Protein AF-A0A2J6WU89-F1 (afdb_monomer_lite)

pLDDT: mean 91.9, std 7.63, range [41.75, 98.44]

Secondary structure (DSSP, 8-state):
-EEEHHHHHHHS-HHHHHHHHHHH-STT-SSSB-SSSEEE--EEEETTEEEEPPPPSS-TT-HHHHHH-TT----HHHHHHHHIIIIIS--S-EEEESS--SGGGSSS-SSS--TTSHHHHHHTTS-EEEEEETT-HHHHHHHHHHS-PEEEEEPPPPEEE----THHHHHHHHHHHHHTS-TTS---TTSHHHHHHHHHHHHTT-TTTSPPPTT--HHHHHHHHHHHHHHHHH-EEE-S---TTPPP-HHHHHHHHHHHHHS-BTTBPPHHHHHHHHTT-SS-HHHHHHHHHTT-HHHHHHHHHHHHHHHHHHIIIIIS---HHHHHHHHTPPSSHHHHHHHHHHHHHHHHHH--THHHHHHHHHHTTPPPPEEE---HHHHTTTT-SSSSEEE---GGG-S-HHHHHHHHHHHHHHHHHHHHHHSS--SEEEEEE-HHHHHHHTSHHHHHHHHHHTEEEEE-TTS-EEEEEEPPHHHH-SPPPEEEEEE-HHHHHHHHHHHHHHHHHHH-

Radius of gyration: 27.74 Å; chains: 1; bounding box: 72×53×81 Å

Structure (mmCIF, N/CA/C/O backbone):
data_AF-A0A2J6WU89-F1
#
_entry.id   AF-A0A2J6WU89-F1
#
loop_
_atom_site.group_PDB
_atom_site.id
_atom_site.type_symbol
_atom_site.label_atom_id
_atom_site.label_alt_id
_atom_site.label_comp_id
_atom_site.label_asym_id
_atom_site.label_entity_id
_atom_site.label_seq_id
_atom_site.pdbx_PDB_ins_code
_atom_site.Cartn_x
_atom_site.Cartn_y
_atom_site.Cartn_z
_atom_site.occupancy
_atom_site.B_iso_or_equiv
_atom_site.auth_seq_id
_atom_site.auth_comp_id
_atom_site.auth_asym_id
_atom_site.auth_atom_id
_atom_site.pdbx_PDB_model_num
ATOM 1 N N . VAL A 1 1 ? 29.320 6.866 -18.876 1.00 92.38 1 VAL A N 1
ATOM 2 C CA . VAL A 1 1 ? 29.492 6.272 -20.227 1.00 92.38 1 VAL A CA 1
ATOM 3 C C . VAL A 1 1 ? 28.826 7.192 -21.257 1.00 92.38 1 VAL A C 1
ATOM 5 O O . VAL A 1 1 ? 28.187 8.159 -20.848 1.00 92.38 1 VAL A O 1
ATOM 8 N N . SER A 1 2 ? 28.994 6.982 -22.561 1.00 93.88 2 SER A N 1
ATOM 9 C CA . SER A 1 2 ? 28.273 7.718 -23.612 1.00 93.88 2 SER A CA 1
ATOM 10 C C . SER A 1 2 ? 27.826 6.767 -24.713 1.00 93.88 2 SER A C 1
ATOM 12 O O . SER A 1 2 ? 28.525 5.788 -24.952 1.00 93.88 2 SER A O 1
ATOM 14 N N . ALA A 1 3 ? 26.732 7.101 -25.389 1.00 96.62 3 ALA A N 1
ATOM 15 C CA . ALA A 1 3 ? 26.303 6.453 -26.626 1.00 96.62 3 ALA A CA 1
ATOM 16 C C . ALA A 1 3 ? 26.302 7.481 -27.759 1.00 96.62 3 ALA A C 1
ATOM 18 O O . ALA A 1 3 ? 26.026 8.663 -27.516 1.00 96.62 3 ALA A O 1
ATOM 19 N N . ASP A 1 4 ? 26.646 7.048 -28.964 1.00 97.38 4 ASP A N 1
ATOM 20 C CA . ASP A 1 4 ? 26.739 7.915 -30.136 1.00 97.38 4 ASP A CA 1
ATOM 21 C C . ASP A 1 4 ? 25.590 7.710 -31.138 1.00 97.38 4 ASP A C 1
ATOM 23 O O . ASP A 1 4 ? 24.649 6.944 -30.921 1.00 97.38 4 ASP A O 1
ATOM 27 N N . LEU A 1 5 ? 25.631 8.461 -32.238 1.00 96.56 5 LEU A N 1
ATOM 28 C CA . LEU A 1 5 ? 24.622 8.366 -33.290 1.00 96.56 5 LEU A CA 1
ATOM 29 C C . LEU A 1 5 ? 24.582 6.975 -33.954 1.00 96.56 5 LEU A C 1
ATOM 31 O O . LEU A 1 5 ? 23.515 6.530 -34.375 1.00 96.56 5 LEU A O 1
ATOM 35 N N . GLN A 1 6 ? 25.717 6.277 -34.059 1.00 97.00 6 GLN A N 1
ATOM 36 C CA . GLN A 1 6 ? 25.750 4.929 -34.631 1.00 97.00 6 GLN A CA 1
ATOM 37 C C . GLN A 1 6 ? 25.091 3.926 -33.687 1.00 97.00 6 GLN A C 1
ATOM 39 O O . GLN A 1 6 ? 24.342 3.068 -34.151 1.00 97.00 6 GLN A O 1
ATOM 44 N N . ASP A 1 7 ? 25.296 4.073 -32.377 1.00 97.56 7 ASP A N 1
ATOM 45 C CA . ASP A 1 7 ? 24.588 3.294 -31.360 1.00 97.56 7 ASP A CA 1
ATOM 46 C C . ASP A 1 7 ? 23.069 3.470 -31.469 1.00 97.56 7 ASP A C 1
ATOM 48 O O . ASP A 1 7 ? 22.331 2.486 -31.458 1.00 97.56 7 ASP A O 1
ATOM 52 N N . PHE A 1 8 ? 22.591 4.706 -31.659 1.00 97.44 8 PHE A N 1
ATOM 53 C CA . PHE A 1 8 ? 21.166 4.994 -31.863 1.00 97.44 8 PHE A CA 1
ATOM 54 C C . PHE A 1 8 ? 20.588 4.267 -33.080 1.00 97.44 8 PHE A C 1
ATOM 56 O O . PHE A 1 8 ? 19.519 3.662 -32.985 1.00 97.44 8 PHE A O 1
ATOM 63 N N . TYR A 1 9 ? 21.311 4.267 -34.201 1.00 96.94 9 TYR A N 1
ATOM 64 C CA . TYR A 1 9 ? 20.874 3.566 -35.407 1.00 96.94 9 TYR A CA 1
ATOM 65 C C . TYR A 1 9 ? 20.958 2.045 -35.298 1.00 96.94 9 TYR A C 1
ATOM 67 O O . TYR A 1 9 ? 20.135 1.342 -35.882 1.00 96.94 9 TYR A O 1
ATOM 75 N N . ARG A 1 10 ? 21.955 1.533 -34.573 1.00 97.06 10 ARG A N 1
ATOM 76 C CA . ARG A 1 10 ? 22.205 0.097 -34.434 1.00 97.06 10 ARG A CA 1
ATOM 77 C C . ARG A 1 10 ? 21.273 -0.560 -33.424 1.00 97.06 10 ARG A C 1
ATOM 79 O O . ARG A 1 10 ? 20.810 -1.669 -33.667 1.00 97.06 10 ARG A O 1
ATOM 86 N N . TRP A 1 11 ? 21.039 0.080 -32.281 1.00 96.69 11 TRP A N 1
ATOM 87 C CA . TRP A 1 11 ? 20.355 -0.553 -31.153 1.00 96.69 11 TRP A CA 1
ATOM 88 C C . TRP A 1 11 ? 18.843 -0.354 -31.141 1.00 96.69 11 TRP A C 1
ATOM 90 O O . TRP A 1 11 ? 18.154 -1.081 -30.425 1.00 96.69 11 TRP A O 1
ATOM 100 N N . LEU A 1 12 ? 18.322 0.618 -31.889 1.00 97.06 12 LEU A N 1
ATOM 101 C CA . LEU A 1 12 ? 16.888 0.882 -32.012 1.00 97.06 12 LEU A CA 1
ATOM 102 C C . LEU A 1 12 ? 16.438 0.626 -33.444 1.00 97.06 12 LEU A C 1
ATOM 104 O O . LEU A 1 12 ? 17.202 0.813 -34.385 1.00 97.06 12 LEU A O 1
ATOM 108 N N . ARG A 1 13 ? 15.181 0.226 -33.631 1.00 96.56 13 ARG A N 1
ATOM 109 C CA . ARG A 1 13 ? 14.627 -0.011 -34.971 1.00 96.56 13 ARG A CA 1
ATOM 110 C C . ARG A 1 13 ? 14.300 1.319 -35.653 1.00 96.56 13 ARG A C 1
ATOM 112 O O . ARG A 1 13 ? 13.924 2.258 -34.950 1.00 96.56 13 ARG A O 1
ATOM 119 N N . PRO A 1 14 ? 14.319 1.395 -36.997 1.00 97.25 14 PRO A N 1
ATOM 120 C CA . PRO A 1 14 ? 14.001 2.628 -37.723 1.00 97.25 14 PRO A CA 1
ATOM 121 C C . PRO A 1 14 ? 12.686 3.287 -37.284 1.00 97.25 14 PRO A C 1
ATOM 123 O O . PRO A 1 14 ? 12.653 4.483 -37.021 1.00 97.25 14 PRO A O 1
ATOM 126 N N . ALA A 1 15 ? 11.628 2.497 -37.076 1.00 96.19 15 ALA A N 1
ATOM 127 C CA . ALA A 1 15 ? 10.342 3.015 -36.608 1.00 96.19 15 ALA A CA 1
ATOM 128 C C . ALA A 1 15 ? 10.418 3.660 -35.208 1.00 96.19 15 ALA A C 1
ATOM 130 O O . ALA A 1 15 ? 9.767 4.670 -34.955 1.00 96.19 15 ALA A O 1
ATOM 131 N N . ASP A 1 16 ? 11.213 3.106 -34.288 1.00 96.44 16 ASP A N 1
ATOM 132 C CA . ASP A 1 16 ? 11.376 3.677 -32.946 1.00 96.44 16 ASP A CA 1
ATOM 133 C C . ASP A 1 16 ? 12.255 4.928 -32.981 1.00 96.44 16 ASP A C 1
ATOM 135 O O . ASP A 1 16 ? 11.959 5.905 -32.296 1.00 96.44 16 ASP A O 1
ATOM 139 N N . GLN A 1 17 ? 13.285 4.934 -33.831 1.00 96.88 17 GLN A N 1
ATOM 140 C CA . GLN A 1 17 ? 14.117 6.112 -34.071 1.00 96.88 17 GLN A CA 1
ATOM 141 C C . GLN A 1 17 ? 13.281 7.283 -34.600 1.00 96.88 17 GLN A C 1
ATOM 143 O O . GLN A 1 17 ? 13.395 8.399 -34.095 1.00 96.88 17 GLN A O 1
ATOM 148 N N . GLU A 1 18 ? 12.414 7.029 -35.585 1.00 96.44 18 GLU A N 1
ATOM 149 C CA . GLU A 1 18 ? 11.494 8.022 -36.146 1.00 96.44 18 GLU A CA 1
ATOM 150 C C . GLU A 1 18 ? 10.537 8.564 -35.084 1.00 96.44 18 GLU A C 1
ATOM 152 O O . GLU A 1 18 ? 10.401 9.778 -34.954 1.00 96.44 18 GLU A O 1
ATOM 157 N N . ARG A 1 19 ? 9.931 7.687 -34.270 1.00 94.88 19 ARG A N 1
ATOM 158 C CA . ARG A 1 19 ? 9.033 8.084 -33.169 1.00 94.88 19 ARG A CA 1
ATOM 159 C C . ARG A 1 19 ? 9.736 8.980 -32.149 1.00 94.88 19 ARG A C 1
ATOM 161 O O . ARG A 1 19 ? 9.174 9.993 -31.741 1.00 94.88 19 ARG A O 1
ATOM 168 N N . ILE A 1 20 ? 10.961 8.627 -31.755 1.00 94.75 20 ILE A N 1
ATOM 169 C CA . ILE A 1 20 ? 11.763 9.425 -30.818 1.00 94.75 20 ILE A CA 1
ATOM 170 C C . ILE A 1 20 ? 12.113 10.777 -31.448 1.00 94.75 20 ILE A C 1
ATOM 172 O O . ILE A 1 20 ? 11.880 11.813 -30.828 1.00 94.75 20 ILE A O 1
ATOM 176 N N . ASN A 1 21 ? 12.618 10.786 -32.685 1.00 95.31 21 ASN A N 1
ATOM 177 C CA . ASN A 1 21 ? 13.034 12.012 -33.365 1.00 95.31 21 ASN A CA 1
ATOM 178 C C . ASN A 1 21 ? 11.862 12.960 -33.651 1.00 95.31 21 ASN A C 1
ATOM 180 O O . ASN A 1 21 ? 12.013 14.177 -33.553 1.00 95.31 21 ASN A O 1
ATOM 184 N N . ALA A 1 22 ? 10.685 12.418 -33.972 1.00 93.50 22 ALA A N 1
ATOM 185 C CA . ALA A 1 22 ? 9.476 13.203 -34.199 1.00 93.50 22 ALA A CA 1
ATOM 186 C C . ALA A 1 22 ? 9.073 14.013 -32.958 1.00 93.50 22 ALA A C 1
ATOM 188 O O . ALA A 1 22 ? 8.530 15.109 -33.087 1.00 93.50 22 ALA A O 1
ATOM 189 N N . ARG A 1 23 ? 9.354 13.490 -31.757 1.00 88.75 23 ARG A N 1
ATOM 190 C CA . ARG A 1 23 ? 9.025 14.155 -30.494 1.00 88.75 23 ARG A CA 1
ATOM 191 C C . ARG A 1 23 ? 10.158 15.019 -29.948 1.00 88.75 23 ARG A C 1
ATOM 193 O O . ARG A 1 23 ? 9.896 16.116 -29.462 1.00 88.75 23 ARG A O 1
ATOM 200 N N . TRP A 1 24 ? 11.386 14.517 -29.993 1.00 90.06 24 TRP A N 1
ATOM 201 C CA . TRP A 1 24 ? 12.535 15.092 -29.284 1.00 90.06 24 TRP A CA 1
ATOM 202 C C . TRP A 1 24 ? 13.547 15.777 -30.208 1.00 90.06 24 TRP A C 1
ATOM 204 O O . TRP A 1 24 ? 14.617 16.178 -29.757 1.00 90.06 24 TRP A O 1
ATOM 214 N N . GLY A 1 25 ? 13.213 15.919 -31.493 1.00 93.19 25 GLY A N 1
ATOM 215 C CA . GLY A 1 25 ? 14.115 16.448 -32.509 1.00 93.19 25 GLY A CA 1
ATOM 216 C C . GLY A 1 25 ? 15.168 15.429 -32.941 1.00 93.19 25 GLY A C 1
ATOM 217 O O . GLY A 1 25 ? 15.193 14.286 -32.489 1.00 93.19 25 GLY A O 1
ATOM 218 N N . ALA A 1 26 ? 16.051 15.837 -33.849 1.00 95.00 26 ALA A N 1
ATOM 219 C CA . ALA A 1 26 ? 17.145 14.977 -34.279 1.00 95.00 26 ALA A CA 1
ATOM 220 C C . ALA A 1 26 ? 18.097 14.673 -33.110 1.00 95.00 26 ALA A C 1
ATOM 222 O O . ALA A 1 26 ? 18.362 15.527 -32.262 1.00 95.00 26 ALA A O 1
ATOM 223 N N . PHE A 1 27 ? 18.647 13.461 -33.098 1.00 95.88 27 PHE A N 1
ATOM 224 C CA . PHE A 1 27 ? 19.714 13.078 -32.177 1.00 95.88 27 PHE A CA 1
ATOM 225 C C . PHE A 1 27 ? 20.865 14.115 -32.190 1.00 95.88 27 PHE A C 1
ATOM 227 O O . PHE A 1 27 ? 21.218 14.595 -33.272 1.00 95.88 27 PHE A O 1
ATOM 234 N N . PRO A 1 28 ? 21.491 14.447 -31.039 1.00 94.69 28 PRO A N 1
ATOM 235 C CA . PRO A 1 28 ? 21.328 13.859 -29.700 1.00 94.69 28 PRO A CA 1
ATOM 236 C C . PRO A 1 28 ? 20.153 14.414 -28.877 1.00 94.69 28 PRO A C 1
ATOM 238 O O . PRO A 1 28 ? 20.012 14.048 -27.709 1.0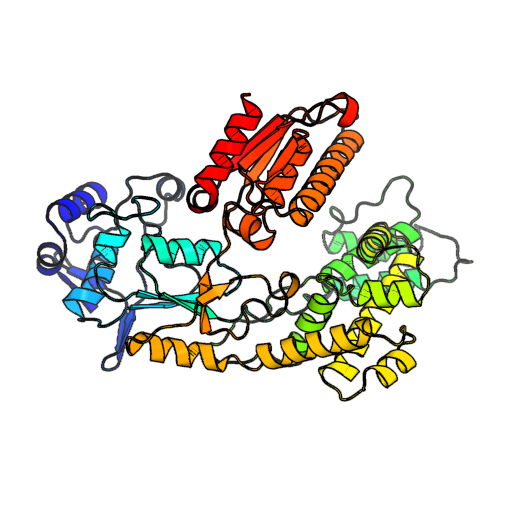0 94.69 28 PRO A O 1
ATOM 241 N N . GLY A 1 29 ? 19.326 15.281 -29.468 1.00 91.00 29 GLY A N 1
ATOM 242 C CA . GLY A 1 29 ? 18.327 16.059 -28.744 1.00 91.00 29 GLY A CA 1
ATOM 243 C C . GLY A 1 29 ? 18.961 17.037 -27.747 1.00 91.00 29 GLY A C 1
ATOM 244 O O . GLY A 1 29 ? 20.176 17.246 -27.725 1.00 91.00 29 GLY A O 1
ATOM 245 N N . ASP A 1 30 ? 18.127 17.621 -26.888 1.00 90.44 30 ASP A N 1
ATOM 246 C CA . ASP A 1 30 ? 18.554 18.639 -25.915 1.00 90.44 30 ASP A CA 1
ATOM 247 C C . ASP A 1 30 ? 18.862 18.067 -24.518 1.00 90.44 30 ASP A C 1
ATOM 249 O O . ASP A 1 30 ? 19.338 18.777 -23.629 1.00 90.44 30 ASP A O 1
ATOM 253 N N . ILE A 1 31 ? 18.616 16.769 -24.298 1.00 90.06 31 ILE A N 1
ATOM 254 C CA . ILE A 1 31 ? 18.747 16.131 -22.982 1.00 90.06 31 ILE A CA 1
ATOM 255 C C . ILE A 1 31 ? 20.081 15.392 -22.873 1.00 90.06 31 ILE A C 1
ATOM 257 O O . ILE A 1 31 ? 20.307 14.359 -23.502 1.00 90.06 31 ILE A O 1
ATOM 261 N N . ALA A 1 32 ? 20.951 15.926 -22.012 1.00 92.19 32 ALA A N 1
ATOM 262 C CA . ALA A 1 32 ? 22.301 15.429 -21.750 1.00 92.19 32 ALA A CA 1
ATOM 263 C C . ALA A 1 32 ? 23.180 15.196 -23.007 1.00 92.19 32 ALA A C 1
ATOM 265 O O . ALA A 1 32 ? 23.903 14.187 -23.054 1.00 92.19 32 ALA A O 1
ATOM 266 N N . PRO A 1 33 ? 23.175 16.105 -24.006 1.00 94.75 33 PRO A N 1
ATOM 267 C CA . PRO A 1 33 ? 24.060 15.981 -25.153 1.00 94.75 33 PRO A CA 1
ATOM 268 C C . PRO A 1 33 ? 25.522 16.113 -24.714 1.00 94.75 33 PRO A C 1
ATOM 270 O O . PRO A 1 33 ? 25.872 16.860 -23.794 1.00 94.75 33 PRO A O 1
ATOM 273 N N . LEU A 1 34 ? 26.397 15.384 -25.394 1.00 94.00 34 LEU A N 1
ATOM 274 C CA . LEU A 1 34 ? 27.843 15.465 -25.244 1.00 94.00 34 LEU A CA 1
ATOM 275 C C . LEU A 1 34 ? 28.449 15.803 -26.608 1.00 94.00 34 LEU A C 1
ATOM 277 O O . LEU A 1 34 ? 28.913 14.930 -27.332 1.00 94.00 34 LEU A O 1
ATOM 281 N N . GLY A 1 35 ? 28.423 17.086 -26.963 1.00 91.06 35 GLY A N 1
ATOM 282 C CA . GLY A 1 35 ? 28.777 17.530 -28.311 1.00 91.06 35 GLY A CA 1
ATOM 283 C C . GLY A 1 35 ? 27.603 17.384 -29.279 1.00 91.06 35 GLY A C 1
ATOM 284 O O . GLY A 1 35 ? 26.452 17.549 -28.883 1.00 91.06 35 GLY A O 1
ATOM 285 N N . ARG A 1 36 ? 27.897 17.128 -30.559 1.00 90.25 36 ARG A N 1
ATOM 286 C CA . ARG A 1 36 ? 26.887 17.079 -31.636 1.00 90.25 36 ARG A CA 1
ATOM 287 C C . ARG A 1 36 ? 26.438 15.666 -32.003 1.00 90.25 36 ARG A C 1
ATOM 289 O O . ARG A 1 36 ? 25.512 15.519 -32.786 1.00 90.25 36 ARG A O 1
ATOM 296 N N . ASP A 1 37 ? 27.112 14.648 -31.485 1.00 93.62 37 ASP A N 1
ATOM 297 C CA . ASP A 1 37 ? 27.026 13.270 -31.969 1.00 93.62 37 ASP A CA 1
ATOM 298 C C . ASP A 1 37 ? 26.943 12.235 -30.840 1.00 93.62 37 ASP A C 1
ATOM 300 O O . ASP A 1 37 ? 27.000 11.038 -31.121 1.00 93.62 37 ASP A O 1
ATOM 304 N N . LYS A 1 38 ? 26.783 12.660 -29.577 1.00 97.06 38 LYS A N 1
ATOM 305 C CA . LYS A 1 38 ? 26.708 11.756 -28.418 1.00 97.06 38 LYS A CA 1
ATOM 306 C C . LYS A 1 38 ? 25.724 12.224 -27.357 1.00 97.06 38 LYS A C 1
ATOM 308 O O . LYS A 1 38 ? 25.488 13.419 -27.192 1.00 97.06 38 LYS A O 1
ATOM 313 N N . VAL A 1 39 ? 25.242 11.270 -26.565 1.00 96.56 39 VAL A N 1
ATOM 314 C CA . VAL A 1 39 ? 24.507 11.495 -25.313 1.00 96.56 39 VAL A CA 1
ATOM 315 C C . VAL A 1 39 ? 25.277 10.914 -24.130 1.00 96.56 39 VAL A C 1
ATOM 317 O O . VAL A 1 39 ? 25.939 9.876 -24.233 1.00 96.56 39 VAL A O 1
ATOM 320 N N . ARG A 1 40 ? 25.203 11.577 -22.974 1.00 96.25 40 ARG A N 1
ATOM 321 C CA . ARG A 1 40 ? 25.822 11.091 -21.734 1.00 96.25 40 ARG A CA 1
ATOM 322 C C . ARG A 1 40 ? 24.911 10.083 -21.038 1.00 96.25 40 ARG A C 1
ATOM 324 O O . ARG A 1 40 ? 23.773 10.402 -20.721 1.00 96.25 40 ARG A O 1
ATOM 331 N N . LEU A 1 41 ? 25.445 8.915 -20.691 1.00 96.31 41 LEU A N 1
ATOM 332 C CA . LEU A 1 41 ? 24.767 7.900 -19.880 1.00 96.31 41 LEU A CA 1
ATOM 333 C C . LEU A 1 41 ? 25.367 7.880 -18.468 1.00 96.31 41 LEU A C 1
ATOM 335 O O . LEU A 1 41 ? 26.572 7.643 -18.295 1.00 96.31 41 LEU A O 1
ATOM 339 N N . ALA A 1 42 ? 24.536 8.171 -17.467 1.00 94.38 42 ALA A N 1
ATOM 340 C CA . ALA A 1 42 ? 24.950 8.267 -16.072 1.00 94.38 42 ALA A CA 1
ATOM 341 C C . ALA A 1 42 ? 25.113 6.875 -15.447 1.00 94.38 42 ALA A C 1
ATOM 343 O O . ALA A 1 42 ? 24.169 6.089 -15.383 1.00 94.38 42 ALA A O 1
ATOM 344 N N . GLY A 1 43 ? 26.318 6.581 -14.968 1.00 95.00 43 GLY A N 1
ATOM 345 C CA . GLY A 1 43 ? 26.613 5.347 -14.255 1.00 95.00 43 GLY A CA 1
ATOM 346 C C . GLY A 1 43 ? 28.107 5.105 -14.097 1.00 95.00 43 GLY A C 1
ATOM 347 O O . GLY A 1 43 ? 28.928 5.781 -14.727 1.00 95.00 43 GLY A O 1
ATOM 348 N N . THR A 1 44 ? 28.440 4.135 -13.255 1.00 96.06 44 THR A N 1
ATOM 349 C CA . THR A 1 44 ? 29.807 3.684 -12.987 1.00 96.06 44 THR A CA 1
ATOM 350 C C . THR A 1 44 ? 29.901 2.172 -13.146 1.00 96.06 44 THR A C 1
ATOM 352 O O . THR A 1 44 ? 28.940 1.458 -12.868 1.00 96.06 44 THR A O 1
ATOM 355 N N . GLN A 1 45 ? 31.049 1.684 -13.603 1.00 95.81 45 GLN A N 1
ATOM 356 C CA . GLN A 1 45 ? 31.309 0.258 -13.762 1.00 95.81 45 GLN A CA 1
ATOM 357 C C . GLN A 1 45 ? 32.363 -0.189 -12.753 1.00 95.81 45 GLN A C 1
ATOM 359 O O . GLN A 1 45 ? 33.419 0.429 -12.629 1.00 95.81 45 GLN A O 1
ATOM 364 N N . ILE A 1 46 ? 32.077 -1.286 -12.058 1.00 97.00 46 ILE A N 1
ATOM 365 C CA . ILE A 1 46 ? 32.968 -1.936 -11.102 1.00 97.00 46 ILE A CA 1
ATOM 366 C C . ILE A 1 46 ? 33.083 -3.403 -11.526 1.00 97.00 46 ILE A C 1
ATOM 368 O O . ILE A 1 46 ? 32.212 -4.221 -11.231 1.00 97.00 46 ILE A O 1
ATOM 372 N N . GLY A 1 47 ? 34.140 -3.734 -12.272 1.00 96.19 47 GLY A N 1
ATOM 373 C CA . GLY A 1 47 ? 34.297 -5.063 -12.871 1.00 96.19 47 GLY A CA 1
ATOM 374 C C . GLY A 1 47 ? 33.131 -5.397 -13.807 1.00 96.19 47 GLY A C 1
ATOM 375 O O . GLY A 1 47 ? 32.881 -4.664 -14.764 1.00 96.19 47 GLY A O 1
ATOM 376 N N . ASN A 1 48 ? 32.401 -6.470 -13.493 1.00 97.06 48 ASN A N 1
ATOM 377 C CA . ASN A 1 48 ? 31.238 -6.942 -14.257 1.00 97.06 48 ASN A CA 1
ATOM 378 C C . ASN A 1 48 ? 29.902 -6.380 -13.739 1.00 97.06 48 ASN A C 1
ATOM 380 O O . ASN A 1 48 ? 28.844 -6.893 -14.084 1.00 97.06 48 ASN A O 1
ATOM 384 N N . VAL A 1 49 ? 29.929 -5.345 -12.894 1.00 97.81 49 VAL A N 1
ATOM 385 C CA . VAL A 1 49 ? 28.722 -4.691 -12.376 1.00 97.81 49 VAL A CA 1
ATOM 386 C C . VAL A 1 49 ? 28.673 -3.255 -12.874 1.00 97.81 49 VAL A C 1
ATOM 388 O O . VAL A 1 49 ? 29.577 -2.464 -12.602 1.00 97.81 49 VAL A O 1
ATOM 391 N N . PHE A 1 50 ? 27.599 -2.901 -13.576 1.00 97.94 50 PHE A N 1
ATOM 392 C CA . PHE A 1 50 ? 27.291 -1.522 -13.935 1.00 97.94 50 PHE A CA 1
ATOM 393 C C . PHE A 1 50 ? 26.202 -0.971 -13.013 1.00 97.94 50 PHE A C 1
ATOM 395 O O . PHE A 1 50 ? 25.111 -1.527 -12.918 1.00 97.94 50 PHE A O 1
ATOM 402 N N . ILE A 1 51 ? 26.496 0.142 -12.346 1.00 97.56 51 ILE A N 1
ATOM 403 C CA . ILE A 1 51 ? 25.548 0.879 -11.512 1.00 97.56 51 ILE A CA 1
ATOM 404 C C . ILE A 1 51 ? 25.120 2.112 -12.303 1.00 97.56 51 ILE A C 1
ATOM 406 O O . ILE A 1 51 ? 25.859 3.097 -12.389 1.00 97.56 51 ILE A O 1
ATOM 410 N N . GLY A 1 52 ? 23.941 2.029 -12.915 1.00 95.38 52 GLY A N 1
ATOM 411 C CA . GLY A 1 52 ? 23.341 3.099 -13.705 1.00 95.38 52 GLY A CA 1
ATOM 412 C C . GLY A 1 52 ? 22.313 3.903 -12.918 1.00 95.38 52 GLY A C 1
ATOM 413 O O . GLY A 1 52 ? 21.592 3.356 -12.088 1.00 95.38 52 GLY A O 1
ATOM 414 N N . VAL A 1 53 ? 22.210 5.198 -13.217 1.00 94.00 53 VAL A N 1
ATOM 415 C CA . VAL A 1 53 ? 21.096 6.036 -12.753 1.00 94.00 53 VAL A CA 1
ATOM 416 C C . VAL A 1 53 ? 20.119 6.174 -13.910 1.00 94.00 53 VAL A C 1
ATOM 418 O O . VAL A 1 53 ? 20.487 6.709 -14.958 1.00 94.00 53 VAL A O 1
ATOM 421 N N . GLN A 1 54 ? 18.893 5.680 -13.726 1.00 92.56 54 GLN A N 1
ATOM 422 C CA . GLN A 1 54 ? 17.846 5.768 -14.741 1.00 92.56 54 GLN A CA 1
ATOM 423 C C . GLN A 1 54 ? 17.619 7.243 -15.129 1.00 92.56 54 GLN A C 1
ATOM 425 O O . GLN A 1 54 ? 17.411 8.076 -14.240 1.00 92.56 54 GLN A O 1
ATOM 430 N N . PRO A 1 55 ? 17.665 7.592 -16.428 1.00 91.81 55 PRO A N 1
ATOM 431 C CA . PRO A 1 55 ? 17.327 8.935 -16.881 1.00 91.81 55 PRO A CA 1
ATOM 432 C C . PRO A 1 55 ? 15.880 9.300 -16.528 1.00 91.81 55 PRO A C 1
ATOM 434 O O . PRO A 1 55 ? 15.014 8.435 -16.423 1.00 91.81 55 PRO A O 1
ATOM 437 N N . VAL A 1 56 ? 15.597 10.590 -16.365 1.00 85.75 56 VAL A N 1
ATOM 438 C CA . VAL A 1 56 ? 14.221 11.078 -16.167 1.00 85.75 56 VAL A CA 1
ATOM 439 C C . VAL A 1 56 ? 13.387 10.842 -17.430 1.00 85.75 56 VAL A C 1
ATOM 441 O O . VAL A 1 56 ? 13.925 10.912 -18.519 1.00 85.75 56 VAL A O 1
ATOM 444 N N . ILE A 1 57 ? 12.077 10.589 -17.334 1.00 78.06 57 ILE A N 1
ATOM 445 C CA . ILE A 1 57 ? 11.234 10.370 -18.534 1.00 78.06 57 ILE A CA 1
ATOM 446 C C . ILE A 1 57 ? 11.006 11.653 -19.357 1.00 78.06 57 ILE A C 1
ATOM 448 O O . ILE A 1 57 ? 10.692 11.573 -20.546 1.00 78.06 57 ILE A O 1
ATOM 452 N N . GLY A 1 58 ? 11.136 12.843 -18.763 1.00 68.06 58 GLY A N 1
ATOM 453 C CA . GLY A 1 58 ? 10.832 14.095 -19.456 1.00 68.06 58 GLY A CA 1
ATOM 454 C C . GLY A 1 58 ? 11.495 15.330 -18.857 1.00 68.06 58 GLY A C 1
ATOM 455 O O . GLY A 1 58 ? 12.186 15.259 -17.841 1.00 68.06 58 GLY A O 1
ATOM 456 N N . MET A 1 59 ? 11.287 16.473 -19.517 1.00 60.84 59 MET A N 1
ATOM 457 C CA . MET A 1 59 ? 11.869 17.750 -19.106 1.00 60.84 59 MET A CA 1
ATOM 458 C C . MET A 1 59 ? 11.094 18.400 -17.947 1.00 60.84 59 MET A C 1
ATOM 460 O O . MET A 1 59 ? 9.860 18.405 -17.964 1.00 60.84 59 MET A O 1
ATOM 464 N N . PRO A 1 60 ? 11.788 19.023 -16.977 1.00 51.38 60 PRO A N 1
ATOM 465 C CA . PRO A 1 60 ? 11.158 19.918 -16.012 1.00 51.38 60 PRO A CA 1
ATOM 466 C C . PRO A 1 60 ? 10.497 21.100 -16.740 1.00 51.38 60 PRO A C 1
ATOM 468 O O . PRO A 1 60 ? 11.163 21.785 -17.513 1.00 51.38 60 PRO A O 1
ATOM 471 N N . GLY A 1 61 ? 9.208 21.356 -16.494 1.00 53.62 61 GLY A N 1
ATOM 472 C CA . GLY A 1 61 ? 8.535 22.579 -16.965 1.00 53.62 61 GLY A CA 1
ATOM 473 C C . GLY A 1 61 ? 7.093 22.420 -17.451 1.00 53.62 61 GLY A C 1
ATOM 474 O O . GLY A 1 61 ? 6.347 23.390 -17.385 1.00 53.62 61 GLY A O 1
ATOM 475 N N . ASP A 1 62 ? 6.667 21.223 -17.871 1.00 49.72 62 ASP A N 1
ATOM 476 C CA . ASP A 1 62 ? 5.268 20.967 -18.264 1.00 49.72 62 ASP A CA 1
ATOM 477 C C . ASP A 1 62 ? 4.747 19.632 -17.689 1.00 49.72 62 ASP A C 1
ATOM 479 O O . ASP A 1 62 ? 4.644 18.621 -18.395 1.00 49.72 62 ASP A O 1
ATOM 483 N N . PRO A 1 63 ? 4.456 19.593 -16.373 1.00 52.06 63 PRO A N 1
ATOM 484 C CA . PRO A 1 63 ? 3.990 18.385 -15.696 1.00 52.06 63 PRO A CA 1
ATOM 485 C C . PRO A 1 63 ? 2.633 17.896 -16.222 1.00 52.06 63 PRO A C 1
ATOM 487 O O . PRO A 1 63 ? 2.376 16.696 -16.205 1.00 52.06 63 PRO A O 1
ATOM 490 N N . MET A 1 64 ? 1.785 18.787 -16.750 1.00 41.75 64 MET A N 1
ATOM 491 C CA . MET A 1 64 ? 0.475 18.412 -17.291 1.00 41.75 64 MET A CA 1
ATOM 492 C C . MET A 1 64 ? 0.612 17.562 -18.556 1.00 41.75 64 MET A C 1
ATOM 494 O O . MET A 1 64 ? -0.109 16.581 -18.725 1.00 41.75 64 MET A O 1
ATOM 498 N N . ARG A 1 65 ? 1.574 17.874 -19.427 1.00 52.44 65 ARG A N 1
ATOM 499 C CA . ARG A 1 65 ? 1.788 17.124 -20.671 1.00 52.44 65 ARG A CA 1
ATOM 500 C C . ARG A 1 65 ? 2.323 15.710 -20.423 1.00 52.44 65 ARG A C 1
ATOM 502 O O . ARG A 1 65 ? 1.886 14.778 -21.085 1.00 52.44 65 ARG A O 1
ATOM 509 N N . LEU A 1 66 ? 3.187 15.521 -19.426 1.00 53.00 66 LEU A N 1
ATOM 510 C CA . LEU A 1 66 ? 3.664 14.195 -18.994 1.00 53.00 66 LEU A CA 1
ATOM 511 C C . LEU A 1 66 ? 2.550 13.305 -18.415 1.00 53.00 66 LEU A C 1
ATOM 513 O O . LEU A 1 66 ? 2.596 12.090 -18.586 1.00 53.00 66 LEU A O 1
ATOM 517 N N . LEU A 1 67 ? 1.553 13.897 -17.748 1.00 47.00 67 LEU A N 1
ATOM 518 C CA . LEU A 1 67 ? 0.482 13.162 -17.061 1.00 47.00 67 LEU A CA 1
ATOM 519 C C . LEU A 1 67 ? -0.607 12.616 -18.003 1.00 47.00 67 LEU A C 1
ATOM 521 O O . LEU A 1 67 ? -1.296 11.663 -17.638 1.00 47.00 67 LEU A O 1
ATOM 525 N N . PHE A 1 68 ? -0.764 13.183 -19.206 1.00 53.81 68 PHE A N 1
ATOM 526 C CA . PHE A 1 68 ? -1.866 12.840 -20.122 1.00 53.81 68 PHE A CA 1
ATOM 527 C C . PHE A 1 68 ? -1.434 12.402 -21.531 1.00 53.81 68 PHE A C 1
ATOM 529 O O . PHE A 1 68 ? -2.276 11.927 -22.299 1.00 53.81 68 PHE A O 1
ATOM 536 N N . ASP A 1 69 ? -0.152 12.519 -21.886 1.00 68.19 69 ASP A N 1
ATOM 537 C CA . ASP A 1 69 ? 0.346 12.159 -23.218 1.00 68.19 69 ASP A CA 1
ATOM 538 C C . ASP A 1 69 ? 0.532 10.637 -23.353 1.00 68.19 69 ASP A C 1
ATOM 540 O O . ASP A 1 69 ? 1.594 10.068 -23.092 1.00 68.19 69 ASP A O 1
ATOM 544 N N . LYS A 1 70 ? -0.542 9.958 -23.774 1.00 67.69 70 LYS A N 1
ATOM 545 C CA . LYS A 1 70 ? -0.541 8.517 -24.085 1.00 67.69 70 LYS A CA 1
ATOM 546 C C . LYS A 1 70 ? 0.345 8.158 -25.283 1.00 67.69 70 LYS A C 1
ATOM 548 O O . LYS A 1 70 ? 0.587 6.974 -25.501 1.00 67.69 70 LYS A O 1
ATOM 553 N N . GLU A 1 71 ? 0.815 9.145 -26.042 1.00 75.06 71 GLU A N 1
ATOM 554 C CA . GLU A 1 71 ? 1.723 8.965 -27.176 1.00 75.06 71 GLU A CA 1
ATOM 555 C C . GLU A 1 71 ? 3.169 9.334 -26.826 1.00 75.06 71 GLU A C 1
ATOM 557 O O . GLU A 1 71 ? 4.035 9.322 -27.703 1.00 75.06 71 GLU A O 1
ATOM 562 N N . ASN A 1 72 ? 3.457 9.625 -25.550 1.00 83.81 72 ASN A N 1
ATOM 563 C CA . ASN A 1 72 ? 4.797 9.995 -25.128 1.00 83.81 72 ASN A CA 1
ATOM 564 C C . ASN A 1 72 ? 5.831 8.925 -25.526 1.00 83.81 72 ASN A C 1
ATOM 566 O O . ASN A 1 72 ? 5.572 7.716 -25.541 1.00 83.81 72 ASN A O 1
ATOM 570 N N . THR A 1 73 ? 7.035 9.380 -25.847 1.00 90.44 73 THR A N 1
ATOM 571 C CA . THR A 1 73 ? 8.153 8.527 -26.257 1.00 90.44 73 THR A CA 1
ATOM 572 C C . THR A 1 73 ? 9.327 8.767 -25.319 1.00 90.44 73 THR A C 1
ATOM 574 O O . THR A 1 73 ? 9.459 9.875 -24.791 1.00 90.44 73 THR A O 1
ATOM 577 N N . PRO A 1 74 ? 10.219 7.784 -25.113 1.00 92.75 74 PRO A N 1
ATOM 578 C CA . PRO A 1 74 ? 11.478 8.067 -24.444 1.00 92.75 74 PRO A CA 1
ATOM 579 C C . PRO A 1 74 ? 12.259 9.083 -25.285 1.00 92.75 74 PRO A C 1
ATOM 581 O O . PRO A 1 74 ? 12.161 9.088 -26.514 1.00 92.75 74 PRO A O 1
ATOM 584 N N . HIS A 1 75 ? 13.033 9.945 -24.634 1.00 93.62 75 HIS A N 1
ATOM 585 C CA . HIS A 1 75 ? 14.036 10.751 -25.328 1.00 93.62 75 HIS A CA 1
ATOM 586 C C . HIS A 1 75 ? 15.289 9.912 -25.618 1.00 93.62 75 HIS A C 1
ATOM 588 O O . HIS A 1 75 ? 15.454 8.816 -25.071 1.00 93.62 75 HIS A O 1
ATOM 594 N N . HIS A 1 76 ? 16.203 10.426 -26.452 1.00 95.88 76 HIS A N 1
ATOM 595 C CA . HIS A 1 76 ? 17.380 9.679 -26.919 1.00 95.88 76 HIS A CA 1
ATOM 596 C C . HIS A 1 76 ? 18.202 9.085 -25.776 1.00 95.88 76 HIS A C 1
ATOM 598 O O . HIS A 1 76 ? 18.471 7.888 -25.787 1.00 95.88 76 HIS A O 1
ATOM 604 N N . GLN A 1 77 ? 18.551 9.887 -24.762 1.00 95.81 77 GLN A N 1
ATOM 605 C CA . GLN A 1 77 ? 19.304 9.403 -23.598 1.00 95.81 77 GLN A CA 1
ATOM 606 C C . GLN A 1 77 ? 18.572 8.276 -22.843 1.00 95.81 77 GLN A C 1
ATOM 608 O O . GLN A 1 77 ? 19.226 7.317 -22.448 1.00 95.81 77 GLN A O 1
ATOM 613 N N . TYR A 1 78 ? 17.250 8.353 -22.652 1.00 95.69 78 TYR A N 1
ATOM 614 C CA . TYR A 1 78 ? 16.492 7.317 -21.941 1.00 95.69 78 TYR A CA 1
ATOM 615 C C . TYR A 1 78 ? 16.493 5.995 -22.715 1.00 95.69 78 TYR A C 1
ATOM 617 O O . TYR A 1 78 ? 16.805 4.943 -22.157 1.00 95.69 78 TYR A O 1
ATOM 625 N N . ALA A 1 79 ? 16.199 6.053 -24.018 1.00 96.31 79 ALA A N 1
ATOM 626 C CA . ALA A 1 79 ? 16.206 4.871 -24.872 1.00 96.31 79 ALA A CA 1
ATOM 627 C C . ALA A 1 79 ? 17.606 4.244 -24.948 1.00 96.31 79 ALA A C 1
ATOM 629 O O . ALA A 1 79 ? 17.769 3.044 -24.741 1.00 96.31 79 ALA A O 1
ATOM 630 N N . LEU A 1 80 ? 18.632 5.069 -25.164 1.00 97.38 80 LEU A N 1
ATOM 631 C CA . LEU A 1 80 ? 20.016 4.613 -25.239 1.00 97.38 80 LEU A CA 1
ATOM 632 C C . LEU A 1 80 ? 20.567 4.130 -23.904 1.00 97.38 80 LEU A C 1
ATOM 634 O O . LEU A 1 80 ? 21.433 3.270 -23.918 1.00 97.38 80 LEU A O 1
ATOM 638 N N . PHE A 1 81 ? 20.082 4.625 -22.764 1.00 97.12 81 PHE A N 1
ATOM 639 C CA . PHE A 1 81 ? 20.466 4.087 -21.461 1.00 97.12 81 PHE A CA 1
ATOM 640 C C . PHE A 1 81 ? 20.084 2.613 -21.353 1.00 97.12 81 PHE A C 1
ATOM 642 O O . PHE A 1 81 ? 20.942 1.784 -21.071 1.00 97.12 81 PHE A O 1
ATOM 649 N N . TYR A 1 82 ? 18.826 2.282 -21.642 1.00 96.94 82 TYR A N 1
ATOM 650 C CA . TYR A 1 82 ? 18.344 0.905 -21.578 1.00 96.94 82 TYR A CA 1
ATOM 651 C C . TYR A 1 82 ? 18.992 0.005 -22.626 1.00 96.94 82 TYR A C 1
ATOM 653 O O . TYR A 1 82 ? 19.462 -1.081 -22.296 1.00 96.94 82 TYR A O 1
ATOM 661 N N . ARG A 1 83 ? 19.108 0.485 -23.868 1.00 96.94 83 ARG A N 1
ATOM 662 C CA . ARG A 1 83 ? 19.780 -0.275 -24.927 1.00 96.94 83 ARG A CA 1
ATOM 663 C C . ARG A 1 83 ? 21.281 -0.418 -24.692 1.00 96.94 83 ARG A C 1
ATOM 665 O O . ARG A 1 83 ? 21.851 -1.429 -25.072 1.00 96.94 83 ARG A O 1
ATOM 672 N N . TYR A 1 84 ? 21.920 0.532 -24.013 1.00 97.38 84 TYR A N 1
ATOM 673 C CA . TYR A 1 84 ? 23.298 0.373 -23.565 1.00 97.38 84 TYR A CA 1
ATOM 674 C C . TYR A 1 84 ? 23.423 -0.759 -22.545 1.00 97.38 84 TYR A C 1
ATOM 676 O O . TYR A 1 84 ? 24.395 -1.498 -22.626 1.00 97.38 84 TYR A O 1
ATOM 684 N N . LEU A 1 85 ? 22.472 -0.944 -21.618 1.00 97.19 85 LEU A N 1
ATOM 685 C CA . LEU A 1 85 ? 22.539 -2.062 -20.664 1.00 97.19 85 LEU A CA 1
ATOM 686 C C . LEU A 1 85 ? 22.602 -3.411 -21.392 1.00 97.19 85 LEU A C 1
ATOM 688 O O . LEU A 1 85 ? 23.448 -4.234 -21.051 1.00 97.19 85 LEU A O 1
ATOM 692 N N . SER A 1 86 ? 21.759 -3.616 -22.407 1.00 95.94 86 SER A N 1
ATOM 693 C CA . SER A 1 86 ? 21.710 -4.871 -23.164 1.00 95.94 86 SER A CA 1
ATOM 694 C C . SER A 1 86 ? 22.810 -4.985 -24.225 1.00 95.94 86 SER A C 1
ATOM 696 O O . SER A 1 86 ? 23.546 -5.961 -24.239 1.00 95.94 86 SER A O 1
ATOM 698 N N . GLU A 1 87 ? 22.955 -3.993 -25.101 1.00 95.81 87 GLU A N 1
ATOM 699 C CA . GLU A 1 87 ? 23.797 -4.083 -26.304 1.00 95.81 87 GLU A CA 1
ATOM 700 C C . GLU A 1 87 ? 25.210 -3.512 -26.115 1.00 95.81 87 GLU A C 1
ATOM 702 O O . GLU A 1 87 ? 26.140 -3.895 -26.822 1.00 95.81 87 GLU A O 1
ATOM 707 N N . GLY A 1 88 ? 25.371 -2.543 -25.210 1.00 95.12 88 GLY A N 1
ATOM 708 C CA . GLY A 1 88 ? 26.641 -1.847 -24.985 1.00 95.12 88 GLY A CA 1
ATOM 709 C C . GLY A 1 88 ? 27.478 -2.490 -23.883 1.00 95.12 88 GLY A C 1
ATOM 710 O O . GLY A 1 88 ? 28.636 -2.840 -24.093 1.00 95.12 88 GLY A O 1
ATOM 711 N N . PHE A 1 89 ? 26.886 -2.639 -22.700 1.00 97.25 89 PHE A N 1
ATOM 712 C CA . PHE A 1 89 ? 27.484 -3.300 -21.547 1.00 97.25 89 PHE A CA 1
ATOM 713 C C . PHE A 1 89 ? 27.405 -4.827 -21.655 1.00 97.25 89 PHE A C 1
ATOM 715 O O . PHE A 1 89 ? 28.293 -5.503 -21.144 1.00 97.25 89 PHE A O 1
ATOM 722 N N . GLY A 1 90 ? 26.382 -5.362 -22.332 1.00 96.69 90 GLY A N 1
ATOM 723 C CA . GLY A 1 90 ? 26.180 -6.807 -22.441 1.00 96.69 90 GLY A CA 1
ATOM 724 C C . GLY A 1 90 ? 25.667 -7.423 -21.141 1.00 96.69 90 GLY A C 1
ATOM 725 O O . GLY A 1 90 ? 26.185 -8.450 -20.715 1.00 96.69 90 GLY A O 1
ATOM 726 N N . ALA A 1 91 ? 24.713 -6.772 -20.463 1.00 97.75 91 ALA A N 1
ATOM 727 C CA . ALA A 1 91 ? 24.170 -7.270 -19.202 1.00 97.75 91 ALA A CA 1
ATOM 728 C C . ALA A 1 91 ? 23.493 -8.639 -19.374 1.00 97.75 91 ALA A C 1
ATOM 730 O O . ALA A 1 91 ? 22.540 -8.767 -20.141 1.00 97.75 91 ALA A O 1
ATOM 731 N N . ASP A 1 92 ? 23.899 -9.619 -18.563 1.00 98.00 92 ASP A N 1
ATOM 732 C CA . ASP A 1 92 ? 23.195 -10.905 -18.446 1.00 98.00 92 ASP A CA 1
ATOM 733 C C . ASP A 1 92 ? 21.864 -10.779 -17.681 1.00 98.00 92 ASP A C 1
ATOM 735 O O . ASP A 1 92 ? 20.966 -11.608 -17.821 1.00 98.00 92 ASP A O 1
ATOM 739 N N . ALA A 1 93 ? 21.740 -9.750 -16.840 1.00 97.75 93 ALA A N 1
ATOM 740 C CA . ALA A 1 93 ? 20.537 -9.430 -16.086 1.00 97.75 93 ALA A CA 1
ATOM 741 C C . ALA A 1 93 ? 20.525 -7.952 -15.681 1.00 97.75 93 ALA A C 1
ATOM 743 O O . ALA A 1 93 ? 21.571 -7.343 -15.445 1.00 97.75 93 ALA A O 1
ATOM 744 N N . ILE A 1 94 ? 19.327 -7.389 -15.535 1.00 97.12 94 ILE A N 1
ATOM 745 C CA . ILE A 1 94 ? 19.105 -6.039 -15.009 1.00 97.12 94 ILE A CA 1
ATOM 746 C C . ILE A 1 94 ? 18.445 -6.164 -13.639 1.00 97.12 94 ILE A C 1
ATOM 748 O O . ILE A 1 94 ? 17.501 -6.930 -13.482 1.00 97.12 94 ILE A O 1
ATOM 752 N N . ILE A 1 95 ? 18.919 -5.404 -12.650 1.00 96.88 95 ILE A N 1
ATOM 753 C CA . ILE A 1 95 ? 18.293 -5.320 -11.325 1.00 96.88 95 ILE A CA 1
ATOM 754 C C . ILE A 1 95 ? 17.804 -3.890 -11.122 1.00 96.88 95 ILE A C 1
ATOM 756 O O . ILE A 1 95 ? 18.607 -2.966 -10.987 1.00 96.88 95 ILE A O 1
ATOM 760 N N . HIS A 1 96 ? 16.489 -3.711 -11.072 1.00 95.69 96 HIS A N 1
ATOM 761 C CA . HIS A 1 96 ? 15.884 -2.458 -10.644 1.00 95.69 96 HIS A CA 1
ATOM 762 C C . HIS A 1 96 ? 15.754 -2.440 -9.114 1.00 95.69 96 HIS A C 1
ATOM 764 O O . HIS A 1 96 ? 15.254 -3.388 -8.498 1.00 95.69 96 HIS A O 1
ATOM 770 N N . LEU A 1 97 ? 16.217 -1.345 -8.504 1.00 91.81 97 LEU A N 1
ATOM 771 C CA . LEU A 1 97 ? 16.142 -1.091 -7.066 1.00 91.81 97 LEU A CA 1
ATOM 772 C C . LEU A 1 97 ? 15.233 0.113 -6.802 1.00 91.81 97 LEU A C 1
ATOM 774 O O . LEU A 1 97 ? 15.463 1.190 -7.347 1.00 91.81 97 LEU A O 1
ATOM 778 N N . GLY A 1 98 ? 14.255 -0.055 -5.912 1.00 72.50 98 GLY A N 1
ATOM 779 C CA . GLY A 1 98 ? 13.343 1.014 -5.500 1.00 72.50 98 GLY A CA 1
ATOM 780 C C . GLY A 1 98 ? 11.959 0.896 -6.129 1.00 72.50 98 GLY A C 1
ATOM 781 O O . GLY A 1 98 ? 11.786 0.271 -7.165 1.00 72.50 98 GLY A O 1
ATOM 782 N N . MET A 1 99 ? 10.960 1.489 -5.477 1.00 70.56 99 MET A N 1
ATOM 783 C CA . MET A 1 99 ? 9.540 1.171 -5.664 1.00 70.56 99 MET A CA 1
ATOM 784 C C . MET A 1 99 ? 8.992 1.401 -7.077 1.00 70.56 99 MET A C 1
ATOM 786 O O . MET A 1 99 ? 7.971 0.802 -7.361 1.00 70.56 99 MET A O 1
ATOM 790 N N . HIS A 1 100 ? 9.645 2.175 -7.958 1.00 70.75 100 HIS A N 1
ATOM 791 C CA . HIS A 1 100 ? 9.243 2.308 -9.366 1.00 70.75 100 HIS A CA 1
ATOM 792 C C . HIS A 1 100 ? 10.451 2.477 -10.279 1.00 70.75 100 HIS A C 1
ATOM 794 O O . HIS A 1 100 ? 11.251 3.402 -10.114 1.00 70.75 100 HIS A O 1
ATOM 800 N N . GLY A 1 101 ? 10.521 1.623 -11.292 1.00 78.00 101 GLY A N 1
ATOM 801 C CA . GLY A 1 101 ? 11.188 1.933 -12.524 1.00 78.00 101 GLY A CA 1
ATOM 802 C C . GLY A 1 101 ? 10.200 2.781 -13.292 1.00 78.00 101 GLY A C 1
ATOM 803 O O . GLY A 1 101 ? 9.046 2.958 -12.902 1.00 78.00 101 GLY A O 1
ATOM 804 N N . THR A 1 102 ? 10.648 3.373 -14.378 1.00 88.12 102 THR A N 1
ATOM 805 C CA . THR A 1 102 ? 9.758 4.175 -15.197 1.00 88.12 102 THR A CA 1
ATOM 806 C C . THR A 1 102 ? 9.558 3.536 -16.574 1.00 88.12 102 THR A C 1
ATOM 808 O O . THR A 1 102 ? 8.602 3.864 -17.270 1.00 88.12 102 THR A O 1
ATOM 811 N N . ALA A 1 103 ? 10.359 2.520 -16.920 1.00 90.88 103 ALA A N 1
ATOM 812 C CA . ALA A 1 103 ? 10.296 1.820 -18.198 1.00 90.88 103 ALA A CA 1
ATOM 813 C C . ALA A 1 103 ? 9.004 1.015 -18.360 1.00 90.88 103 ALA A C 1
ATOM 815 O O . ALA A 1 103 ? 8.384 1.067 -19.417 1.00 90.88 103 ALA A O 1
ATOM 816 N N . GLU A 1 104 ? 8.552 0.328 -17.312 1.00 90.62 104 GLU A N 1
ATOM 817 C CA . GLU A 1 104 ? 7.308 -0.443 -17.299 1.00 90.62 104 GLU A CA 1
ATOM 818 C C . GLU A 1 104 ? 6.055 0.442 -17.421 1.00 90.62 104 GLU A C 1
ATOM 820 O O . GLU A 1 104 ? 5.012 -0.025 -17.885 1.00 90.62 104 GLU A O 1
ATOM 825 N N . TRP A 1 105 ? 6.170 1.730 -17.082 1.00 88.25 105 TRP A N 1
ATOM 826 C CA . TRP A 1 105 ? 5.098 2.728 -17.162 1.00 88.25 105 TRP A CA 1
ATOM 827 C C . TRP A 1 105 ? 5.055 3.476 -18.494 1.00 88.25 105 TRP A C 1
ATOM 829 O O . TRP A 1 105 ? 4.072 4.162 -18.777 1.00 88.25 105 TRP A O 1
ATOM 839 N N . MET A 1 106 ? 6.090 3.338 -19.328 1.00 89.00 106 MET A N 1
ATOM 840 C CA . MET A 1 106 ? 6.124 3.976 -20.642 1.00 89.00 106 MET A CA 1
ATOM 841 C C . MET A 1 106 ? 4.968 3.485 -21.527 1.00 89.00 106 MET A C 1
ATOM 843 O O . MET A 1 106 ? 4.553 2.331 -21.390 1.00 89.00 106 MET A O 1
ATOM 847 N N . PRO A 1 107 ? 4.446 4.308 -22.459 1.00 89.44 107 PRO A N 1
ATOM 848 C CA . PRO A 1 107 ? 3.253 3.961 -23.231 1.00 89.44 107 PRO A CA 1
ATOM 849 C C . PRO A 1 107 ? 3.297 2.609 -23.966 1.00 89.44 107 PRO A C 1
ATOM 851 O O . PRO A 1 107 ? 4.320 2.187 -24.508 1.00 89.44 107 PRO A O 1
ATOM 854 N N . GLY A 1 108 ? 2.153 1.916 -23.978 1.00 89.81 108 GLY A N 1
ATOM 855 C CA . GLY A 1 108 ? 1.981 0.573 -24.546 1.00 89.81 108 GLY A CA 1
ATOM 856 C C . GLY A 1 108 ? 0.758 -0.154 -23.972 1.00 89.81 108 GLY A C 1
ATOM 857 O O . GLY A 1 108 ? 0.071 0.386 -23.101 1.00 89.81 108 GLY A O 1
ATOM 858 N N . LEU A 1 109 ? 0.508 -1.386 -24.418 1.00 90.88 109 LEU A N 1
ATOM 859 C CA . LEU A 1 109 ? -0.630 -2.219 -23.994 1.00 90.88 109 LEU A CA 1
ATOM 860 C C . LEU A 1 109 ? -0.581 -2.592 -22.507 1.00 90.88 109 LEU A C 1
ATOM 862 O O . LEU A 1 109 ? 0.482 -2.879 -21.976 1.00 90.88 109 LEU A O 1
ATOM 866 N N . GLN A 1 110 ? -1.732 -2.635 -21.834 1.00 86.19 110 GLN A N 1
ATOM 867 C CA . GLN A 1 110 ? -1.857 -2.943 -20.398 1.00 86.19 110 GLN A CA 1
ATOM 868 C C . GLN A 1 110 ? -1.237 -4.300 -20.009 1.00 86.19 110 GLN A C 1
ATOM 870 O O . GLN A 1 110 ? -0.669 -4.447 -18.928 1.00 86.19 110 GLN A O 1
ATOM 875 N N . LEU A 1 111 ? -1.367 -5.291 -20.893 1.00 88.62 111 LEU A N 1
ATOM 876 C CA . LEU A 1 111 ? -0.866 -6.658 -20.762 1.00 88.62 111 LEU A CA 1
ATOM 877 C C . LEU A 1 111 ? -0.651 -7.234 -22.167 1.00 88.62 111 LEU A C 1
ATOM 879 O O . LEU A 1 111 ? -1.337 -6.820 -23.099 1.00 88.62 111 LEU A O 1
ATOM 883 N N . GLY A 1 112 ? 0.258 -8.205 -22.304 1.00 91.50 112 GLY A N 1
ATOM 884 C CA . GLY A 1 112 ? 0.543 -8.834 -23.596 1.00 91.50 112 GLY A CA 1
ATOM 885 C C . GLY A 1 112 ? 1.214 -7.836 -24.529 1.00 91.50 112 GLY A C 1
ATOM 886 O O . GLY A 1 112 ? 0.654 -7.468 -25.559 1.00 91.50 112 GLY A O 1
ATOM 887 N N . LEU A 1 113 ? 2.372 -7.329 -24.097 1.00 94.00 113 LEU A N 1
ATOM 888 C CA . LEU A 1 113 ? 3.106 -6.317 -24.839 1.00 94.00 113 LEU A CA 1
ATOM 889 C C . LEU A 1 113 ? 3.457 -6.802 -26.245 1.00 94.00 113 LEU A C 1
ATOM 891 O O . LEU A 1 113 ? 3.620 -7.991 -26.509 1.00 94.00 113 LEU A O 1
ATOM 895 N N . THR A 1 114 ? 3.559 -5.833 -27.141 1.00 94.62 114 THR A N 1
ATOM 896 C CA . THR A 1 114 ? 4.038 -6.025 -28.506 1.00 94.62 114 THR A CA 1
ATOM 897 C C . THR A 1 114 ? 5.330 -5.258 -28.681 1.00 94.62 114 THR A C 1
ATOM 899 O O . THR A 1 114 ? 5.627 -4.344 -27.911 1.00 94.62 114 THR A O 1
ATOM 902 N N . ASP A 1 115 ? 6.008 -5.542 -29.780 1.00 93.06 115 ASP A N 1
ATOM 903 C CA . ASP A 1 115 ? 7.197 -4.834 -30.227 1.00 93.06 115 ASP A CA 1
ATOM 904 C C . ASP A 1 115 ? 6.992 -3.311 -30.371 1.00 93.06 115 ASP A C 1
ATOM 906 O O . ASP A 1 115 ? 7.952 -2.559 -30.425 1.00 93.06 115 ASP A O 1
ATOM 910 N N . ARG A 1 116 ? 5.756 -2.801 -30.416 1.00 92.81 116 ARG A N 1
ATOM 911 C CA . ARG A 1 116 ? 5.457 -1.354 -30.451 1.00 92.81 116 ARG A CA 1
ATOM 912 C C . ARG A 1 116 ? 5.406 -0.693 -29.072 1.00 92.81 116 ARG A C 1
ATOM 914 O O . ARG A 1 116 ? 5.399 0.542 -28.987 1.00 92.81 116 ARG A O 1
ATOM 921 N N . CYS A 1 117 ? 5.323 -1.490 -28.010 1.00 94.56 117 CYS A N 1
ATOM 922 C CA . CYS A 1 117 ? 5.216 -1.019 -26.637 1.00 94.56 117 CYS A CA 1
ATOM 923 C C . CYS A 1 117 ? 6.592 -0.594 -26.130 1.00 94.56 117 CYS A C 1
ATOM 925 O O . CYS A 1 117 ? 7.542 -1.365 -26.191 1.00 94.56 117 CYS A O 1
ATOM 927 N N . TRP A 1 118 ? 6.703 0.610 -25.572 1.00 94.81 118 TRP A N 1
ATOM 928 C CA . TRP A 1 118 ? 7.990 1.102 -25.085 1.00 94.81 118 TRP A CA 1
ATOM 929 C C . TRP A 1 118 ? 8.650 0.226 -24.018 1.00 94.81 118 TRP A C 1
ATOM 931 O O . TRP A 1 118 ? 9.862 0.059 -24.116 1.00 94.81 118 TRP A O 1
ATOM 941 N N . PRO A 1 119 ? 7.927 -0.370 -23.047 1.00 94.56 119 PRO A N 1
ATOM 942 C CA . PRO A 1 119 ? 8.574 -1.273 -22.102 1.00 94.56 119 PRO A CA 1
ATOM 943 C C . PRO A 1 119 ? 9.283 -2.450 -22.793 1.00 94.56 119 PRO A C 1
ATOM 945 O O . PRO A 1 119 ? 10.383 -2.808 -22.388 1.00 94.56 119 PRO A O 1
ATOM 948 N N . ASP A 1 120 ? 8.701 -2.986 -23.873 1.00 96.06 120 ASP A N 1
ATOM 949 C CA . ASP A 1 120 ? 9.291 -4.065 -24.674 1.00 96.06 120 ASP A CA 1
ATOM 950 C C . ASP A 1 120 ? 10.524 -3.580 -25.451 1.00 96.06 120 ASP A C 1
ATOM 952 O O . ASP A 1 120 ? 11.597 -4.164 -25.342 1.00 96.06 120 ASP A O 1
ATOM 956 N N . VAL A 1 121 ? 10.413 -2.433 -26.135 1.00 96.12 121 VAL A N 1
ATOM 957 C CA . VAL A 1 121 ? 11.530 -1.808 -26.873 1.00 96.12 121 VAL A CA 1
ATOM 958 C C . VAL A 1 121 ? 12.727 -1.509 -25.961 1.00 96.12 121 VAL A C 1
ATOM 960 O O . VAL A 1 121 ? 13.878 -1.625 -26.381 1.00 96.12 121 VAL A O 1
ATOM 963 N N . LEU A 1 122 ? 12.465 -1.083 -24.723 1.00 95.75 122 LEU A N 1
ATOM 964 C CA . LEU A 1 122 ? 13.491 -0.671 -23.770 1.00 95.75 122 LEU A CA 1
ATOM 965 C C . LEU A 1 122 ? 14.135 -1.866 -23.061 1.00 95.75 122 LEU A C 1
ATOM 967 O O . LEU A 1 122 ? 15.359 -1.963 -23.033 1.00 95.75 122 LEU A O 1
ATOM 971 N N . LEU A 1 123 ? 13.330 -2.755 -22.475 1.00 94.56 123 LEU A N 1
ATOM 972 C CA . LEU A 1 123 ? 13.822 -3.843 -21.623 1.00 94.56 123 LEU A CA 1
ATOM 973 C C . LEU A 1 123 ? 14.217 -5.084 -22.432 1.00 94.56 123 LEU A C 1
ATOM 975 O O . LEU A 1 123 ? 15.148 -5.789 -22.044 1.00 94.56 123 LEU A O 1
ATOM 979 N N . GLY A 1 124 ? 13.561 -5.314 -23.573 1.00 91.25 124 GLY A N 1
ATOM 980 C CA . GLY A 1 124 ? 13.855 -6.413 -24.485 1.00 91.25 124 GLY A CA 1
ATOM 981 C C . GLY A 1 124 ? 13.872 -7.778 -23.795 1.00 91.25 124 GLY A C 1
ATOM 982 O O . GLY A 1 124 ? 13.010 -8.097 -22.978 1.00 91.25 124 GLY A O 1
ATOM 983 N N . GLU A 1 125 ? 14.873 -8.584 -24.144 1.00 93.56 125 GLU A N 1
ATOM 984 C CA . GLU A 1 125 ? 14.988 -9.986 -23.725 1.00 93.56 125 GLU A CA 1
ATOM 985 C C . GLU A 1 125 ? 15.848 -10.188 -22.467 1.00 93.56 125 GLU A C 1
ATOM 987 O O . GLU A 1 125 ? 15.922 -11.303 -21.947 1.00 93.56 125 GLU A O 1
ATOM 992 N N . VAL A 1 126 ? 16.509 -9.136 -21.964 1.00 95.94 126 VAL A N 1
ATOM 993 C CA . VAL A 1 126 ? 17.406 -9.266 -20.809 1.00 95.94 126 VAL A CA 1
ATOM 994 C C . VAL A 1 126 ? 16.577 -9.550 -19.552 1.00 95.94 126 VAL A C 1
ATOM 996 O O . VAL A 1 126 ? 15.676 -8.767 -19.235 1.00 95.94 126 VAL A O 1
ATOM 999 N N . PRO A 1 127 ? 16.877 -10.625 -18.794 1.00 97.06 127 PRO A N 1
ATOM 1000 C CA . PRO A 1 127 ? 16.190 -10.928 -17.547 1.00 97.06 127 PRO A CA 1
ATOM 1001 C C . PRO A 1 127 ? 16.140 -9.721 -16.607 1.00 97.06 127 PRO A C 1
ATOM 1003 O O . PRO A 1 127 ? 17.167 -9.216 -16.147 1.00 97.06 127 PRO A O 1
ATOM 1006 N N . ASN A 1 128 ? 14.924 -9.269 -16.311 1.00 96.19 128 ASN A N 1
ATOM 1007 C CA . ASN A 1 128 ? 14.683 -8.120 -15.455 1.00 96.19 128 ASN A CA 1
ATOM 1008 C C . ASN A 1 128 ? 14.301 -8.588 -14.044 1.00 96.19 128 ASN A C 1
ATOM 1010 O O . ASN A 1 128 ? 13.249 -9.193 -13.834 1.00 96.19 128 ASN A O 1
ATOM 1014 N N . PHE A 1 129 ? 15.147 -8.302 -13.064 1.00 96.94 129 PHE A N 1
ATOM 1015 C CA . PHE A 1 129 ? 14.876 -8.500 -11.648 1.00 96.94 129 PHE A CA 1
ATOM 1016 C C . PHE A 1 129 ? 14.473 -7.187 -11.007 1.00 96.94 129 PHE A C 1
ATOM 1018 O O . PHE A 1 129 ? 14.979 -6.117 -11.345 1.00 96.94 129 PHE A O 1
ATOM 1025 N N . TYR A 1 130 ? 13.572 -7.284 -10.041 1.00 95.75 130 TYR A N 1
ATOM 1026 C CA . TYR A 1 130 ? 13.028 -6.112 -9.389 1.00 95.75 130 TYR A CA 1
ATOM 1027 C C . TYR A 1 130 ? 12.943 -6.335 -7.885 1.00 95.75 130 TYR A C 1
ATOM 1029 O O . TYR A 1 130 ? 12.277 -7.265 -7.435 1.00 95.75 130 TYR A O 1
ATOM 1037 N N . VAL A 1 131 ? 13.582 -5.472 -7.100 1.00 94.81 131 VAL A N 1
ATOM 1038 C CA . VAL A 1 131 ? 13.477 -5.501 -5.638 1.00 94.81 131 VAL A CA 1
ATOM 1039 C C . VAL A 1 131 ? 12.331 -4.591 -5.197 1.00 94.81 131 VAL A C 1
ATOM 1041 O O . VAL A 1 131 ? 12.402 -3.376 -5.372 1.00 94.81 131 VAL A O 1
ATOM 1044 N N . TYR A 1 132 ? 11.262 -5.186 -4.660 1.00 93.38 132 TYR A N 1
ATOM 1045 C CA . TYR A 1 132 ? 9.974 -4.514 -4.429 1.00 93.38 132 TYR A CA 1
ATOM 1046 C C . TYR A 1 132 ? 9.476 -4.719 -2.994 1.00 93.38 132 TYR A C 1
ATOM 1048 O O . TYR A 1 132 ? 9.578 -5.838 -2.495 1.00 93.38 132 TYR A O 1
ATOM 1056 N N . PRO A 1 133 ? 8.884 -3.722 -2.315 1.00 92.38 133 PRO A N 1
ATOM 1057 C CA . PRO A 1 133 ? 8.315 -3.950 -0.990 1.00 92.38 133 PRO A CA 1
ATOM 1058 C C . PRO A 1 133 ? 7.100 -4.884 -1.057 1.00 92.38 133 PRO A C 1
ATOM 1060 O O . PRO A 1 133 ? 6.218 -4.717 -1.906 1.00 92.38 133 PRO A O 1
ATOM 1063 N N . ILE A 1 134 ? 7.007 -5.840 -0.124 1.00 91.12 134 ILE A N 1
ATOM 1064 C CA . ILE A 1 134 ? 5.909 -6.826 -0.093 1.00 91.12 134 ILE A CA 1
ATOM 1065 C C . ILE A 1 134 ? 4.518 -6.189 0.027 1.00 91.12 134 ILE A C 1
ATOM 1067 O O . ILE A 1 134 ? 3.534 -6.786 -0.404 1.00 91.12 134 ILE A O 1
ATOM 1071 N N . ASN A 1 135 ? 4.424 -4.969 0.564 1.00 89.75 135 ASN A N 1
ATOM 1072 C CA . ASN A 1 135 ? 3.165 -4.246 0.718 1.00 89.75 135 ASN A CA 1
ATOM 1073 C C . ASN A 1 135 ? 2.729 -3.483 -0.542 1.00 89.75 135 ASN A C 1
ATOM 1075 O O . ASN A 1 135 ? 1.733 -2.764 -0.475 1.00 89.75 135 ASN A O 1
ATOM 1079 N N . ASN A 1 136 ? 3.424 -3.611 -1.676 1.00 90.62 136 ASN A N 1
ATOM 1080 C CA . ASN A 1 136 ? 2.984 -3.026 -2.944 1.00 90.62 136 ASN A CA 1
ATOM 1081 C C . ASN A 1 136 ? 2.827 -4.068 -4.067 1.00 90.62 136 ASN A C 1
ATOM 1083 O O . ASN A 1 136 ? 3.460 -3.974 -5.121 1.00 90.62 136 ASN A O 1
ATOM 1087 N N . PRO A 1 137 ? 1.942 -5.065 -3.878 1.00 89.88 137 PRO A N 1
ATOM 1088 C CA . PRO A 1 137 ? 1.678 -6.075 -4.902 1.00 89.88 137 PRO A CA 1
ATOM 1089 C C . PRO A 1 137 ? 1.024 -5.502 -6.169 1.00 89.88 137 PRO A C 1
ATOM 1091 O O . PRO A 1 137 ? 1.091 -6.121 -7.230 1.00 89.88 137 PRO A O 1
ATOM 1094 N N . ALA A 1 138 ? 0.355 -4.348 -6.071 1.00 88.94 138 ALA A N 1
ATOM 1095 C CA . ALA A 1 138 ? -0.365 -3.748 -7.189 1.00 88.94 138 ALA A CA 1
ATOM 1096 C C . ALA A 1 138 ? 0.587 -3.299 -8.293 1.00 88.94 138 ALA A C 1
ATOM 1098 O O . ALA A 1 138 ? 0.372 -3.596 -9.464 1.00 88.94 138 ALA A O 1
ATOM 1099 N N . GLU A 1 139 ? 1.660 -2.624 -7.909 1.00 90.12 139 GLU A N 1
ATOM 1100 C CA . GLU A 1 139 ? 2.617 -2.087 -8.862 1.00 90.12 139 GLU A CA 1
ATOM 1101 C C . GLU A 1 139 ? 3.704 -3.100 -9.219 1.00 90.12 139 GLU A C 1
ATOM 1103 O O . GLU A 1 139 ? 4.107 -3.176 -10.379 1.00 90.12 139 GLU A O 1
ATOM 1108 N N . ALA A 1 140 ? 4.044 -4.010 -8.298 1.00 92.12 140 ALA A N 1
ATOM 1109 C CA . ALA A 1 140 ? 4.831 -5.197 -8.627 1.00 92.12 140 ALA A CA 1
ATOM 1110 C C . ALA A 1 140 ? 4.196 -5.995 -9.783 1.00 92.12 140 ALA A C 1
ATOM 1112 O O . ALA A 1 140 ? 4.897 -6.485 -10.665 1.00 92.12 140 ALA A O 1
ATOM 1113 N N . ASN A 1 141 ? 2.861 -6.081 -9.847 1.00 91.00 141 ASN A N 1
ATOM 1114 C CA . ASN A 1 141 ? 2.174 -6.691 -10.987 1.00 91.00 141 ASN A CA 1
ATOM 1115 C C . ASN A 1 141 ? 2.355 -5.923 -12.301 1.00 91.00 141 ASN A C 1
ATOM 1117 O O . ASN A 1 141 ? 2.365 -6.554 -13.357 1.00 91.00 141 ASN A O 1
ATOM 1121 N N . ILE A 1 142 ? 2.477 -4.596 -12.269 1.00 91.19 142 ILE A N 1
ATOM 1122 C CA . ILE A 1 142 ? 2.740 -3.794 -13.470 1.00 91.19 142 ILE A CA 1
ATOM 1123 C C . ILE A 1 142 ? 4.150 -4.103 -13.976 1.00 91.19 142 ILE A C 1
ATOM 1125 O O . ILE A 1 142 ? 4.299 -4.477 -15.138 1.00 91.19 142 ILE A O 1
ATOM 1129 N N . ALA A 1 143 ? 5.151 -4.100 -13.090 1.00 92.94 143 ALA A N 1
ATOM 1130 C CA . ALA A 1 143 ? 6.516 -4.519 -13.418 1.00 92.94 143 ALA A CA 1
ATOM 1131 C C . ALA A 1 143 ? 6.563 -5.960 -13.965 1.00 92.94 143 ALA A C 1
ATOM 1133 O O . ALA A 1 143 ? 7.214 -6.236 -14.968 1.00 92.94 143 ALA A O 1
ATOM 1134 N N . LYS A 1 144 ? 5.780 -6.885 -13.402 1.00 93.88 144 LYS A N 1
ATOM 1135 C CA . LYS A 1 144 ? 5.653 -8.255 -13.931 1.00 93.88 144 LYS A CA 1
ATOM 1136 C C . LYS A 1 144 ? 5.081 -8.313 -15.343 1.00 93.88 144 LYS A C 1
ATOM 1138 O O . LYS A 1 144 ? 5.602 -9.026 -16.193 1.00 93.88 144 LYS A O 1
ATOM 1143 N N . ARG A 1 145 ? 3.966 -7.618 -15.571 1.00 93.38 145 ARG A N 1
ATOM 1144 C CA . ARG A 1 145 ? 3.173 -7.716 -16.806 1.00 93.38 145 ARG A CA 1
ATOM 1145 C C . ARG A 1 145 ? 3.762 -6.908 -17.956 1.00 93.38 145 ARG A C 1
ATOM 1147 O O . ARG A 1 145 ? 3.582 -7.299 -19.105 1.00 93.38 145 ARG A O 1
ATOM 1154 N N . ARG A 1 146 ? 4.417 -5.787 -17.643 1.00 93.62 146 ARG A N 1
ATOM 1155 C CA . ARG A 1 146 ? 4.955 -4.834 -18.621 1.00 93.62 146 ARG A CA 1
ATOM 1156 C C . ARG A 1 146 ? 6.477 -4.736 -18.613 1.00 93.62 146 ARG A C 1
ATOM 1158 O O . ARG A 1 146 ? 7.051 -4.323 -19.604 1.00 93.62 146 ARG A O 1
ATOM 1165 N N . GLY A 1 147 ? 7.137 -5.095 -17.519 1.00 92.81 147 GLY A N 1
ATOM 1166 C CA . GLY A 1 147 ? 8.598 -5.097 -17.421 1.00 92.81 147 GLY A CA 1
ATOM 1167 C C . GLY A 1 147 ? 9.229 -6.487 -17.473 1.00 92.81 147 GLY A C 1
ATOM 1168 O O . GLY A 1 147 ? 10.434 -6.599 -17.264 1.00 92.81 147 GLY A O 1
ATOM 1169 N N . TYR A 1 148 ? 8.426 -7.539 -17.674 1.00 94.19 148 TYR A N 1
ATOM 1170 C CA . TYR A 1 148 ? 8.844 -8.946 -17.603 1.00 94.19 148 TYR A CA 1
ATOM 1171 C C . TYR A 1 148 ? 9.563 -9.307 -16.296 1.00 94.19 148 TYR A C 1
ATOM 1173 O O . TYR A 1 148 ? 10.397 -10.211 -16.247 1.00 94.19 148 TYR A O 1
ATOM 1181 N N . SER A 1 149 ? 9.255 -8.582 -15.217 1.00 94.62 149 SER A N 1
ATOM 1182 C CA . SER A 1 149 ? 10.082 -8.625 -14.023 1.00 94.62 149 SER A CA 1
ATOM 1183 C C . SER A 1 149 ? 9.868 -9.882 -13.177 1.00 94.62 149 SER A C 1
ATOM 1185 O O . SER A 1 149 ? 8.741 -10.247 -12.814 1.00 94.62 149 SER A O 1
ATOM 1187 N N . THR A 1 150 ? 10.972 -10.492 -12.748 1.00 96.00 150 THR A N 1
ATOM 1188 C CA . THR A 1 150 ? 10.986 -11.389 -11.590 1.00 96.00 150 THR A CA 1
ATOM 1189 C C . THR A 1 150 ? 11.148 -10.550 -10.334 1.00 96.00 150 THR A C 1
ATOM 1191 O O . THR A 1 150 ? 12.155 -9.868 -10.152 1.00 96.00 150 THR A O 1
ATOM 1194 N N . ILE A 1 151 ? 10.137 -10.580 -9.470 1.00 95.69 151 ILE A N 1
ATOM 1195 C CA . ILE A 1 151 ? 10.128 -9.756 -8.269 1.00 95.69 151 ILE A CA 1
ATOM 1196 C C . ILE A 1 151 ? 10.868 -10.491 -7.152 1.00 95.69 151 ILE A C 1
ATOM 1198 O O . ILE A 1 151 ? 10.676 -11.688 -6.960 1.00 95.69 151 ILE A O 1
ATOM 1202 N N . ILE A 1 152 ? 11.680 -9.762 -6.400 1.00 95.31 152 ILE A N 1
ATOM 1203 C CA . ILE A 1 152 ? 12.238 -10.164 -5.115 1.00 95.31 152 ILE A CA 1
ATOM 1204 C C . ILE A 1 152 ? 11.593 -9.249 -4.075 1.00 95.31 152 ILE A C 1
ATOM 1206 O O . ILE A 1 152 ? 11.946 -8.077 -3.942 1.00 95.31 152 ILE A O 1
ATOM 1210 N N . GLY A 1 153 ? 10.570 -9.767 -3.397 1.00 94.06 153 GLY A N 1
ATOM 1211 C CA . GLY A 1 153 ? 9.836 -9.034 -2.375 1.00 94.06 153 GLY A CA 1
ATOM 1212 C C . GLY A 1 153 ? 10.719 -8.780 -1.161 1.00 94.06 153 GLY A C 1
ATOM 1213 O O . GLY A 1 153 ? 11.291 -9.731 -0.652 1.00 94.06 153 GLY A O 1
ATOM 1214 N N . HIS A 1 154 ? 10.817 -7.554 -0.665 1.00 93.06 154 HIS A N 1
ATOM 1215 C CA . HIS A 1 154 ? 11.549 -7.240 0.563 1.00 93.06 154 HIS A CA 1
ATOM 1216 C C . HIS A 1 154 ? 10.621 -6.714 1.657 1.00 93.06 154 HIS A C 1
ATOM 1218 O O . HIS A 1 154 ? 9.513 -6.235 1.382 1.00 93.06 154 HIS A O 1
ATOM 1224 N N . ALA A 1 155 ? 11.074 -6.801 2.905 1.00 89.25 155 ALA A N 1
ATOM 1225 C CA . ALA A 1 155 ? 10.322 -6.323 4.051 1.00 89.25 155 ALA A CA 1
ATOM 1226 C C . ALA A 1 155 ? 10.062 -4.821 3.928 1.00 89.25 155 ALA A C 1
ATOM 1228 O O . ALA A 1 155 ? 10.881 -4.055 3.414 1.00 89.25 155 ALA A O 1
ATOM 1229 N N . ILE A 1 156 ? 8.890 -4.392 4.384 1.00 87.19 156 ILE A N 1
ATOM 1230 C CA . ILE A 1 156 ? 8.622 -2.964 4.513 1.00 87.19 156 ILE A CA 1
ATOM 1231 C C . ILE A 1 156 ? 9.604 -2.354 5.512 1.00 87.19 156 ILE A C 1
ATOM 1233 O O . ILE A 1 156 ? 10.030 -3.055 6.437 1.00 87.19 156 ILE A O 1
ATOM 1237 N N . PRO A 1 157 ? 9.946 -1.062 5.368 1.00 85.12 157 PRO A N 1
ATOM 1238 C CA . PRO A 1 157 ? 10.628 -0.379 6.443 1.00 85.12 157 PRO A CA 1
ATOM 1239 C C . PRO A 1 157 ? 9.825 -0.562 7.732 1.00 85.12 157 PRO A C 1
ATOM 1241 O O . PRO A 1 157 ? 8.587 -0.546 7.693 1.00 85.12 157 PRO A O 1
ATOM 1244 N N . PRO A 1 158 ? 10.511 -0.805 8.847 1.00 78.50 158 PRO A N 1
ATOM 1245 C CA . PRO A 1 158 ? 9.839 -1.086 10.095 1.00 78.50 158 PRO A CA 1
ATOM 1246 C C . PRO A 1 158 ? 8.931 0.071 10.501 1.00 78.50 158 PRO A C 1
ATOM 1248 O O . PRO A 1 158 ? 9.254 1.241 10.287 1.00 78.50 158 PRO A O 1
ATOM 1251 N N . TYR A 1 159 ? 7.784 -0.271 11.085 1.00 85.94 159 TYR A N 1
ATOM 1252 C CA . TYR A 1 159 ? 6.911 0.737 11.659 1.00 85.94 159 TYR A CA 1
ATOM 1253 C C . TYR A 1 159 ? 7.363 1.083 13.076 1.00 85.94 159 TYR A C 1
ATOM 1255 O O . TYR A 1 159 ? 7.489 0.204 13.931 1.00 85.94 159 TYR A O 1
ATOM 1263 N N . GLY A 1 160 ? 7.518 2.379 13.315 1.00 85.06 160 GLY A N 1
ATOM 1264 C CA . GLY A 1 160 ? 7.597 2.984 14.633 1.00 85.06 160 GLY A CA 1
ATOM 1265 C C . GLY A 1 160 ? 6.321 3.761 14.953 1.00 85.06 160 GLY A C 1
ATOM 1266 O O . GLY A 1 160 ? 5.475 4.010 14.088 1.00 85.06 160 GLY A O 1
ATOM 1267 N N . ARG A 1 161 ? 6.188 4.170 16.214 1.00 89.31 161 ARG A N 1
ATOM 1268 C CA . ARG A 1 161 ? 5.163 5.134 16.632 1.00 89.31 161 ARG A CA 1
ATOM 1269 C C . ARG A 1 161 ? 5.676 6.547 16.375 1.00 89.31 161 ARG A C 1
ATOM 1271 O O . ARG A 1 161 ? 6.818 6.842 16.717 1.00 89.31 161 ARG A O 1
ATOM 1278 N N . ALA A 1 162 ? 4.833 7.412 15.814 1.00 92.50 162 ALA A N 1
ATOM 1279 C CA . ALA A 1 162 ? 5.193 8.802 15.530 1.00 92.50 162 ALA A CA 1
ATOM 1280 C C . ALA A 1 162 ? 5.649 9.561 16.789 1.00 92.50 162 ALA A C 1
ATOM 1282 O O . ALA A 1 162 ? 6.538 10.410 16.717 1.00 92.50 162 ALA A O 1
ATOM 1283 N N . GLY A 1 163 ? 5.065 9.225 17.946 1.00 91.75 163 GLY A N 1
ATOM 1284 C CA . GLY A 1 163 ? 5.327 9.908 19.207 1.00 91.75 163 GLY A CA 1
ATOM 1285 C C . GLY A 1 163 ? 4.857 11.364 19.186 1.00 91.75 163 GLY A C 1
ATOM 1286 O O . GLY A 1 163 ? 4.204 11.820 18.249 1.00 91.75 163 GLY A O 1
ATOM 1287 N N . LEU A 1 164 ? 5.186 12.102 20.244 1.00 93.81 164 LEU A N 1
ATOM 1288 C CA . LEU A 1 164 ? 5.021 13.554 20.295 1.00 93.81 164 LEU A CA 1
ATOM 1289 C C . LEU A 1 164 ? 6.389 14.209 20.448 1.00 93.81 164 LEU A C 1
ATOM 1291 O O . LEU A 1 164 ? 7.317 13.627 21.008 1.00 93.81 164 LEU A O 1
ATOM 1295 N N . TYR A 1 165 ? 6.513 15.441 19.965 1.00 90.56 165 TYR A N 1
ATOM 1296 C CA . TYR A 1 165 ? 7.748 16.208 20.056 1.00 90.56 165 TYR A CA 1
ATOM 1297 C C . TYR A 1 165 ? 7.484 17.632 20.540 1.00 90.56 165 TYR A C 1
ATOM 1299 O O . TYR A 1 165 ? 6.466 18.246 20.212 1.00 90.56 165 TYR A O 1
ATOM 1307 N N . ARG A 1 166 ? 8.452 18.184 21.282 1.00 93.00 166 ARG A N 1
ATOM 1308 C CA . ARG A 1 166 ? 8.474 19.587 21.729 1.00 93.00 166 ARG A CA 1
ATOM 1309 C C . ARG A 1 166 ? 7.149 19.993 22.397 1.00 93.00 166 ARG A C 1
ATOM 1311 O O . ARG A 1 166 ? 6.700 19.358 23.346 1.00 93.00 166 ARG A O 1
ATOM 1318 N N . GLU A 1 167 ? 6.512 21.033 21.868 1.00 95.12 167 GLU A N 1
ATOM 1319 C CA . GLU A 1 167 ? 5.305 21.642 22.406 1.00 95.12 167 GLU A CA 1
ATOM 1320 C C . GLU A 1 167 ? 4.076 20.725 22.382 1.00 95.12 167 GLU A C 1
ATOM 1322 O O . GLU A 1 167 ? 3.172 20.945 23.187 1.00 95.12 167 GLU A O 1
ATOM 1327 N N . LEU A 1 168 ? 4.048 19.694 21.526 1.00 95.38 168 LEU A N 1
ATOM 1328 C CA . LEU A 1 168 ? 2.970 18.699 21.517 1.00 95.38 168 LEU A CA 1
ATOM 1329 C C . LEU A 1 168 ? 3.011 17.819 22.770 1.00 95.38 168 LEU A C 1
ATOM 1331 O O . LEU A 1 168 ? 1.960 17.533 23.338 1.00 95.38 168 LEU A O 1
ATOM 1335 N N . GLN A 1 169 ? 4.210 17.441 23.235 1.00 96.00 169 GLN A N 1
ATOM 1336 C CA . GLN A 1 169 ? 4.353 16.692 24.487 1.00 96.00 169 GLN A CA 1
ATOM 1337 C C . GLN A 1 169 ? 3.900 17.551 25.668 1.00 96.00 169 GLN A C 1
ATOM 1339 O O . GLN A 1 169 ? 3.048 17.135 26.440 1.00 96.00 169 GLN A O 1
ATOM 1344 N N . ALA A 1 170 ? 4.364 18.800 25.734 1.00 95.25 170 ALA A N 1
ATOM 1345 C CA . ALA A 1 170 ? 3.949 19.712 26.795 1.00 95.25 170 ALA A CA 1
ATOM 1346 C C . ALA A 1 170 ? 2.438 20.036 26.762 1.00 95.25 170 ALA A C 1
ATOM 1348 O O . ALA A 1 170 ? 1.856 20.316 27.803 1.00 95.25 170 ALA A O 1
ATOM 1349 N N . LEU A 1 171 ? 1.775 20.001 25.595 1.00 96.81 171 LEU A N 1
ATOM 1350 C CA . LEU A 1 171 ? 0.308 20.079 25.536 1.00 96.81 171 LEU A CA 1
ATOM 1351 C C . LEU A 1 171 ? -0.343 18.813 26.105 1.00 96.81 171 LEU A C 1
ATOM 1353 O O . LEU A 1 171 ? -1.304 18.918 26.861 1.00 96.81 171 LEU A O 1
ATOM 1357 N N . GLN A 1 172 ? 0.173 17.627 25.772 1.00 95.50 172 GLN A N 1
ATOM 1358 C CA . GLN A 1 172 ? -0.327 16.373 26.336 1.00 95.50 172 GLN A CA 1
ATOM 1359 C C . GLN A 1 172 ? -0.200 16.340 27.863 1.00 95.50 172 GLN A C 1
ATOM 1361 O O . GLN A 1 172 ? -1.133 15.879 28.519 1.00 95.50 172 GLN A O 1
ATOM 1366 N N . ASP A 1 173 ? 0.892 16.868 28.414 1.00 95.12 173 ASP A N 1
ATOM 1367 C CA . ASP A 1 173 ? 1.119 16.931 29.859 1.00 95.12 173 ASP A CA 1
ATOM 1368 C C . ASP A 1 173 ? 0.099 17.861 30.546 1.00 95.12 173 ASP A C 1
ATOM 1370 O O . ASP A 1 173 ? -0.534 17.456 31.518 1.00 95.12 173 ASP A O 1
ATOM 1374 N N . LEU A 1 174 ? -0.166 19.052 29.985 1.00 95.25 174 LEU A N 1
ATOM 1375 C CA . LEU A 1 174 ? -1.209 19.965 30.490 1.00 95.25 174 LEU A CA 1
ATOM 1376 C C . LEU A 1 174 ? -2.610 19.339 30.446 1.00 95.25 174 LEU A C 1
ATOM 1378 O O . LEU A 1 174 ? -3.408 19.494 31.370 1.00 95.25 174 LEU A O 1
ATOM 1382 N N . LEU A 1 175 ? -2.924 18.626 29.361 1.00 94.88 175 LEU A N 1
ATOM 1383 C CA . LEU A 1 175 ? -4.198 17.923 29.225 1.00 94.88 175 LEU A CA 1
ATOM 1384 C C . LEU A 1 175 ? -4.307 16.769 30.234 1.00 94.88 175 LEU A C 1
ATOM 1386 O O . LEU A 1 175 ? -5.394 16.527 30.754 1.00 94.88 175 LEU A O 1
ATOM 1390 N N . ALA A 1 176 ? -3.212 16.054 30.510 1.00 93.06 176 ALA A N 1
ATOM 1391 C CA . ALA A 1 176 ? -3.174 15.003 31.525 1.00 93.06 176 ALA A CA 1
ATOM 1392 C C . ALA A 1 176 ? -3.419 15.579 32.926 1.00 93.06 176 ALA A C 1
ATOM 1394 O O . ALA A 1 176 ? -4.317 15.111 33.621 1.00 93.06 176 ALA A O 1
ATOM 1395 N N . GLU A 1 177 ? -2.710 16.649 33.286 1.00 91.75 177 GLU A N 1
ATOM 1396 C CA . GLU A 1 177 ? -2.861 17.341 34.570 1.00 91.75 177 GLU A CA 1
ATOM 1397 C C . GLU A 1 177 ? -4.300 17.830 34.788 1.00 91.75 177 GLU A C 1
ATOM 1399 O O . GLU A 1 177 ? -4.880 17.645 35.859 1.00 91.75 177 GLU A O 1
ATOM 1404 N N . TYR A 1 178 ? -4.927 18.400 33.753 1.00 91.19 178 TYR A N 1
ATOM 1405 C CA . TYR A 1 178 ? -6.326 18.820 33.838 1.00 91.19 178 TYR A CA 1
ATOM 1406 C C . TYR A 1 178 ? -7.272 17.634 34.091 1.00 91.19 178 TYR A C 1
ATOM 1408 O O . TYR A 1 178 ? -8.228 17.755 34.858 1.00 91.19 178 TYR A O 1
ATOM 1416 N N . ARG A 1 179 ? -7.011 16.476 33.471 1.00 89.38 179 ARG A N 1
ATOM 1417 C CA . ARG A 1 179 ? -7.841 15.265 33.606 1.00 89.38 179 ARG A CA 1
ATOM 1418 C C . ARG A 1 179 ? -7.719 14.583 34.963 1.00 89.38 179 ARG A C 1
ATOM 1420 O O . ARG A 1 179 ? -8.665 13.924 35.378 1.00 89.38 179 ARG A O 1
ATOM 1427 N N . GLU A 1 180 ? -6.582 14.712 35.636 1.00 87.12 180 GLU A N 1
ATOM 1428 C CA . GLU A 1 180 ? -6.341 14.098 36.948 1.00 87.12 180 GLU A CA 1
ATOM 1429 C C . GLU A 1 180 ? -7.048 14.832 38.099 1.00 87.12 180 GLU A C 1
ATOM 1431 O O . GLU A 1 180 ? -7.041 14.366 39.243 1.00 87.12 180 GLU A O 1
ATOM 1436 N N . ARG A 1 181 ? -7.705 15.965 37.817 1.00 83.94 181 ARG A N 1
ATOM 1437 C CA . ARG A 1 181 ? -8.460 16.715 38.821 1.00 83.94 181 ARG A CA 1
ATOM 1438 C C . ARG A 1 181 ? -9.611 15.885 39.398 1.00 83.94 181 ARG A C 1
ATOM 1440 O O . ARG A 1 181 ? -10.326 15.208 38.657 1.00 83.94 181 ARG A O 1
ATOM 1447 N N . PRO A 1 182 ? -9.871 15.990 40.714 1.00 78.12 182 PRO A N 1
ATOM 1448 C CA . PRO A 1 182 ? -11.042 15.372 41.316 1.00 78.12 182 PRO A CA 1
ATOM 1449 C C . PRO A 1 182 ? -12.330 15.871 40.655 1.00 78.12 182 PRO A C 1
ATOM 1451 O O . PRO A 1 182 ? -12.502 17.074 40.473 1.00 78.12 182 PRO A O 1
ATOM 1454 N N . ALA A 1 183 ? -13.284 14.969 40.411 1.00 70.31 183 ALA A N 1
ATOM 1455 C CA . ALA A 1 183 ? -14.600 15.312 39.855 1.00 70.31 183 ALA A CA 1
ATOM 1456 C C . ALA A 1 183 ? -15.412 16.304 40.721 1.00 70.31 183 ALA A C 1
ATOM 1458 O O . ALA A 1 183 ? -16.432 16.822 40.281 1.00 70.31 183 ALA A O 1
ATOM 1459 N N . SER A 1 184 ? -14.977 16.560 41.961 1.00 71.69 184 SER A N 1
ATOM 1460 C CA . SER A 1 184 ? -15.543 17.581 42.848 1.00 71.69 184 SER A CA 1
ATOM 1461 C C . SER A 1 184 ? -15.127 19.013 42.493 1.00 71.69 184 SER A C 1
ATOM 1463 O O . SER A 1 184 ? -15.710 19.956 43.024 1.00 71.69 184 SER A O 1
ATOM 1465 N N . VAL A 1 185 ? -14.097 19.195 41.661 1.00 77.44 185 VAL A N 1
ATOM 1466 C CA . VAL A 1 185 ? -13.677 20.508 41.158 1.00 77.44 185 VAL A CA 1
ATOM 1467 C C . VAL A 1 185 ? -14.603 20.896 40.007 1.00 77.44 185 VAL A C 1
ATOM 1469 O O . VAL A 1 185 ? -14.838 20.095 39.106 1.00 77.44 185 VAL A O 1
ATOM 1472 N N . ALA A 1 186 ? -15.145 22.115 40.045 1.00 76.94 186 ALA A N 1
ATOM 1473 C CA . ALA A 1 186 ? -16.016 22.608 38.984 1.00 76.94 186 ALA A CA 1
ATOM 1474 C C . ALA A 1 186 ? -15.265 22.684 37.644 1.00 76.94 186 ALA A C 1
ATOM 1476 O O . ALA A 1 186 ? -14.093 23.064 37.605 1.00 76.94 186 ALA A O 1
ATOM 1477 N N . ASP A 1 187 ? -15.963 22.345 36.559 1.00 82.50 187 ASP A N 1
ATOM 1478 C CA . ASP A 1 187 ? -15.474 22.495 35.186 1.00 82.50 187 ASP A CA 1
ATOM 1479 C C . ASP A 1 187 ? -15.477 23.989 34.820 1.00 82.50 187 ASP A C 1
ATOM 1481 O O . ASP A 1 187 ? -16.437 24.508 34.250 1.00 82.50 187 ASP A O 1
ATOM 1485 N N . ASP A 1 188 ? -14.444 24.701 35.273 1.00 82.81 188 ASP A N 1
ATOM 1486 C CA . ASP A 1 188 ? -14.243 26.129 35.030 1.00 82.81 188 ASP A CA 1
ATOM 1487 C C . ASP A 1 188 ? -13.378 26.328 33.782 1.00 82.81 188 ASP A C 1
ATOM 1489 O O . ASP A 1 188 ? -12.177 26.035 33.777 1.00 82.81 188 ASP A O 1
ATOM 1493 N N . ASP A 1 189 ? -13.995 26.833 32.715 1.00 83.12 189 ASP A N 1
ATOM 1494 C CA . ASP A 1 189 ? -13.317 27.105 31.449 1.00 83.12 189 ASP A CA 1
ATOM 1495 C C . ASP A 1 189 ? -12.532 28.426 31.435 1.00 83.12 189 ASP A C 1
ATOM 1497 O O . ASP A 1 189 ? -11.832 28.713 30.462 1.00 83.12 189 ASP A O 1
ATOM 1501 N N . GLN A 1 190 ? -12.590 29.190 32.530 1.00 85.56 190 GLN A N 1
ATOM 1502 C CA . GLN A 1 190 ? -11.779 30.385 32.771 1.00 85.56 190 GLN A CA 1
ATOM 1503 C C . GLN A 1 190 ? -10.612 30.124 33.730 1.00 85.56 190 GLN A C 1
ATOM 1505 O O . GLN A 1 190 ? -9.881 31.057 34.078 1.00 85.56 190 GLN A O 1
ATOM 1510 N N . SER A 1 191 ? -10.399 28.870 34.150 1.00 89.25 191 SER A N 1
ATOM 1511 C CA . SER A 1 191 ? -9.254 28.531 34.992 1.00 89.25 191 SER A CA 1
ATOM 1512 C C . SER A 1 191 ? -7.933 28.837 34.259 1.00 89.25 191 SER A C 1
ATOM 1514 O O . SER A 1 191 ? -7.867 28.727 33.027 1.00 89.25 191 SER A O 1
ATOM 1516 N N . PRO A 1 192 ? -6.849 29.198 34.975 1.00 89.94 192 PRO A N 1
ATOM 1517 C CA . PRO A 1 192 ? -5.559 29.496 34.347 1.00 89.94 192 PRO A CA 1
ATOM 1518 C C . PRO A 1 192 ? -5.056 28.378 33.423 1.00 89.94 192 PRO A C 1
ATOM 1520 O O . PRO A 1 192 ? -4.479 28.646 32.372 1.00 89.94 192 PRO A O 1
ATOM 1523 N N . GLU A 1 193 ? -5.314 27.122 33.781 1.00 90.06 193 GLU A N 1
ATOM 1524 C CA . GLU A 1 193 ? -4.918 25.956 32.995 1.00 90.06 193 GLU A CA 1
ATOM 1525 C C . GLU A 1 193 ? -5.811 25.760 31.768 1.00 90.06 193 GLU A C 1
ATOM 1527 O O . GLU A 1 193 ? -5.299 25.410 30.707 1.00 90.06 193 GLU A O 1
ATOM 1532 N N . ALA A 1 194 ? -7.119 26.029 31.870 1.00 92.12 194 ALA A N 1
ATOM 1533 C CA . ALA A 1 194 ? -8.019 26.002 30.718 1.00 92.12 194 ALA A CA 1
ATOM 1534 C C . ALA A 1 194 ? -7.587 27.032 29.660 1.00 92.12 194 ALA A C 1
ATOM 1536 O O . ALA A 1 194 ? -7.462 26.707 28.476 1.00 92.12 194 ALA A O 1
ATOM 1537 N N . ILE A 1 195 ? -7.249 28.249 30.103 1.00 93.44 195 ILE A N 1
ATOM 1538 C CA . ILE A 1 195 ? -6.700 29.308 29.248 1.00 93.44 195 ILE A CA 1
ATOM 1539 C C . ILE A 1 195 ? -5.364 28.870 28.632 1.00 93.44 195 ILE A C 1
ATOM 1541 O O . ILE A 1 195 ? -5.175 29.019 27.423 1.00 93.44 195 ILE A O 1
ATOM 1545 N N . ALA A 1 196 ? -4.455 28.291 29.424 1.00 94.75 196 ALA A N 1
ATOM 1546 C CA . ALA A 1 196 ? -3.161 27.815 28.935 1.00 94.75 196 ALA A CA 1
ATOM 1547 C C . ALA A 1 196 ? -3.303 26.701 27.882 1.00 94.75 196 ALA A C 1
ATOM 1549 O O . ALA A 1 196 ? -2.619 26.735 26.857 1.00 94.75 196 ALA A O 1
ATOM 1550 N N . ILE A 1 197 ? -4.221 25.747 28.088 1.00 95.94 197 ILE A N 1
ATOM 1551 C CA . ILE A 1 197 ? -4.540 24.687 27.121 1.00 95.94 197 ILE A CA 1
ATOM 1552 C C . ILE A 1 197 ? -5.012 25.305 25.802 1.00 95.94 197 ILE A C 1
ATOM 1554 O O . ILE A 1 197 ? -4.466 24.981 24.748 1.00 95.94 197 ILE A O 1
ATOM 1558 N N . MET A 1 198 ? -5.974 26.231 25.846 1.00 95.62 198 MET A N 1
ATOM 1559 C CA . MET A 1 198 ? -6.510 26.868 24.637 1.00 95.62 198 MET A CA 1
ATOM 1560 C C . MET A 1 198 ? -5.459 27.703 23.898 1.00 95.62 198 MET A C 1
ATOM 1562 O O . MET A 1 198 ? -5.348 27.614 22.676 1.00 95.62 198 MET A O 1
ATOM 1566 N N . GLN A 1 199 ? -4.639 28.466 24.625 1.00 94.94 199 GLN A N 1
ATOM 1567 C CA . GLN A 1 199 ? -3.527 29.222 24.041 1.00 94.94 199 GLN A CA 1
ATOM 1568 C C . GLN A 1 199 ? -2.514 28.303 23.358 1.00 94.94 199 GLN A C 1
ATOM 1570 O O . GLN A 1 199 ? -2.016 28.617 22.278 1.00 94.94 199 GLN A O 1
ATOM 1575 N N . LYS A 1 200 ? -2.223 27.151 23.965 1.00 96.06 200 LYS A N 1
ATOM 1576 C CA . LYS A 1 200 ? -1.263 26.190 23.428 1.00 96.06 200 LYS A CA 1
ATOM 1577 C C . LYS A 1 200 ? -1.804 25.439 22.214 1.00 96.06 200 LYS A C 1
ATOM 1579 O O . LYS A 1 200 ? -1.049 25.221 21.272 1.00 96.06 200 LYS A O 1
ATOM 1584 N N . ILE A 1 201 ? -3.098 25.117 22.192 1.00 96.44 201 ILE A N 1
ATOM 1585 C CA . ILE A 1 201 ? -3.787 24.589 21.003 1.00 96.44 201 ILE A CA 1
ATOM 1586 C C . ILE A 1 201 ? -3.673 25.580 19.837 1.00 96.44 201 ILE A C 1
ATOM 1588 O O . ILE A 1 201 ? -3.261 25.180 18.749 1.00 96.44 201 ILE A O 1
ATOM 1592 N N . ALA A 1 202 ? -3.950 26.866 20.073 1.00 95.19 202 ALA A N 1
ATOM 1593 C CA . ALA A 1 202 ? -3.826 27.905 19.049 1.00 95.19 202 ALA A CA 1
ATOM 1594 C C . ALA A 1 202 ? -2.372 28.087 18.574 1.00 95.19 202 ALA A C 1
ATOM 1596 O O . ALA A 1 202 ? -2.114 28.158 17.377 1.00 95.19 202 ALA A O 1
ATOM 1597 N N . LEU A 1 203 ? -1.398 28.090 19.492 1.00 95.62 203 LEU A N 1
ATOM 1598 C CA . LEU A 1 203 ? 0.028 28.183 19.149 1.00 95.62 203 LEU A CA 1
ATOM 1599 C C . LEU A 1 203 ? 0.492 27.020 18.256 1.00 95.62 203 LEU A C 1
ATOM 1601 O O . LEU A 1 203 ? 1.370 27.193 17.410 1.00 95.62 203 LEU A O 1
ATOM 1605 N N . LEU A 1 204 ? -0.085 25.834 18.456 1.00 95.56 204 LEU A N 1
ATOM 1606 C CA . LEU A 1 204 ? 0.220 24.627 17.692 1.00 95.56 204 LEU A CA 1
ATOM 1607 C C . LEU A 1 204 ? -0.590 24.511 16.392 1.00 95.56 204 LEU A C 1
ATOM 1609 O O . LEU A 1 204 ? -0.385 23.545 15.660 1.00 95.56 204 LEU A O 1
ATOM 1613 N N . ASN A 1 205 ? -1.452 25.489 16.083 1.00 95.25 205 ASN A N 1
ATOM 1614 C CA . ASN A 1 205 ? -2.394 25.480 14.955 1.00 95.25 205 ASN A CA 1
ATOM 1615 C C . ASN A 1 205 ? -3.318 24.250 14.957 1.00 95.25 205 ASN A C 1
ATOM 1617 O O . ASN A 1 205 ? -3.638 23.696 13.907 1.00 95.25 205 ASN A O 1
ATOM 1621 N N . LEU A 1 206 ? -3.706 23.789 16.148 1.00 95.69 206 LEU A N 1
ATOM 1622 C CA . LEU A 1 206 ? -4.638 22.673 16.328 1.00 95.69 206 LEU A CA 1
ATOM 1623 C C . LEU A 1 206 ? -6.085 23.150 16.503 1.00 95.69 206 LEU A C 1
ATOM 1625 O O . LEU A 1 206 ? -6.964 22.344 16.779 1.00 95.69 206 LEU A O 1
ATOM 1629 N N . ASP A 1 207 ? -6.355 24.445 16.365 1.00 91.00 207 ASP A N 1
ATOM 1630 C CA . ASP A 1 207 ? -7.677 25.055 16.523 1.00 91.00 207 ASP A CA 1
ATOM 1631 C C . ASP A 1 207 ? -8.681 24.603 15.451 1.00 91.00 207 ASP A C 1
ATOM 1633 O O . ASP A 1 207 ? -9.876 24.525 15.732 1.00 91.00 207 ASP A O 1
ATOM 1637 N N . HIS A 1 208 ? -8.200 24.214 14.267 1.00 89.31 208 HIS A N 1
ATOM 1638 C CA . HIS A 1 208 ? -9.026 23.610 13.219 1.00 89.31 208 HIS A CA 1
ATOM 1639 C C . HIS A 1 208 ? -9.355 22.131 13.476 1.00 89.31 208 HIS A C 1
ATOM 1641 O O . HIS A 1 208 ? -10.467 21.695 13.177 1.00 89.31 208 HIS A O 1
ATOM 1647 N N . ASP A 1 209 ? -8.427 21.365 14.055 1.00 90.38 209 ASP A N 1
ATOM 1648 C CA . ASP A 1 209 ? -8.632 19.941 14.363 1.00 90.38 209 ASP A CA 1
ATOM 1649 C C . ASP A 1 209 ? -9.400 19.749 15.685 1.00 90.38 209 ASP A C 1
ATOM 1651 O O . ASP A 1 209 ? -10.193 18.819 15.861 1.00 90.38 209 ASP A O 1
ATOM 1655 N N . LEU A 1 210 ? -9.179 20.656 16.640 1.00 92.69 210 LEU A N 1
ATOM 1656 C CA . LEU A 1 210 ? -9.728 20.641 17.992 1.00 92.69 210 LEU A CA 1
ATOM 1657 C C . LEU A 1 210 ? -10.698 21.806 18.206 1.00 92.69 210 LEU A C 1
ATOM 1659 O O . LEU A 1 210 ? -10.573 22.583 19.150 1.00 92.69 210 LEU A O 1
ATOM 1663 N N . VAL A 1 211 ? -11.730 21.884 17.368 1.00 90.62 211 VAL A N 1
ATOM 1664 C CA . VAL A 1 211 ? -12.825 22.849 17.555 1.00 90.62 211 VAL A CA 1
ATOM 1665 C C . VAL A 1 211 ? -13.698 22.419 18.732 1.00 90.62 211 VAL A C 1
ATOM 1667 O O . VAL A 1 211 ? -14.267 21.325 18.699 1.00 90.62 211 VAL A O 1
ATOM 1670 N N . ARG A 1 212 ? -13.834 23.253 19.771 1.00 89.31 212 ARG A N 1
ATOM 1671 C CA . ARG A 1 212 ? -14.771 23.013 20.886 1.00 89.31 212 ARG A CA 1
ATOM 1672 C C . ARG A 1 212 ? -16.214 23.114 20.386 1.00 89.31 212 ARG A C 1
ATOM 1674 O O . ARG A 1 212 ? -16.570 24.075 19.706 1.00 89.31 212 ARG A O 1
ATOM 1681 N N . ARG A 1 213 ? -17.051 22.127 20.716 1.00 89.56 213 ARG A N 1
ATOM 1682 C CA . ARG A 1 213 ? -18.472 22.147 20.321 1.00 89.56 213 ARG A CA 1
ATOM 1683 C C . ARG A 1 213 ? -19.263 23.087 21.248 1.00 89.56 213 ARG A C 1
ATOM 1685 O O . ARG A 1 213 ? -18.898 23.177 22.420 1.00 89.56 213 ARG A O 1
ATOM 1692 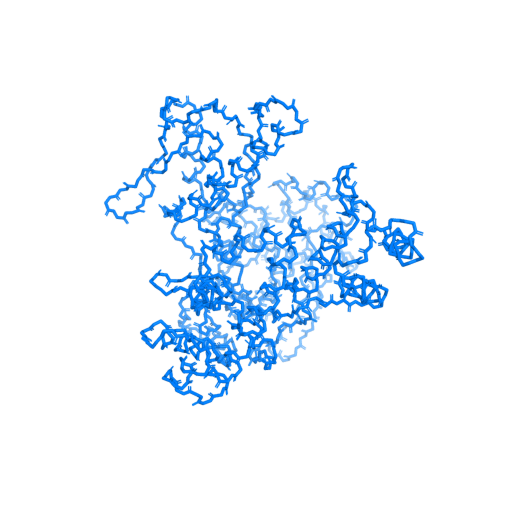N N . PRO A 1 214 ? -20.347 23.737 20.777 1.00 84.50 214 PRO A N 1
ATOM 1693 C CA . PRO A 1 214 ? -21.086 24.735 21.563 1.00 84.50 214 PRO A CA 1
ATOM 1694 C C . PRO A 1 214 ? -21.535 24.254 22.951 1.00 84.50 214 PRO A C 1
ATOM 1696 O O . PRO A 1 214 ? -21.389 24.986 23.922 1.00 84.50 214 PRO A O 1
ATOM 1699 N N . ASP A 1 215 ? -21.990 23.001 23.050 1.00 87.25 215 ASP A N 1
ATOM 1700 C CA . ASP A 1 215 ? -22.508 22.407 24.291 1.00 87.25 215 ASP A CA 1
ATOM 1701 C C . ASP A 1 215 ? -21.539 21.386 24.924 1.00 87.25 215 ASP A C 1
ATOM 1703 O O . ASP A 1 215 ? -21.947 20.522 25.700 1.00 87.25 215 ASP A O 1
ATOM 1707 N N . GLU A 1 216 ? -20.251 21.418 24.562 1.00 89.44 216 GLU A N 1
ATOM 1708 C CA . GLU A 1 216 ? -19.239 20.502 25.105 1.00 89.44 216 GLU A CA 1
ATOM 1709 C C . GLU A 1 216 ? -18.621 21.074 26.397 1.00 89.44 216 GLU A C 1
ATOM 1711 O O . GLU A 1 216 ? -17.960 22.125 26.352 1.00 89.44 216 GLU A O 1
ATOM 1716 N N . PRO A 1 217 ? -18.784 20.380 27.547 1.00 91.06 217 PRO A N 1
ATOM 1717 C CA . PRO A 1 217 ? -18.063 20.712 28.773 1.00 91.06 217 PRO A CA 1
ATOM 1718 C C . PRO A 1 217 ? -16.555 20.732 28.519 1.00 91.06 217 PRO A C 1
ATOM 1720 O O . PRO A 1 217 ? -16.046 19.931 27.726 1.00 91.06 217 PRO A O 1
ATOM 1723 N N . PHE A 1 218 ? -15.828 21.634 29.175 1.00 92.12 218 PHE A N 1
ATOM 1724 C CA . PHE A 1 218 ? -14.403 21.808 28.902 1.00 92.12 218 PHE A CA 1
ATOM 1725 C C . PHE A 1 218 ? -13.603 20.547 29.269 1.00 92.12 218 PHE A C 1
ATOM 1727 O O . PHE A 1 218 ? -12.767 20.098 28.490 1.00 92.12 218 PHE A O 1
ATOM 1734 N N . SER A 1 219 ? -13.959 19.871 30.358 1.00 90.12 219 SER A N 1
ATOM 1735 C CA . SER A 1 219 ? -13.461 18.535 30.724 1.00 90.12 219 SER A CA 1
ATOM 1736 C C . SER A 1 219 ? -13.597 17.475 29.611 1.00 90.12 219 SER A C 1
ATOM 1738 O O . SER A 1 219 ? -12.684 16.669 29.375 1.00 90.12 219 SER A O 1
ATOM 1740 N N . ARG A 1 220 ? -14.715 17.485 28.874 1.00 90.62 220 ARG A N 1
ATOM 1741 C CA . ARG A 1 220 ? -14.944 16.590 27.728 1.00 90.62 220 ARG A CA 1
ATOM 1742 C C . ARG A 1 220 ? -14.094 16.994 26.526 1.00 90.62 220 ARG A C 1
ATOM 1744 O O . ARG A 1 220 ? -13.486 16.125 25.899 1.00 90.62 220 ARG A O 1
ATOM 1751 N N . PHE A 1 221 ? -14.002 18.295 26.253 1.00 93.88 221 PHE A N 1
ATOM 1752 C CA . PHE A 1 221 ? -13.114 18.837 25.226 1.00 93.88 221 PHE A CA 1
ATOM 1753 C C . PHE A 1 221 ? -11.654 18.432 25.476 1.00 93.88 221 PHE A C 1
ATOM 1755 O O . PHE A 1 221 ? -10.997 17.908 24.578 1.00 93.88 221 PHE A O 1
ATOM 1762 N N . VAL A 1 222 ? -11.172 18.577 26.713 1.00 94.00 222 VAL A N 1
ATOM 1763 C CA . VAL A 1 222 ? -9.831 18.154 27.143 1.00 94.00 222 VAL A CA 1
ATOM 1764 C C . VAL A 1 222 ? -9.627 16.655 26.928 1.00 94.00 222 VAL A C 1
ATOM 1766 O O . VAL A 1 222 ? -8.594 16.246 26.400 1.00 94.00 222 VAL A O 1
ATOM 1769 N N . SER A 1 223 ? -10.611 15.821 27.275 1.00 93.56 223 SER A N 1
ATOM 1770 C CA . SER A 1 223 ? -10.533 14.370 27.048 1.00 93.56 223 SER A CA 1
ATOM 1771 C C . SER A 1 223 ? -10.424 14.030 25.559 1.00 93.56 223 SER A C 1
ATOM 1773 O O . SER A 1 223 ? -9.626 13.174 25.177 1.00 93.56 223 SER A O 1
ATOM 1775 N N . ARG A 1 224 ? -11.162 14.742 24.698 1.00 94.88 224 ARG A N 1
ATOM 1776 C CA . ARG A 1 224 ? -11.067 14.599 23.240 1.00 94.88 224 ARG A CA 1
ATOM 1777 C C . ARG A 1 224 ? -9.725 15.087 22.691 1.00 94.88 224 ARG A C 1
ATOM 1779 O O . ARG A 1 224 ? -9.130 14.394 21.870 1.00 94.88 224 ARG A O 1
ATOM 1786 N N . ALA A 1 225 ? -9.222 16.227 23.159 1.00 95.50 225 ALA A N 1
ATOM 1787 C CA . ALA A 1 225 ? -7.909 16.750 22.784 1.00 95.50 225 ALA A CA 1
ATOM 1788 C C . ALA A 1 225 ? -6.777 15.799 23.207 1.00 95.50 225 ALA A C 1
ATOM 1790 O O . ALA A 1 225 ? -5.860 15.527 22.432 1.00 95.50 225 ALA A O 1
ATOM 1791 N N . TYR A 1 226 ? -6.872 15.216 24.404 1.00 95.38 226 TYR A N 1
ATOM 1792 C CA . TYR A 1 226 ? -5.932 14.199 24.864 1.00 95.38 226 TYR A CA 1
ATOM 1793 C C . TYR A 1 226 ? -6.002 12.946 23.986 1.00 95.38 226 TYR A C 1
ATOM 1795 O O . TYR A 1 226 ? -4.967 12.439 23.553 1.00 95.38 226 TYR A O 1
ATOM 1803 N N . ALA A 1 227 ? -7.210 12.454 23.686 1.00 94.12 227 ALA A N 1
ATOM 1804 C CA . ALA A 1 227 ? -7.402 11.310 22.799 1.00 94.12 227 ALA A CA 1
ATOM 1805 C C . ALA A 1 227 ? -6.806 11.564 21.405 1.00 94.12 227 ALA A C 1
ATOM 1807 O O . ALA A 1 227 ? -6.111 10.691 20.891 1.00 94.12 227 ALA A O 1
ATOM 1808 N N . TYR A 1 228 ? -6.994 12.766 20.852 1.00 95.06 228 TYR A N 1
ATOM 1809 C CA . TYR A 1 228 ? -6.402 13.196 19.585 1.00 95.06 228 TYR A CA 1
ATOM 1810 C C . TYR A 1 228 ? -4.870 13.139 19.610 1.00 95.06 228 TYR A C 1
ATOM 1812 O O . TYR A 1 228 ? -4.267 12.504 18.748 1.00 95.06 228 TYR A O 1
ATOM 1820 N N . LEU A 1 229 ? -4.223 13.719 20.630 1.00 95.44 229 LEU A N 1
ATOM 1821 C CA . LEU A 1 229 ? -2.761 13.655 20.752 1.00 95.44 229 LEU A CA 1
ATOM 1822 C C . LEU A 1 229 ? -2.249 12.232 20.984 1.00 95.44 229 LEU A C 1
ATOM 1824 O O . LEU A 1 229 ? -1.157 11.891 20.540 1.00 95.44 229 LEU A O 1
ATOM 1828 N N . ARG A 1 230 ? -3.017 11.380 21.669 1.00 92.50 230 ARG A N 1
ATOM 1829 C CA . ARG A 1 230 ? -2.668 9.963 21.831 1.00 92.50 230 ARG A CA 1
ATOM 1830 C C . ARG A 1 230 ? -2.753 9.201 20.516 1.00 92.50 230 ARG A C 1
ATOM 1832 O O . ARG A 1 230 ? -1.858 8.410 20.242 1.00 92.50 230 ARG A O 1
ATOM 1839 N N . ASP A 1 231 ? -3.772 9.461 19.704 1.00 92.62 231 ASP A N 1
ATOM 1840 C CA . ASP A 1 231 ? -3.907 8.868 18.373 1.00 92.62 231 ASP A CA 1
ATOM 1841 C C . ASP A 1 231 ? -2.782 9.359 17.443 1.00 92.62 231 ASP A C 1
ATOM 1843 O O . ASP A 1 231 ? -2.164 8.553 16.744 1.00 92.62 231 ASP A O 1
ATOM 1847 N N . LEU A 1 232 ? -2.432 10.650 17.504 1.00 93.38 232 LEU A N 1
ATOM 1848 C CA . LEU A 1 232 ? -1.277 11.207 16.795 1.00 93.38 232 LEU A CA 1
ATOM 1849 C C . LEU A 1 232 ? 0.020 10.498 17.215 1.00 93.38 232 LEU A C 1
ATOM 1851 O O . LEU A 1 232 ? 0.755 10.003 16.366 1.00 93.38 232 LEU A O 1
ATOM 1855 N N . ALA A 1 233 ? 0.258 10.366 18.522 1.00 93.00 233 ALA A N 1
ATOM 1856 C CA . ALA A 1 233 ? 1.442 9.700 19.060 1.00 93.00 233 ALA A CA 1
ATOM 1857 C C . ALA A 1 233 ? 1.519 8.212 18.687 1.00 93.00 233 ALA A C 1
ATOM 1859 O O . ALA A 1 233 ? 2.607 7.686 18.451 1.00 93.00 233 ALA A O 1
ATOM 1860 N N . ALA A 1 234 ? 0.375 7.525 18.658 1.00 90.81 234 ALA A N 1
ATOM 1861 C CA . ALA A 1 234 ? 0.269 6.103 18.349 1.00 90.81 234 ALA A CA 1
ATOM 1862 C C . ALA A 1 234 ? 0.242 5.806 16.842 1.00 90.81 234 ALA A C 1
ATOM 1864 O O . ALA A 1 234 ? 0.301 4.637 16.460 1.00 90.81 234 ALA A O 1
ATOM 1865 N N . THR A 1 235 ? 0.161 6.832 15.988 1.00 92.19 235 THR A N 1
ATOM 1866 C CA . THR A 1 235 ? 0.141 6.655 14.535 1.00 92.19 235 THR A CA 1
ATOM 1867 C C . THR A 1 235 ? 1.405 5.931 14.081 1.00 92.19 235 THR A C 1
ATOM 1869 O O . THR A 1 235 ? 2.526 6.323 14.411 1.00 92.19 235 THR A O 1
ATOM 1872 N N . MET A 1 236 ? 1.204 4.852 13.327 1.00 90.44 236 MET A N 1
ATOM 1873 C CA . MET A 1 236 ? 2.278 4.013 12.813 1.00 90.44 236 MET A CA 1
ATOM 1874 C C . MET A 1 236 ? 2.861 4.644 11.553 1.00 90.44 236 MET A C 1
ATOM 1876 O O . MET A 1 236 ? 2.157 4.823 10.557 1.00 90.44 236 MET A O 1
ATOM 1880 N N . ILE A 1 237 ? 4.150 4.963 11.596 1.00 90.69 237 ILE A N 1
ATOM 1881 C CA . ILE A 1 237 ? 4.898 5.536 10.476 1.00 90.69 237 ILE A CA 1
ATOM 1882 C C . ILE A 1 237 ? 6.186 4.752 10.260 1.00 90.69 237 ILE A C 1
ATOM 1884 O O . ILE A 1 237 ? 6.669 4.062 11.153 1.00 90.69 237 ILE A O 1
ATOM 1888 N N . THR A 1 238 ? 6.763 4.8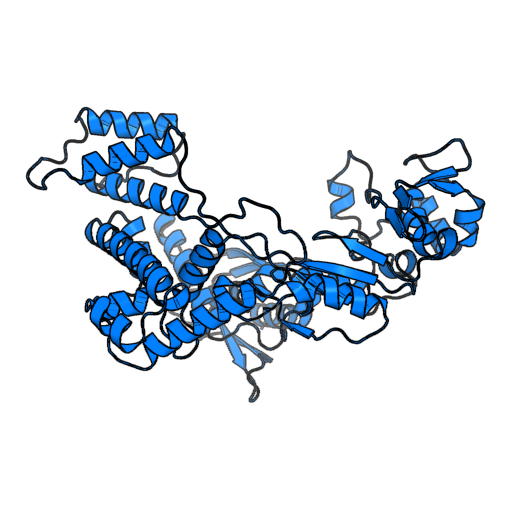62 9.070 1.00 86.88 238 THR A N 1
ATOM 1889 C CA . THR A 1 238 ? 8.131 4.397 8.831 1.00 86.88 238 THR A CA 1
ATOM 1890 C C . THR A 1 238 ? 9.098 5.477 9.305 1.00 86.88 238 THR A C 1
ATOM 1892 O O . THR A 1 238 ? 9.094 6.577 8.751 1.00 86.88 238 THR A O 1
ATOM 1895 N N . ASP A 1 239 ? 9.921 5.189 10.307 1.00 78.69 239 ASP A N 1
ATOM 1896 C CA . ASP A 1 239 ? 10.923 6.123 10.846 1.00 78.69 239 ASP A CA 1
ATOM 1897 C C . ASP A 1 239 ? 12.339 5.867 10.290 1.00 78.69 239 ASP A C 1
ATOM 1899 O O . ASP A 1 239 ? 13.275 6.628 10.545 1.00 78.69 239 ASP A O 1
ATOM 1903 N N . ARG A 1 240 ? 12.497 4.793 9.507 1.00 85.38 240 ARG A N 1
ATOM 1904 C CA . ARG A 1 240 ? 13.758 4.308 8.935 1.00 85.38 240 ARG A CA 1
ATOM 1905 C C . ARG A 1 240 ? 13.555 3.763 7.525 1.00 85.38 240 ARG A C 1
ATOM 1907 O O . ARG A 1 240 ? 12.435 3.648 7.034 1.00 85.38 240 ARG A O 1
ATOM 1914 N N . LEU A 1 241 ? 14.662 3.413 6.872 1.00 90.25 241 LEU A N 1
ATOM 1915 C CA . LEU A 1 241 ? 14.671 2.690 5.600 1.00 90.25 241 LEU A CA 1
ATOM 1916 C C . LEU A 1 241 ? 15.006 1.215 5.830 1.00 90.25 241 LEU A C 1
ATOM 1918 O O . LEU A 1 241 ? 15.765 0.877 6.739 1.00 90.25 241 LEU A O 1
ATOM 1922 N N . HIS A 1 242 ? 14.461 0.346 4.978 1.00 90.81 242 HIS A N 1
ATOM 1923 C CA . HIS A 1 242 ? 14.834 -1.067 4.956 1.00 90.81 242 HIS A CA 1
ATOM 1924 C C . HIS A 1 242 ? 16.240 -1.256 4.379 1.00 90.81 242 HIS A C 1
ATOM 1926 O O . HIS A 1 242 ? 16.625 -0.577 3.426 1.00 90.81 242 HIS A O 1
ATOM 1932 N N . VAL A 1 243 ? 16.975 -2.228 4.919 1.00 91.69 243 VAL A N 1
ATOM 1933 C CA . VAL A 1 243 ? 18.248 -2.706 4.370 1.00 91.69 243 VAL A CA 1
ATOM 1934 C C . VAL A 1 243 ? 18.070 -4.174 4.007 1.00 91.69 243 VAL A C 1
ATOM 1936 O O . VAL A 1 243 ? 17.756 -4.987 4.875 1.00 91.69 243 VAL A O 1
ATOM 1939 N N . LEU A 1 244 ? 18.287 -4.519 2.734 1.00 91.12 244 LEU A N 1
ATOM 1940 C CA . LEU A 1 244 ? 18.091 -5.888 2.251 1.00 91.12 244 LEU A CA 1
ATOM 1941 C C . LEU A 1 244 ? 18.881 -6.900 3.080 1.00 91.12 244 LEU A C 1
ATOM 1943 O O . LEU A 1 244 ? 20.058 -6.695 3.376 1.00 91.12 244 LEU A O 1
ATOM 1947 N N . GLY A 1 245 ? 18.221 -7.991 3.455 1.00 90.25 245 GLY A N 1
ATOM 1948 C CA . GLY A 1 245 ? 18.796 -9.041 4.292 1.00 90.25 245 GLY A CA 1
ATOM 1949 C C . GLY A 1 245 ? 18.857 -8.723 5.791 1.00 90.25 245 GLY A C 1
ATOM 1950 O O . GLY A 1 245 ? 19.254 -9.588 6.568 1.00 90.25 245 GLY A O 1
ATOM 1951 N N . SER A 1 246 ? 18.469 -7.520 6.228 1.00 90.12 246 SER A N 1
ATOM 1952 C CA . SER A 1 246 ? 18.506 -7.130 7.646 1.00 90.12 246 SER A CA 1
ATOM 1953 C C . SER A 1 246 ? 17.163 -7.331 8.337 1.00 90.12 246 SER A C 1
ATOM 1955 O O . SER A 1 246 ? 16.114 -7.049 7.763 1.00 90.12 246 SER A O 1
ATOM 1957 N N . ALA A 1 247 ? 17.186 -7.777 9.594 1.00 88.69 247 ALA A N 1
ATOM 1958 C CA . ALA A 1 247 ? 15.991 -7.835 10.433 1.00 88.69 247 ALA A CA 1
ATOM 1959 C C . ALA A 1 247 ? 15.688 -6.453 11.045 1.00 88.69 247 ALA A C 1
ATOM 1961 O O . ALA A 1 247 ? 16.629 -5.727 11.386 1.00 88.69 247 ALA A O 1
ATOM 1962 N N . PRO A 1 248 ? 14.406 -6.090 11.238 1.00 88.31 248 PRO A N 1
ATOM 1963 C CA . PRO A 1 248 ? 14.056 -4.857 11.934 1.00 88.31 248 PRO A CA 1
ATOM 1964 C C . PRO A 1 248 ? 14.524 -4.908 13.401 1.00 88.31 248 PRO A C 1
ATOM 1966 O O . PRO A 1 248 ? 14.549 -5.990 13.988 1.00 88.31 248 PRO A O 1
ATOM 1969 N N . PRO A 1 249 ? 14.905 -3.784 14.023 1.00 89.50 249 PRO A N 1
ATOM 1970 C CA . PRO A 1 249 ? 15.156 -3.678 15.459 1.00 89.50 249 PRO A CA 1
ATOM 1971 C C . PRO A 1 249 ? 14.095 -4.340 16.370 1.00 89.50 249 PRO A C 1
ATOM 1973 O O . PRO A 1 249 ? 12.909 -4.355 16.036 1.00 89.50 249 PRO A O 1
ATOM 1976 N N . PRO A 1 250 ? 14.474 -4.852 17.563 1.00 91.62 250 PRO A N 1
ATOM 1977 C CA . PRO A 1 250 ? 13.543 -5.539 18.469 1.00 91.62 250 PRO A CA 1
ATOM 1978 C C . PRO A 1 250 ? 12.299 -4.736 18.886 1.00 91.62 250 PRO A C 1
ATOM 1980 O O . PRO A 1 250 ? 11.223 -5.316 18.998 1.00 91.62 250 PRO A O 1
ATOM 1983 N N . GLU A 1 251 ? 12.415 -3.421 19.088 1.00 89.94 251 GLU A N 1
ATOM 1984 C CA . GLU A 1 251 ? 11.276 -2.566 19.473 1.00 89.94 251 GLU A CA 1
ATOM 1985 C C . GLU A 1 251 ? 10.241 -2.416 18.346 1.00 89.94 251 GLU A C 1
ATOM 1987 O O . GLU A 1 251 ? 9.031 -2.400 18.580 1.00 89.94 251 GLU A O 1
ATOM 1992 N N . GLU A 1 252 ? 10.696 -2.377 17.097 1.00 89.62 252 GLU A N 1
ATOM 1993 C CA . GLU A 1 252 ? 9.820 -2.323 15.925 1.00 89.62 252 GLU A CA 1
ATOM 1994 C C . GLU A 1 252 ? 9.198 -3.696 15.650 1.00 89.62 252 GLU A C 1
ATOM 1996 O O . GLU A 1 252 ? 8.014 -3.775 15.325 1.00 89.62 252 GLU A O 1
ATOM 2001 N N . GLN A 1 253 ? 9.950 -4.791 15.864 1.00 92.50 253 GLN A N 1
ATOM 2002 C CA . GLN A 1 253 ? 9.389 -6.151 15.880 1.00 92.50 253 GLN A CA 1
ATOM 2003 C C . GLN A 1 253 ? 8.251 -6.243 16.905 1.00 92.50 253 GLN A C 1
ATOM 2005 O O . GLN A 1 253 ? 7.176 -6.748 16.587 1.00 92.50 253 GLN A O 1
ATOM 2010 N N . LEU A 1 254 ? 8.471 -5.739 18.125 1.00 94.12 254 LEU A N 1
ATOM 2011 C CA . LEU A 1 254 ? 7.465 -5.721 19.184 1.00 94.12 254 LEU A CA 1
ATOM 2012 C C . LEU A 1 254 ? 6.232 -4.925 18.754 1.00 94.12 254 LEU A C 1
ATOM 2014 O O . LEU A 1 254 ? 5.122 -5.442 18.843 1.00 94.12 254 LEU A O 1
ATOM 2018 N N . THR A 1 255 ? 6.428 -3.703 18.261 1.00 92.75 255 THR A N 1
ATOM 2019 C CA . THR A 1 255 ? 5.336 -2.818 17.837 1.00 92.75 255 THR A CA 1
ATOM 2020 C C . THR A 1 255 ? 4.511 -3.461 16.721 1.00 92.75 255 THR A C 1
ATOM 2022 O O . THR A 1 255 ? 3.292 -3.573 16.840 1.00 92.75 255 THR A O 1
ATOM 2025 N N . LEU A 1 256 ? 5.170 -3.976 15.677 1.00 92.31 256 LEU A N 1
ATOM 2026 C CA . LEU A 1 256 ? 4.522 -4.706 14.588 1.00 92.31 256 LEU A CA 1
ATOM 2027 C C . LEU A 1 256 ? 3.704 -5.890 15.100 1.00 92.31 256 LEU A C 1
ATOM 2029 O O . LEU A 1 256 ? 2.547 -6.036 14.715 1.00 92.31 256 LEU A O 1
ATOM 2033 N N . ILE A 1 257 ? 4.276 -6.727 15.969 1.00 95.25 257 ILE A N 1
ATOM 2034 C CA . ILE A 1 257 ? 3.586 -7.910 16.496 1.00 95.25 257 ILE A CA 1
ATOM 2035 C C . ILE A 1 257 ? 2.388 -7.496 17.353 1.00 95.25 257 ILE A C 1
ATOM 2037 O O . ILE A 1 257 ? 1.317 -8.071 17.186 1.00 95.25 257 ILE A O 1
ATOM 2041 N N . VAL A 1 258 ? 2.529 -6.490 18.221 1.00 96.06 258 VAL A N 1
ATOM 2042 C CA . VAL A 1 258 ? 1.428 -5.976 19.049 1.00 96.06 258 VAL A CA 1
ATOM 2043 C C . VAL A 1 258 ? 0.262 -5.526 18.175 1.00 96.06 258 VAL A C 1
ATOM 2045 O O . VAL A 1 258 ? -0.849 -6.020 18.357 1.00 96.06 258 VAL A O 1
ATOM 2048 N N . GLU A 1 259 ? 0.504 -4.651 17.197 1.00 94.44 259 GLU A N 1
ATOM 2049 C CA . GLU A 1 259 ? -0.568 -4.147 16.331 1.00 94.44 259 GLU A CA 1
ATOM 2050 C C . GLU A 1 259 ? -1.153 -5.254 15.444 1.00 94.44 259 GLU A C 1
ATOM 2052 O O . GLU A 1 259 ? -2.366 -5.330 15.252 1.00 94.44 259 GLU A O 1
ATOM 2057 N N . THR A 1 260 ? -0.315 -6.183 14.975 1.00 94.31 260 THR A N 1
ATOM 2058 C CA . THR A 1 260 ? -0.770 -7.342 14.201 1.00 94.31 260 THR A CA 1
ATOM 2059 C C . THR A 1 260 ? -1.699 -8.222 15.035 1.00 94.31 260 THR A C 1
ATOM 2061 O O . THR A 1 260 ? -2.771 -8.585 14.556 1.00 94.31 260 THR A O 1
ATOM 2064 N N . LEU A 1 261 ? -1.353 -8.539 16.288 1.00 96.25 261 LEU A N 1
ATOM 2065 C CA . LEU A 1 261 ? -2.166 -9.400 17.155 1.00 96.25 261 LEU A CA 1
ATOM 2066 C C . LEU A 1 261 ? -3.491 -8.760 17.587 1.00 96.25 261 LEU A C 1
ATOM 2068 O O . LEU A 1 261 ? -4.406 -9.489 17.959 1.00 96.25 261 LEU A O 1
ATOM 2072 N N . LYS A 1 262 ? -3.644 -7.432 17.511 1.00 95.31 262 LYS A N 1
ATOM 2073 C CA . LYS A 1 262 ? -4.941 -6.767 17.739 1.00 95.31 262 LYS A CA 1
ATOM 2074 C C . LYS A 1 262 ? -5.946 -7.022 16.613 1.00 95.31 262 LYS A C 1
ATOM 2076 O O . LYS A 1 262 ? -7.142 -6.857 16.830 1.00 95.31 262 LYS A O 1
ATOM 2081 N N . VAL A 1 263 ? -5.489 -7.430 15.429 1.00 92.44 263 VAL A N 1
ATOM 2082 C CA . VAL A 1 263 ? -6.365 -7.723 14.288 1.00 92.44 263 VAL A CA 1
ATOM 2083 C C . VAL A 1 263 ? -6.907 -9.161 14.397 1.00 92.44 263 VAL A C 1
ATOM 2085 O O . VAL A 1 263 ? -6.112 -10.103 14.448 1.00 92.44 263 VAL A O 1
ATOM 2088 N N . PRO A 1 264 ? -8.237 -9.374 14.402 1.00 90.00 264 PRO A N 1
ATOM 2089 C CA . PRO A 1 264 ? -8.821 -10.717 14.456 1.00 90.00 264 PRO A CA 1
ATOM 2090 C C . PRO A 1 264 ? -8.550 -11.512 13.169 1.00 90.00 264 PRO A C 1
ATOM 2092 O O . PRO A 1 264 ? -8.516 -10.946 12.072 1.00 90.00 264 PRO A O 1
ATOM 2095 N N . ARG A 1 265 ? -8.369 -12.836 13.285 1.00 86.94 265 ARG A N 1
ATOM 2096 C CA . ARG A 1 265 ? -8.019 -13.729 12.161 1.00 86.94 265 ARG A CA 1
ATOM 2097 C C . ARG A 1 265 ? -8.743 -15.066 12.233 1.00 86.94 265 ARG A C 1
ATOM 2099 O O . ARG A 1 265 ? -8.401 -15.919 13.046 1.00 86.94 265 ARG A O 1
ATOM 2106 N N . GLY A 1 266 ? -9.677 -15.287 11.307 1.00 84.38 266 GLY A N 1
ATOM 2107 C CA . GLY A 1 266 ? -10.496 -16.499 11.313 1.00 84.38 266 GLY A CA 1
ATOM 2108 C C . GLY A 1 266 ? -11.263 -16.596 12.631 1.00 84.38 266 GLY A C 1
ATOM 2109 O O . GLY A 1 266 ? -11.984 -15.668 12.980 1.00 84.38 266 GLY A O 1
ATOM 2110 N N . GLU A 1 267 ? -11.058 -17.686 13.365 1.00 84.81 267 GLU A N 1
ATOM 2111 C CA . GLU A 1 267 ? -11.637 -17.893 14.700 1.00 84.81 267 GLU A CA 1
ATOM 2112 C C . GLU A 1 267 ? -10.804 -17.265 15.833 1.00 84.81 267 GLU A C 1
ATOM 2114 O O . GLU A 1 267 ? -11.263 -17.213 16.969 1.00 84.81 267 GLU A O 1
ATOM 2119 N N . LEU A 1 268 ? -9.589 -16.773 15.552 1.00 90.38 268 LEU A N 1
ATOM 2120 C CA . LEU A 1 268 ? -8.730 -16.156 16.561 1.00 90.38 268 LEU A CA 1
ATOM 2121 C C . LEU A 1 268 ? -9.161 -14.696 16.811 1.00 90.38 268 LEU A C 1
ATOM 2123 O O . LEU A 1 268 ? -9.094 -13.883 15.876 1.00 90.38 268 LEU A O 1
ATOM 2127 N N . PRO A 1 269 ? -9.574 -14.328 18.040 1.00 92.06 269 PRO A N 1
ATOM 2128 C CA . PRO A 1 269 ? -9.932 -12.951 18.359 1.00 92.06 269 PRO A CA 1
ATOM 2129 C C . PRO A 1 269 ? -8.700 -12.039 18.344 1.00 92.06 269 PRO A C 1
ATOM 2131 O O . PRO A 1 269 ? -7.564 -12.489 18.499 1.00 92.06 269 PRO A O 1
ATOM 2134 N N . GLY A 1 270 ? -8.926 -10.734 18.186 1.00 95.06 270 GLY A N 1
ATOM 2135 C CA . GLY A 1 270 ? -7.875 -9.743 18.396 1.00 95.06 270 GLY A CA 1
ATOM 2136 C C . GLY A 1 270 ? -7.461 -9.703 19.869 1.00 95.06 270 GLY A C 1
ATOM 2137 O O . GLY A 1 270 ? -8.308 -9.790 20.756 1.00 95.06 270 GLY A O 1
ATOM 2138 N N . LEU A 1 271 ? -6.168 -9.531 20.146 1.00 96.88 271 LEU A N 1
ATOM 2139 C CA . LEU A 1 271 ? -5.622 -9.500 21.508 1.00 96.88 271 LEU A CA 1
ATOM 2140 C C . LEU A 1 271 ? -6.323 -8.458 22.396 1.00 96.88 271 LEU A C 1
ATOM 2142 O O . LEU A 1 271 ? -6.640 -8.743 23.548 1.00 96.88 271 LEU A O 1
ATOM 2146 N N . ALA A 1 272 ? -6.619 -7.275 21.850 1.00 96.75 272 ALA A N 1
ATOM 2147 C CA . ALA A 1 272 ? -7.341 -6.233 22.574 1.00 96.75 272 ALA A CA 1
ATOM 2148 C C . ALA A 1 272 ? -8.799 -6.629 22.881 1.00 96.75 272 ALA A C 1
ATOM 2150 O O . ALA A 1 272 ? -9.262 -6.428 24.002 1.00 96.75 272 ALA A O 1
ATOM 2151 N N . ASP A 1 273 ? -9.504 -7.246 21.926 1.00 95.25 273 ASP A N 1
ATOM 2152 C CA . ASP A 1 273 ? -10.865 -7.760 22.137 1.00 95.25 273 ASP A CA 1
ATOM 2153 C C . ASP A 1 273 ? -10.891 -8.897 23.172 1.00 95.25 273 ASP A C 1
ATOM 2155 O O . ASP A 1 273 ? -11.825 -8.992 23.971 1.00 95.25 273 ASP A O 1
ATOM 2159 N N . LEU A 1 274 ? -9.847 -9.731 23.213 1.00 95.00 274 LEU A N 1
ATOM 2160 C CA . LEU A 1 274 ? -9.706 -10.785 24.217 1.00 95.00 274 LEU A CA 1
ATOM 2161 C C . LEU A 1 274 ? -9.556 -10.196 25.628 1.00 95.00 274 LEU A C 1
ATOM 2163 O O . LEU A 1 274 ? -10.230 -10.642 26.557 1.00 95.00 274 LEU A O 1
ATOM 2167 N N . PHE A 1 275 ? -8.733 -9.154 25.792 1.00 96.62 275 PHE A N 1
ATOM 2168 C CA . PHE A 1 275 ? -8.618 -8.441 27.067 1.00 96.62 275 PHE A CA 1
ATOM 2169 C C . PHE A 1 275 ? -9.925 -7.758 27.485 1.00 96.62 275 PHE A C 1
ATOM 2171 O O . PHE A 1 275 ? -10.282 -7.789 28.663 1.00 96.62 275 PHE A O 1
ATOM 2178 N N . LEU A 1 276 ? -10.656 -7.166 26.538 1.00 95.06 276 LEU A N 1
ATOM 2179 C CA . LEU A 1 276 ? -11.963 -6.566 26.808 1.00 95.06 276 LEU A CA 1
ATOM 2180 C C . LEU A 1 276 ? -12.981 -7.614 27.266 1.00 95.06 276 LEU A C 1
ATOM 2182 O O . LEU A 1 276 ? -13.658 -7.414 28.275 1.00 95.06 276 LEU A O 1
ATOM 2186 N N . THR A 1 277 ? -13.022 -8.763 26.592 1.00 92.00 277 THR A N 1
ATOM 2187 C CA . THR A 1 277 ? -13.895 -9.889 26.955 1.00 92.00 277 THR A CA 1
ATOM 2188 C C . THR A 1 277 ? -13.576 -10.411 28.357 1.00 92.00 277 THR A C 1
ATOM 2190 O O . THR A 1 277 ? -14.485 -10.623 29.159 1.00 92.00 277 THR A O 1
ATOM 2193 N N . ALA A 1 278 ? -12.290 -10.545 28.696 1.00 91.31 278 ALA A N 1
ATOM 2194 C CA . ALA A 1 278 ? -11.839 -10.961 30.025 1.00 91.31 278 ALA A CA 1
ATOM 2195 C C . ALA A 1 278 ? -12.231 -9.975 31.142 1.00 91.31 278 ALA A C 1
ATOM 2197 O O . ALA A 1 278 ? -12.402 -10.371 32.292 1.00 91.31 278 ALA A O 1
ATOM 2198 N N . ARG A 1 279 ? -12.418 -8.692 30.809 1.00 90.31 279 ARG A N 1
ATOM 2199 C CA . ARG A 1 279 ? -12.946 -7.667 31.724 1.00 90.31 279 ARG A CA 1
ATOM 2200 C C . ARG A 1 279 ? -14.475 -7.569 31.718 1.00 90.31 279 ARG A C 1
ATOM 2202 O O . ARG A 1 279 ? -15.014 -6.647 32.325 1.00 90.31 279 ARG A O 1
ATOM 2209 N N . HIS A 1 280 ? -15.169 -8.480 31.035 1.00 89.38 280 HIS A N 1
ATOM 2210 C CA . HIS A 1 280 ? -16.619 -8.436 30.825 1.00 89.38 280 HIS A CA 1
ATOM 2211 C C . HIS A 1 280 ? -17.103 -7.133 30.164 1.00 89.38 280 HIS A C 1
ATOM 2213 O O . HIS A 1 280 ? -18.234 -6.699 30.386 1.00 89.38 280 HIS A O 1
ATOM 2219 N N . ALA A 1 281 ? -16.255 -6.498 29.349 1.00 87.75 281 ALA A N 1
ATOM 2220 C CA . ALA A 1 281 ? -16.665 -5.345 28.565 1.00 87.75 281 ALA A CA 1
ATOM 2221 C C . ALA A 1 281 ? -17.642 -5.786 27.465 1.00 87.75 281 ALA A C 1
ATOM 2223 O O . ALA A 1 281 ? -17.447 -6.805 26.806 1.00 87.75 281 ALA A O 1
ATOM 2224 N N . THR A 1 282 ? -18.692 -4.998 27.250 1.00 86.38 282 THR A N 1
ATOM 2225 C CA . THR A 1 282 ? -19.730 -5.266 26.240 1.00 86.38 282 THR A CA 1
ATOM 2226 C C . THR A 1 282 ? -19.405 -4.681 24.866 1.00 86.38 282 THR A C 1
ATOM 2228 O O . THR A 1 282 ? -20.158 -4.886 23.916 1.00 86.38 282 THR A O 1
ATOM 2231 N N . VAL A 1 283 ? -18.295 -3.948 24.759 1.00 89.19 283 VAL A N 1
ATOM 2232 C CA . VAL A 1 283 ? -17.878 -3.228 23.554 1.00 89.19 283 VAL A CA 1
ATOM 2233 C C . VAL A 1 283 ? -16.687 -3.909 22.895 1.00 89.19 283 VAL A C 1
ATOM 2235 O O . VAL A 1 283 ? -15.810 -4.450 23.570 1.00 89.19 283 VAL A O 1
ATOM 2238 N N . ARG A 1 284 ? -16.626 -3.833 21.564 1.00 91.50 284 ARG A N 1
ATOM 2239 C CA . ARG A 1 284 ? -15.433 -4.235 20.805 1.00 91.50 284 ARG A CA 1
ATOM 2240 C C . ARG A 1 284 ? -14.377 -3.140 20.841 1.00 91.50 284 ARG A C 1
ATOM 2242 O O . ARG A 1 284 ? -14.692 -1.958 20.976 1.00 91.50 284 ARG A O 1
ATOM 2249 N N . TYR A 1 285 ? -13.124 -3.513 20.627 1.00 93.38 285 TYR A N 1
ATOM 2250 C CA . TYR A 1 285 ? -11.992 -2.596 20.674 1.00 93.38 285 TYR A CA 1
ATOM 2251 C C . TYR A 1 285 ? -12.137 -1.420 19.691 1.00 93.38 285 TYR A C 1
ATOM 2253 O O . TYR A 1 285 ? -11.878 -0.276 20.050 1.00 93.38 285 TYR A O 1
ATOM 2261 N N . GLY A 1 286 ? -12.669 -1.650 18.486 1.00 90.69 286 GLY A N 1
ATOM 2262 C CA . GLY A 1 286 ? -12.958 -0.559 17.543 1.00 90.69 286 GLY A CA 1
ATOM 2263 C C . GLY A 1 286 ? -14.002 0.452 18.048 1.00 90.69 286 GLY A C 1
ATOM 2264 O O . GLY A 1 286 ? -13.884 1.646 17.784 1.00 90.69 286 GLY A O 1
ATOM 2265 N N . GLU A 1 287 ? -15.005 -0.001 18.802 1.00 91.31 287 GLU A N 1
ATOM 2266 C CA . GLU A 1 287 ? -16.013 0.873 19.415 1.00 91.31 287 GLU A CA 1
ATOM 2267 C C . GLU A 1 287 ? -15.429 1.653 20.596 1.00 91.31 287 GLU A C 1
ATOM 2269 O O . GLU A 1 287 ? -15.676 2.852 20.726 1.00 91.31 287 GLU A O 1
ATOM 2274 N N . LEU A 1 288 ? -14.585 1.002 21.403 1.00 94.62 288 LEU A N 1
ATOM 2275 C CA . LEU A 1 288 ? -13.827 1.652 22.470 1.00 94.62 288 LEU A CA 1
ATOM 2276 C C . LEU A 1 288 ? -12.980 2.812 21.929 1.00 94.62 288 LEU A C 1
ATOM 2278 O O . LEU A 1 288 ? -13.025 3.911 22.480 1.00 94.62 288 LEU A O 1
ATOM 2282 N N . LEU A 1 289 ? -12.259 2.590 20.823 1.00 92.94 289 LEU A N 1
ATOM 2283 C CA . LEU A 1 289 ? -11.476 3.634 20.157 1.00 92.94 289 LEU A CA 1
ATOM 2284 C C . LEU A 1 289 ? -12.354 4.812 19.720 1.00 92.94 289 LEU A C 1
ATOM 2286 O O . LEU A 1 289 ? -11.984 5.966 19.925 1.00 92.94 289 LEU A O 1
ATOM 2290 N N . ASN A 1 290 ? -13.535 4.542 19.161 1.00 91.94 290 ASN A N 1
ATOM 2291 C CA . ASN A 1 290 ? -14.460 5.597 18.753 1.00 91.94 290 ASN A CA 1
ATOM 2292 C C . ASN A 1 290 ? -14.996 6.397 19.946 1.00 91.94 290 ASN A C 1
ATOM 2294 O O . ASN A 1 290 ? -15.022 7.625 19.882 1.00 91.94 290 ASN A O 1
ATOM 2298 N N . ARG A 1 291 ? -15.369 5.736 21.049 1.00 93.81 291 ARG A N 1
ATOM 2299 C CA . ARG A 1 291 ? -15.796 6.418 22.282 1.00 93.81 291 ARG A CA 1
ATOM 2300 C C . ARG A 1 291 ? -14.679 7.292 22.855 1.00 93.81 291 ARG A C 1
ATOM 2302 O O . ARG A 1 291 ? -14.917 8.463 23.149 1.00 93.81 291 ARG A O 1
ATOM 2309 N N . ALA A 1 292 ? -13.453 6.771 22.919 1.00 92.81 292 ALA A N 1
ATOM 2310 C CA . ALA A 1 292 ? -12.287 7.527 23.374 1.00 92.81 292 ALA A CA 1
ATOM 2311 C C . ALA A 1 292 ? -12.055 8.788 22.517 1.00 92.81 292 ALA A C 1
ATOM 2313 O O . ALA A 1 292 ? -11.897 9.880 23.059 1.00 92.81 292 ALA A O 1
ATOM 2314 N N . ARG A 1 293 ? -12.141 8.679 21.181 1.00 92.31 293 ARG A N 1
ATOM 2315 C CA . ARG A 1 293 ? -12.057 9.832 20.255 1.00 92.31 293 ARG A CA 1
ATOM 2316 C C . ARG A 1 293 ? -13.171 10.859 20.446 1.00 92.31 293 ARG A C 1
ATOM 2318 O O . ARG A 1 293 ? -12.992 12.026 20.116 1.00 92.31 293 ARG A O 1
ATOM 2325 N N . GLN A 1 294 ? -14.322 10.453 20.974 1.00 90.94 294 GLN A N 1
ATOM 2326 C CA . GLN A 1 294 ? -15.434 11.350 21.302 1.00 90.94 294 GLN A CA 1
ATOM 2327 C C . GLN A 1 294 ? -15.308 11.999 22.695 1.00 90.94 294 GLN A C 1
ATOM 2329 O O . GLN A 1 294 ? -16.239 12.688 23.132 1.00 90.94 294 GLN A O 1
ATOM 2334 N N . GLY A 1 295 ? -14.176 11.794 23.379 1.00 89.81 295 GLY A N 1
ATOM 2335 C CA . GLY A 1 295 ? -13.875 12.374 24.686 1.00 89.81 295 GLY A CA 1
ATOM 2336 C C . GLY A 1 295 ? -14.509 11.636 25.866 1.00 89.81 295 GLY A C 1
ATOM 2337 O O . GLY A 1 295 ? -14.640 12.221 26.936 1.00 89.81 295 GLY A O 1
ATOM 2338 N N . ASP A 1 296 ? -14.931 10.381 25.691 1.00 92.06 296 ASP A N 1
ATOM 2339 C CA . ASP A 1 296 ? -15.395 9.540 26.799 1.00 92.06 296 ASP A CA 1
ATOM 2340 C C . ASP A 1 296 ? -14.204 9.150 27.694 1.00 92.06 296 ASP A C 1
ATOM 2342 O O . ASP A 1 296 ? -13.314 8.404 27.278 1.00 92.06 296 ASP A O 1
ATOM 2346 N N . ALA A 1 297 ? -14.178 9.687 28.917 1.00 88.00 297 ALA A N 1
ATOM 2347 C CA . ALA A 1 297 ? -13.063 9.538 29.846 1.00 88.00 297 ALA A CA 1
ATOM 2348 C C . ALA A 1 297 ? -12.861 8.090 30.325 1.00 88.00 297 ALA A C 1
ATOM 2350 O O . ALA A 1 297 ? -11.715 7.654 30.463 1.00 88.00 297 ALA A O 1
ATOM 2351 N N . GLU A 1 298 ? -13.944 7.333 30.532 1.00 90.62 298 GLU A N 1
ATOM 2352 C CA . GLU A 1 298 ? -13.869 5.922 30.927 1.00 90.62 298 GLU A CA 1
ATOM 2353 C C . GLU A 1 298 ? -13.338 5.073 29.772 1.00 90.62 298 GLU A C 1
ATOM 2355 O O . GLU A 1 298 ? -12.442 4.246 29.959 1.00 90.62 298 GLU A O 1
ATOM 2360 N N . ALA A 1 299 ? -13.836 5.320 28.556 1.00 93.31 299 ALA A N 1
ATOM 2361 C CA . ALA A 1 299 ? -13.350 4.645 27.357 1.00 93.31 299 ALA A CA 1
ATOM 2362 C C . ALA A 1 299 ? -11.867 4.945 27.093 1.00 93.31 299 ALA A C 1
ATOM 2364 O O . ALA A 1 299 ? -11.111 4.058 26.701 1.00 93.31 299 ALA A O 1
ATOM 2365 N N . LEU A 1 300 ? -11.441 6.186 27.326 1.00 91.44 300 LEU A N 1
ATOM 2366 C CA . LEU A 1 300 ? -10.059 6.620 27.164 1.00 91.44 300 LEU A CA 1
ATOM 2367 C C . LEU A 1 300 ? -9.117 5.927 28.162 1.00 91.44 300 LEU A C 1
ATOM 2369 O O . LEU A 1 300 ? -8.083 5.400 27.751 1.00 91.44 300 LEU A O 1
ATOM 2373 N N . ALA A 1 301 ? -9.493 5.873 29.443 1.00 91.19 301 ALA A N 1
ATOM 2374 C CA . ALA A 1 301 ? -8.723 5.172 30.471 1.00 91.19 301 ALA A CA 1
ATOM 2375 C C . ALA A 1 301 ? -8.637 3.663 30.189 1.00 91.19 301 ALA A C 1
ATOM 2377 O O . ALA A 1 301 ? -7.554 3.081 30.239 1.00 91.19 301 ALA A O 1
ATOM 2378 N N . LEU A 1 302 ? -9.761 3.041 29.815 1.00 93.94 302 LEU A N 1
ATOM 2379 C CA . LEU A 1 302 ? -9.795 1.627 29.451 1.00 93.94 302 LEU A CA 1
ATOM 2380 C C . LEU A 1 302 ? -8.949 1.343 28.203 1.00 93.94 302 LEU A C 1
ATOM 2382 O O . LEU A 1 302 ? -8.234 0.347 28.168 1.00 93.94 302 LEU A O 1
ATOM 2386 N N . ARG A 1 303 ? -8.977 2.216 27.188 1.00 94.25 303 ARG A N 1
ATOM 2387 C CA . ARG A 1 303 ? -8.111 2.094 26.006 1.00 94.25 303 ARG A CA 1
ATOM 2388 C C . ARG A 1 303 ? -6.638 2.071 26.406 1.00 94.25 303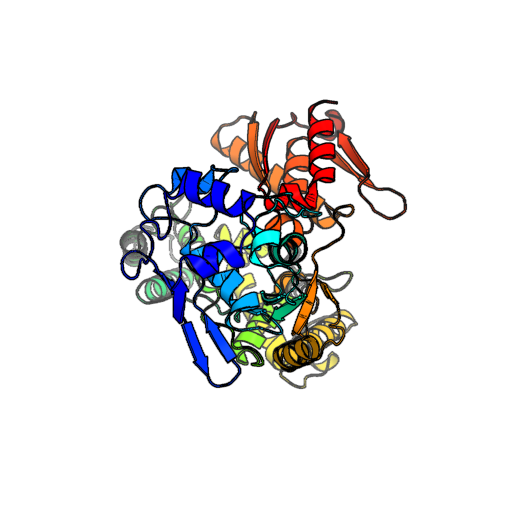 ARG A C 1
ATOM 2390 O O . ARG A 1 303 ? -5.917 1.186 25.954 1.00 94.25 303 ARG A O 1
ATOM 2397 N N . ASP A 1 304 ? -6.198 3.032 27.218 1.00 92.56 304 ASP A N 1
ATOM 2398 C CA . ASP A 1 304 ? -4.794 3.140 27.624 1.00 92.56 304 ASP A CA 1
ATOM 2399 C C . ASP A 1 304 ? -4.344 1.907 28.439 1.00 92.56 304 ASP A C 1
ATOM 2401 O O . ASP A 1 304 ? -3.267 1.372 28.173 1.00 92.56 304 ASP A O 1
ATOM 2405 N N . GLU A 1 305 ? -5.197 1.374 29.325 1.00 94.69 305 GLU A N 1
ATOM 2406 C CA . GLU A 1 305 ? -4.935 0.110 30.038 1.00 94.69 305 GLU A CA 1
ATOM 2407 C C . GLU A 1 305 ? -4.773 -1.075 29.065 1.00 94.69 305 GLU A C 1
ATOM 2409 O O . GLU A 1 305 ? -3.827 -1.860 29.166 1.00 94.69 305 GLU A O 1
ATOM 2414 N N . ILE A 1 306 ? -5.697 -1.227 28.111 1.00 95.81 306 ILE A N 1
ATOM 2415 C CA . ILE A 1 306 ? -5.695 -2.345 27.155 1.00 95.81 306 ILE A CA 1
ATOM 2416 C C . ILE A 1 306 ? -4.461 -2.287 26.247 1.00 95.81 306 ILE A C 1
ATOM 2418 O O . ILE A 1 306 ? -3.851 -3.324 25.980 1.00 95.81 306 ILE A O 1
ATOM 2422 N N . GLU A 1 307 ? -4.064 -1.094 25.803 1.00 94.62 307 GLU A N 1
ATOM 2423 C CA . GLU A 1 307 ? -2.841 -0.870 25.025 1.00 94.62 307 GLU A CA 1
ATOM 2424 C C . GLU A 1 307 ? -1.590 -1.352 25.761 1.00 94.62 307 GLU A C 1
ATOM 2426 O O . GLU A 1 307 ? -0.785 -2.109 25.207 1.00 94.62 307 GLU A O 1
ATOM 2431 N N . GLU A 1 308 ? -1.439 -0.943 27.020 1.00 95.62 308 GLU A N 1
ATOM 2432 C CA . GLU A 1 308 ? -0.299 -1.322 27.848 1.00 95.62 308 GLU A CA 1
ATOM 2433 C C . GLU A 1 308 ? -0.261 -2.837 28.082 1.00 95.62 308 GLU A C 1
ATOM 2435 O O . GLU A 1 308 ? 0.781 -3.474 27.894 1.00 95.62 308 GLU A O 1
ATOM 2440 N N . ARG A 1 309 ? -1.415 -3.440 28.392 1.00 97.19 309 ARG A N 1
ATOM 2441 C CA . ARG A 1 309 ? -1.541 -4.891 28.594 1.00 97.19 309 ARG A CA 1
ATOM 2442 C C . ARG A 1 309 ? -1.235 -5.688 27.332 1.00 97.19 309 ARG A C 1
ATOM 2444 O O . ARG A 1 309 ? -0.580 -6.724 27.429 1.00 97.19 309 ARG A O 1
ATOM 2451 N N . CYS A 1 310 ? -1.646 -5.216 26.153 1.00 97.69 310 CYS A N 1
ATOM 2452 C CA . CYS A 1 310 ? -1.283 -5.848 24.882 1.00 97.69 310 CYS A CA 1
ATOM 2453 C C . CYS A 1 310 ? 0.237 -5.857 24.681 1.00 97.69 310 CYS A C 1
ATOM 2455 O O . CYS A 1 310 ? 0.810 -6.890 24.329 1.00 97.69 310 CYS A O 1
ATOM 2457 N N . ALA A 1 311 ? 0.899 -4.725 24.930 1.00 96.94 311 ALA A N 1
ATOM 2458 C CA . ALA A 1 311 ? 2.346 -4.622 24.791 1.00 96.94 311 ALA A CA 1
ATOM 2459 C C . ALA A 1 311 ? 3.085 -5.527 25.792 1.00 96.94 311 ALA A C 1
ATOM 2461 O O . ALA A 1 311 ? 4.003 -6.252 25.407 1.00 96.94 311 ALA A O 1
ATOM 2462 N N . ASP A 1 312 ? 2.669 -5.532 27.060 1.00 97.88 312 ASP A N 1
ATOM 2463 C CA . ASP A 1 312 ? 3.267 -6.380 28.094 1.00 97.88 312 ASP A CA 1
ATOM 2464 C C . ASP A 1 312 ? 3.050 -7.879 27.827 1.00 97.88 312 ASP A C 1
ATOM 2466 O O . ASP A 1 312 ? 3.981 -8.679 27.955 1.00 97.88 312 ASP A O 1
ATOM 2470 N N . PHE A 1 313 ? 1.862 -8.261 27.347 1.00 98.25 313 PHE A N 1
ATOM 2471 C CA . PHE A 1 313 ? 1.573 -9.630 26.923 1.00 98.25 313 PHE A CA 1
ATOM 2472 C C . PHE A 1 313 ? 2.572 -10.111 25.870 1.00 98.25 313 PHE A C 1
ATOM 2474 O O . PHE A 1 313 ? 3.188 -11.165 26.040 1.00 98.25 313 PHE A O 1
ATOM 2481 N N . VAL A 1 314 ? 2.788 -9.334 24.804 1.00 98.19 314 VAL A N 1
ATOM 2482 C CA . VAL A 1 314 ? 3.720 -9.713 23.730 1.00 98.19 314 VAL A CA 1
ATOM 2483 C C . VAL A 1 314 ? 5.160 -9.771 24.239 1.00 98.19 314 VAL A C 1
ATOM 2485 O O . VAL A 1 314 ? 5.868 -10.738 23.940 1.00 98.19 314 VAL A O 1
ATOM 2488 N N . ARG A 1 315 ? 5.592 -8.803 25.061 1.00 98.12 315 ARG A N 1
ATOM 2489 C CA . ARG A 1 315 ? 6.938 -8.810 25.661 1.00 98.12 315 ARG A CA 1
ATOM 2490 C C . ARG A 1 315 ? 7.197 -10.084 26.455 1.00 98.12 315 ARG A C 1
ATOM 2492 O O . ARG A 1 315 ? 8.231 -10.719 26.274 1.00 98.12 315 ARG A O 1
ATOM 2499 N N . GLN A 1 316 ? 6.266 -10.489 27.311 1.00 97.81 316 GLN A N 1
ATOM 2500 C CA . GLN A 1 316 ? 6.520 -11.595 28.229 1.00 97.81 316 GLN A CA 1
ATOM 2501 C C . GLN A 1 316 ? 6.242 -12.986 27.625 1.00 97.81 316 GLN A C 1
ATOM 2503 O O . GLN A 1 316 ? 6.783 -13.982 28.112 1.00 97.81 316 GLN A O 1
ATOM 2508 N N . THR A 1 317 ? 5.440 -13.076 26.557 1.00 97.56 317 THR A N 1
ATOM 2509 C CA . THR A 1 317 ? 5.065 -14.360 25.928 1.00 97.56 317 THR A CA 1
ATOM 2510 C C . THR A 1 317 ? 5.783 -14.640 24.606 1.00 97.56 317 THR A C 1
ATOM 2512 O O . THR A 1 317 ? 6.309 -15.740 24.410 1.00 97.56 317 THR A O 1
ATOM 2515 N N . VAL A 1 318 ? 5.806 -13.668 23.689 1.00 97.50 318 VAL A N 1
ATOM 2516 C CA . VAL A 1 318 ? 6.370 -13.819 22.339 1.00 97.50 318 VAL A CA 1
ATOM 2517 C C . VAL A 1 318 ? 7.880 -13.614 22.367 1.00 97.50 318 VAL A C 1
ATOM 2519 O O . VAL A 1 318 ? 8.608 -14.434 21.813 1.00 97.50 318 VAL A O 1
ATOM 2522 N N . PHE A 1 319 ? 8.344 -12.553 23.035 1.00 97.19 319 PHE A N 1
ATOM 2523 C CA . PHE A 1 319 ? 9.775 -12.302 23.254 1.00 97.19 319 PHE A CA 1
ATOM 2524 C C . PHE A 1 319 ? 10.312 -13.034 24.487 1.00 97.19 319 PHE A C 1
ATOM 2526 O O . PHE A 1 319 ? 11.493 -13.375 24.531 1.00 97.19 319 PHE A O 1
ATOM 2533 N N . GLY A 1 320 ? 9.449 -13.276 25.473 1.00 95.69 320 GLY A N 1
ATOM 2534 C CA . GLY A 1 320 ? 9.759 -14.037 26.675 1.00 95.69 320 GLY A CA 1
ATOM 2535 C C . GLY A 1 320 ? 9.413 -15.524 26.567 1.00 95.69 320 GLY A C 1
ATOM 2536 O O . GLY A 1 320 ? 9.261 -16.097 25.486 1.00 95.69 320 GLY A O 1
ATOM 2537 N N . HIS A 1 321 ? 9.298 -16.164 27.729 1.00 94.19 321 HIS A N 1
ATOM 2538 C CA . HIS A 1 321 ? 9.152 -17.617 27.850 1.00 94.19 321 HIS A CA 1
ATOM 2539 C C . HIS A 1 321 ? 7.915 -18.055 28.642 1.00 94.19 321 HIS A C 1
ATOM 2541 O O . HIS A 1 321 ? 7.808 -19.235 28.966 1.00 94.19 321 HIS A O 1
ATOM 2547 N N . LEU A 1 322 ? 6.974 -17.146 28.942 1.00 95.69 322 LEU A N 1
ATOM 2548 C CA . LEU A 1 322 ? 5.719 -17.531 29.598 1.00 95.69 322 LEU A CA 1
ATOM 2549 C C . LEU A 1 322 ? 4.972 -18.579 28.762 1.00 95.69 322 LEU A C 1
ATOM 2551 O O . LEU A 1 322 ? 4.809 -18.419 27.545 1.00 95.69 322 LEU A O 1
ATOM 2555 N N . SER A 1 323 ? 4.509 -19.641 29.424 1.00 95.06 323 SER A N 1
ATOM 2556 C CA . SER A 1 323 ? 3.604 -20.616 28.812 1.00 95.06 323 SER A CA 1
ATOM 2557 C C . SER A 1 323 ? 2.201 -20.015 28.631 1.00 95.06 323 SER A C 1
ATOM 2559 O O . SER A 1 323 ? 1.863 -19.047 29.322 1.00 95.06 323 SER A O 1
ATOM 2561 N N . PRO A 1 324 ? 1.357 -20.565 27.738 1.00 95.44 324 PRO A N 1
ATOM 2562 C CA . PRO A 1 324 ? -0.028 -20.118 27.591 1.00 95.44 324 PRO A CA 1
ATOM 2563 C C . PRO A 1 324 ? -0.819 -20.115 28.908 1.00 95.44 324 PRO A C 1
ATOM 2565 O O . PRO A 1 324 ? -1.561 -19.174 29.166 1.00 95.44 324 PRO A O 1
ATOM 2568 N N . GLU A 1 325 ? -0.619 -21.106 29.778 1.00 94.81 325 GLU A N 1
ATOM 2569 C CA . GLU A 1 325 ? -1.300 -21.218 31.075 1.00 94.81 325 GLU A CA 1
ATOM 2570 C C . GLU A 1 325 ? -0.833 -20.132 32.049 1.00 94.81 325 GLU A C 1
ATOM 2572 O O . GLU A 1 325 ? -1.644 -19.493 32.722 1.00 94.81 325 GLU A O 1
ATOM 2577 N N . GLN A 1 326 ? 0.479 -19.883 32.099 1.00 95.56 326 GLN A N 1
ATOM 2578 C CA . GLN A 1 326 ? 1.048 -18.822 32.928 1.00 95.56 326 GLN A CA 1
ATOM 2579 C C . GLN A 1 326 ? 0.616 -17.439 32.435 1.00 95.56 326 GLN A C 1
ATOM 2581 O O . GLN A 1 326 ? 0.313 -16.566 33.248 1.00 95.56 326 GLN A O 1
ATOM 2586 N N . ALA A 1 327 ? 0.563 -17.245 31.115 1.00 95.56 327 ALA A N 1
ATOM 2587 C CA . ALA A 1 327 ? 0.068 -16.024 30.500 1.00 95.56 327 ALA A CA 1
ATOM 2588 C C . ALA A 1 327 ? -1.416 -15.814 30.823 1.00 95.56 327 ALA A C 1
ATOM 2590 O O . ALA A 1 327 ? -1.782 -14.741 31.293 1.00 95.56 327 ALA A O 1
ATOM 2591 N N . ALA A 1 328 ? -2.252 -16.844 30.660 1.00 95.50 328 ALA A N 1
ATOM 2592 C CA . ALA A 1 328 ? -3.671 -16.776 30.990 1.00 95.50 328 ALA A CA 1
ATOM 2593 C C . ALA A 1 328 ? -3.891 -16.376 32.455 1.00 95.50 328 ALA A C 1
ATOM 2595 O O . ALA A 1 328 ? -4.603 -15.413 32.731 1.00 95.50 328 ALA A O 1
ATOM 2596 N N . HIS A 1 329 ? -3.190 -17.029 33.387 1.00 95.12 329 HIS A N 1
ATOM 2597 C CA . HIS A 1 329 ? -3.262 -16.697 34.808 1.00 95.12 329 HIS A CA 1
ATOM 2598 C C . HIS A 1 329 ? -2.786 -15.265 35.104 1.00 95.12 329 HIS A C 1
ATOM 2600 O O . HIS A 1 329 ? -3.480 -14.503 35.773 1.00 95.12 329 HIS A O 1
ATOM 2606 N N . ARG A 1 330 ? -1.608 -14.871 34.603 1.00 94.94 330 ARG A N 1
ATOM 2607 C CA . ARG A 1 330 ? -1.009 -13.555 34.881 1.00 94.94 330 ARG A CA 1
ATOM 2608 C C . ARG A 1 330 ? -1.839 -12.401 34.330 1.00 94.94 330 ARG A C 1
ATOM 2610 O O . ARG A 1 330 ? -1.957 -11.369 34.981 1.00 94.94 330 ARG A O 1
ATOM 2617 N N . PHE A 1 331 ? -2.382 -12.574 33.132 1.00 94.94 331 PHE A N 1
ATOM 2618 C CA . PHE A 1 331 ? -3.131 -11.543 32.428 1.00 94.94 331 PHE A CA 1
ATOM 2619 C C . PHE A 1 331 ? -4.643 -11.643 32.654 1.00 94.94 331 PHE A C 1
ATOM 2621 O O . PHE A 1 331 ? -5.378 -10.857 32.059 1.00 94.94 331 PHE A O 1
ATOM 2628 N N . GLY A 1 332 ? -5.110 -12.564 33.505 1.00 94.44 332 GLY A N 1
ATOM 2629 C CA . GLY A 1 332 ? -6.532 -12.773 33.786 1.00 94.44 332 GLY A CA 1
ATOM 2630 C C . GLY A 1 332 ? -7.346 -13.143 32.544 1.00 94.44 332 GLY A C 1
ATOM 2631 O O . GLY A 1 332 ? -8.499 -12.744 32.439 1.00 94.44 332 GLY A O 1
ATOM 2632 N N . LEU A 1 333 ? -6.734 -13.834 31.580 1.00 93.75 333 LEU A N 1
ATOM 2633 C CA . LEU A 1 333 ? -7.375 -14.262 30.336 1.00 93.75 333 LEU A CA 1
ATOM 2634 C C . LEU A 1 333 ? -7.970 -15.668 30.503 1.00 93.75 333 LEU A C 1
ATOM 2636 O O . LEU A 1 333 ? -7.467 -16.448 31.319 1.00 93.75 333 LEU A O 1
ATOM 2640 N N . PRO A 1 334 ? -9.007 -16.033 29.726 1.00 85.88 334 PRO A N 1
ATOM 2641 C CA . PRO A 1 334 ? -9.519 -17.395 29.739 1.00 85.88 334 PRO A CA 1
ATOM 2642 C C . PRO A 1 334 ? -8.410 -18.378 29.347 1.00 85.88 334 PRO A C 1
ATOM 2644 O O . PRO A 1 334 ? -7.706 -18.194 28.352 1.00 85.88 334 PRO A O 1
ATOM 2647 N N . ALA A 1 335 ? -8.248 -19.437 30.140 1.00 79.19 335 ALA A N 1
ATOM 2648 C CA . ALA A 1 335 ? -7.385 -20.543 29.758 1.00 79.19 335 ALA A CA 1
ATOM 2649 C C . ALA A 1 335 ? -8.013 -21.244 28.546 1.00 79.19 335 ALA A C 1
ATOM 2651 O O . ALA A 1 335 ? -9.145 -21.722 28.623 1.00 79.19 335 ALA A O 1
ATOM 2652 N N . GLY A 1 336 ? -7.298 -21.289 27.423 1.00 82.81 336 GLY A N 1
ATOM 2653 C CA . GLY A 1 336 ? -7.843 -21.882 26.211 1.00 82.81 336 GLY A CA 1
ATOM 2654 C C . GLY A 1 336 ? -6.982 -21.701 24.970 1.00 82.81 336 GLY A C 1
ATOM 2655 O O . GLY A 1 336 ? -5.896 -21.115 24.993 1.00 82.81 336 GLY A O 1
ATOM 2656 N N . ASN A 1 337 ? -7.524 -22.208 23.863 1.00 90.19 337 ASN A N 1
ATOM 2657 C CA . ASN A 1 337 ? -6.868 -22.234 22.558 1.00 90.19 337 ASN A CA 1
ATOM 2658 C C . ASN A 1 337 ? -6.571 -20.830 22.009 1.00 90.19 337 ASN A C 1
ATOM 2660 O O . ASN A 1 337 ? -5.660 -20.680 21.203 1.00 90.19 337 ASN A O 1
ATOM 2664 N N . GLU A 1 338 ? -7.298 -19.801 22.449 1.00 93.56 338 GLU A N 1
ATOM 2665 C CA . GLU A 1 338 ? -7.135 -18.418 21.985 1.00 93.56 338 GLU A CA 1
ATOM 2666 C C . GLU A 1 338 ? -5.790 -17.832 22.430 1.00 93.56 338 GLU A C 1
ATOM 2668 O O . GLU A 1 338 ? -5.026 -17.333 21.604 1.00 93.56 338 GLU A O 1
ATOM 2673 N N . VAL A 1 339 ? -5.450 -17.956 23.721 1.00 95.31 339 VAL A N 1
ATOM 2674 C CA . VAL A 1 339 ? -4.163 -17.489 24.267 1.00 95.31 339 VAL A CA 1
ATOM 2675 C C . VAL A 1 339 ? -3.012 -18.251 23.615 1.00 95.31 339 VAL A C 1
ATOM 2677 O O . VAL A 1 339 ? -2.035 -17.645 23.170 1.00 95.31 339 VAL A O 1
ATOM 2680 N N . GLN A 1 340 ? -3.141 -19.575 23.495 1.00 95.38 340 GLN A N 1
ATOM 2681 C CA . GLN A 1 340 ? -2.149 -20.399 22.809 1.00 95.38 340 GLN A CA 1
ATOM 2682 C C . GLN A 1 340 ? -1.984 -19.982 21.340 1.00 95.38 340 GLN A C 1
ATOM 2684 O O . GLN A 1 340 ? -0.853 -19.827 20.875 1.00 95.38 340 GLN A O 1
ATOM 2689 N N . GLY A 1 341 ? -3.088 -19.766 20.624 1.00 95.25 341 GLY A N 1
ATOM 2690 C CA . GLY A 1 341 ? -3.099 -19.354 19.224 1.00 95.25 341 GLY A CA 1
ATOM 2691 C C . GLY A 1 341 ? -2.449 -17.990 19.008 1.00 95.25 341 GLY A C 1
ATOM 2692 O O . GLY A 1 341 ? -1.628 -17.846 18.103 1.00 95.25 341 GLY A O 1
ATOM 2693 N N . LEU A 1 342 ? -2.728 -17.010 19.874 1.00 96.00 342 LEU A N 1
ATOM 2694 C CA . LEU A 1 342 ? -2.105 -15.683 19.831 1.00 96.00 342 LEU A CA 1
ATOM 2695 C C . LEU A 1 342 ? -0.593 -15.751 20.078 1.00 96.00 342 LEU A C 1
ATOM 2697 O O . LEU A 1 342 ? 0.175 -15.137 19.337 1.00 96.00 342 LEU A O 1
ATOM 2701 N N . ILE A 1 343 ? -0.148 -16.537 21.065 1.00 96.62 343 ILE A N 1
ATOM 2702 C CA . ILE A 1 343 ? 1.284 -16.724 21.348 1.00 96.62 343 ILE A CA 1
ATOM 2703 C C . ILE A 1 343 ? 1.974 -17.431 20.178 1.00 96.62 343 ILE A C 1
ATOM 2705 O O . ILE A 1 343 ? 3.045 -17.002 19.745 1.00 96.62 343 ILE A O 1
ATOM 2709 N N . GLN A 1 344 ? 1.373 -18.494 19.638 1.00 95.50 344 GLN A N 1
ATOM 2710 C CA . GLN A 1 344 ? 1.920 -19.216 18.490 1.00 95.50 344 GLN A CA 1
ATOM 2711 C C . GLN A 1 344 ? 2.013 -18.310 17.260 1.00 95.50 344 GLN A C 1
ATOM 2713 O O . GLN A 1 344 ? 3.043 -18.303 16.584 1.00 95.50 344 GLN A O 1
ATOM 2718 N N . HIS A 1 345 ? 0.977 -17.513 16.996 1.00 95.25 345 HIS A N 1
ATOM 2719 C CA . HIS A 1 345 ? 0.969 -16.568 15.888 1.00 95.25 345 HIS A CA 1
ATOM 2720 C C . HIS A 1 345 ? 2.032 -15.477 16.065 1.00 95.25 345 HIS A C 1
ATOM 2722 O O . HIS A 1 345 ? 2.812 -15.227 15.147 1.00 95.25 345 HIS A O 1
ATOM 2728 N N . GLY A 1 346 ? 2.137 -14.894 17.263 1.00 96.12 346 GLY A N 1
ATOM 2729 C CA . GLY A 1 346 ? 3.168 -13.911 17.592 1.00 96.12 346 GLY A CA 1
ATOM 2730 C C . GLY A 1 346 ? 4.587 -14.467 17.442 1.00 96.12 346 GLY A C 1
ATOM 2731 O O . GLY A 1 346 ? 5.451 -13.805 16.873 1.00 96.12 346 GLY A O 1
ATOM 2732 N N . ARG A 1 347 ? 4.836 -15.710 17.877 1.00 96.25 347 ARG A N 1
ATOM 2733 C CA . ARG A 1 347 ? 6.141 -16.376 17.708 1.00 96.25 347 ARG A CA 1
ATOM 2734 C C . ARG A 1 347 ? 6.452 -16.696 16.248 1.00 96.25 347 ARG A C 1
ATOM 2736 O O . ARG A 1 347 ? 7.601 -16.548 15.840 1.00 96.25 347 ARG A O 1
ATOM 2743 N N . ALA A 1 348 ? 5.453 -17.090 15.460 1.00 94.75 348 ALA A N 1
ATOM 2744 C CA . ALA A 1 348 ? 5.617 -17.293 14.023 1.00 94.75 348 ALA A CA 1
ATOM 2745 C C . ALA A 1 348 ? 5.974 -15.978 13.309 1.00 94.75 348 ALA A C 1
ATOM 2747 O O . ALA A 1 348 ? 6.892 -15.963 12.493 1.00 94.75 348 ALA A O 1
ATOM 2748 N N . LEU A 1 349 ? 5.311 -14.871 13.665 1.00 93.75 349 LEU A N 1
ATOM 2749 C CA . LEU A 1 349 ? 5.649 -13.531 13.176 1.00 93.75 349 LEU A CA 1
ATOM 2750 C C . LEU A 1 349 ? 7.074 -13.134 13.563 1.00 93.75 349 LEU A C 1
ATOM 2752 O O . LEU A 1 349 ? 7.839 -12.719 12.702 1.00 93.75 349 LEU A O 1
ATOM 2756 N N . LEU A 1 350 ? 7.454 -13.304 14.833 1.00 94.75 350 LEU A N 1
ATOM 2757 C CA . LEU A 1 350 ? 8.797 -12.975 15.311 1.00 94.75 350 LEU A CA 1
ATOM 2758 C C . LEU A 1 350 ? 9.882 -13.760 14.565 1.00 94.75 350 LEU A C 1
ATOM 2760 O O . LEU A 1 350 ? 10.896 -13.188 14.171 1.00 94.75 350 LEU A O 1
ATOM 2764 N N . ALA A 1 351 ? 9.669 -15.062 14.365 1.00 93.88 351 ALA A N 1
ATOM 2765 C CA . ALA A 1 351 ? 10.590 -15.905 13.614 1.00 93.88 351 ALA A CA 1
ATOM 2766 C C . ALA A 1 351 ? 10.703 -15.443 12.154 1.00 93.88 351 ALA A C 1
ATOM 2768 O O . ALA A 1 351 ? 11.812 -15.287 11.651 1.00 93.88 351 ALA A O 1
ATOM 2769 N N . ALA A 1 352 ? 9.573 -15.161 11.502 1.00 91.25 352 ALA A N 1
ATOM 2770 C CA . ALA A 1 352 ? 9.546 -14.746 10.104 1.00 91.25 352 ALA A CA 1
ATOM 2771 C C . ALA A 1 352 ? 10.134 -13.339 9.884 1.00 91.25 352 ALA A C 1
ATOM 2773 O O . ALA A 1 352 ? 10.829 -13.128 8.901 1.00 91.25 352 ALA A O 1
ATOM 2774 N N . LEU A 1 353 ? 9.923 -12.397 10.814 1.00 89.62 353 LEU A N 1
ATOM 2775 C CA . LEU A 1 353 ? 10.526 -11.055 10.779 1.00 89.62 353 LEU A CA 1
ATOM 2776 C C . LEU A 1 353 ? 12.049 -11.079 10.961 1.00 89.62 353 LEU A C 1
ATOM 2778 O O . LEU A 1 353 ? 12.739 -10.163 10.518 1.00 89.62 353 LEU A O 1
ATOM 2782 N N . ARG A 1 354 ? 12.576 -12.096 11.648 1.00 90.56 354 ARG A N 1
ATOM 2783 C CA . ARG A 1 354 ? 14.020 -12.281 11.841 1.00 90.56 354 ARG A CA 1
ATOM 2784 C C . ARG A 1 354 ? 14.676 -13.015 10.675 1.00 90.56 354 ARG A C 1
ATOM 2786 O O . ARG A 1 354 ? 15.890 -12.914 10.519 1.00 90.56 354 ARG A O 1
ATOM 2793 N N . ASP A 1 355 ? 13.893 -13.720 9.863 1.00 88.12 355 ASP A N 1
ATOM 2794 C CA . ASP A 1 355 ? 14.366 -14.435 8.681 1.00 88.12 355 ASP A CA 1
ATOM 2795 C C . ASP A 1 355 ? 14.166 -13.612 7.396 1.00 88.12 355 ASP A C 1
ATOM 2797 O O . ASP A 1 355 ? 13.284 -13.888 6.586 1.00 88.12 355 ASP A O 1
ATOM 2801 N N . ASN A 1 356 ? 15.029 -12.608 7.197 1.00 82.62 356 ASN A N 1
ATOM 2802 C CA . ASN A 1 356 ? 15.112 -11.841 5.941 1.00 82.62 356 ASN A CA 1
ATOM 2803 C C . ASN A 1 356 ? 16.287 -12.283 5.051 1.00 82.62 356 ASN A C 1
ATOM 2805 O O . ASN A 1 356 ? 16.554 -11.662 4.023 1.00 82.62 356 ASN A O 1
ATOM 2809 N N . THR A 1 357 ? 16.996 -13.359 5.413 1.00 81.44 357 THR A N 1
ATOM 2810 C CA . THR A 1 357 ? 18.167 -13.862 4.660 1.00 81.44 357 THR A CA 1
ATOM 2811 C C . THR A 1 357 ? 17.822 -14.188 3.204 1.00 81.44 357 THR A C 1
ATOM 2813 O O . THR A 1 357 ? 18.593 -13.929 2.278 1.00 81.44 357 THR A O 1
ATOM 2816 N N . GLN A 1 358 ? 16.586 -14.641 3.005 1.00 89.25 358 GLN A N 1
ATOM 2817 C CA . GLN A 1 358 ? 16.005 -15.007 1.723 1.00 89.25 358 GLN A CA 1
ATOM 2818 C C . GLN A 1 358 ? 15.984 -13.854 0.702 1.00 89.25 358 GLN A C 1
ATOM 2820 O O . GLN A 1 358 ? 15.982 -14.129 -0.494 1.00 89.25 358 GLN A O 1
ATOM 2825 N N . GLU A 1 359 ? 16.014 -12.581 1.116 1.00 94.12 359 GLU A N 1
ATOM 2826 C CA . GLU A 1 359 ? 16.002 -11.436 0.188 1.00 94.12 359 GLU A CA 1
ATOM 2827 C C . GLU A 1 359 ? 17.203 -11.428 -0.763 1.00 94.12 359 GLU A C 1
ATOM 2829 O O . GLU A 1 359 ? 17.034 -11.335 -1.979 1.00 94.12 359 GLU A O 1
ATOM 2834 N N . LEU A 1 360 ? 18.417 -11.562 -0.223 1.00 94.00 360 LEU A N 1
ATOM 2835 C CA . LEU A 1 360 ? 19.636 -11.595 -1.033 1.00 94.00 360 LEU A CA 1
ATOM 2836 C C . LEU A 1 360 ? 19.857 -12.979 -1.647 1.00 94.00 360 LEU A C 1
ATOM 2838 O O . LEU A 1 360 ? 20.225 -13.076 -2.818 1.00 94.00 360 LEU A O 1
ATOM 2842 N N . ASP A 1 361 ? 19.570 -14.046 -0.900 1.00 94.00 361 ASP A N 1
ATOM 2843 C CA . ASP A 1 361 ? 19.763 -15.416 -1.377 1.00 94.00 361 ASP A CA 1
ATOM 2844 C C . ASP A 1 361 ? 18.910 -15.716 -2.612 1.00 94.00 361 ASP A C 1
ATOM 2846 O O . ASP A 1 361 ? 19.399 -16.311 -3.577 1.00 94.00 361 ASP A O 1
ATOM 2850 N N . TYR A 1 362 ? 17.644 -15.283 -2.628 1.00 95.38 362 TYR A N 1
ATOM 2851 C CA . TYR A 1 362 ? 16.788 -15.474 -3.795 1.00 95.38 362 TYR A CA 1
ATOM 2852 C C . TYR A 1 362 ? 17.130 -14.543 -4.950 1.00 95.38 362 TYR A C 1
ATOM 2854 O O . TYR A 1 362 ? 16.975 -14.959 -6.097 1.00 95.38 362 TYR A O 1
ATOM 2862 N N . LEU A 1 363 ? 17.659 -13.345 -4.695 1.00 95.38 363 LEU A N 1
ATOM 2863 C CA . LEU A 1 363 ? 18.206 -12.517 -5.768 1.00 95.38 363 LEU A CA 1
ATOM 2864 C C . LEU A 1 363 ? 19.368 -13.241 -6.464 1.00 95.38 363 LEU A C 1
ATOM 2866 O O . LEU A 1 363 ? 19.333 -13.430 -7.678 1.00 95.38 363 LEU A O 1
ATOM 2870 N N . VAL A 1 364 ? 20.347 -13.740 -5.702 1.00 95.88 364 VAL A N 1
ATOM 2871 C CA . VAL A 1 364 ? 21.488 -14.501 -6.244 1.00 95.88 364 VAL A CA 1
ATOM 2872 C C . VAL A 1 364 ? 21.024 -15.784 -6.936 1.00 95.88 364 VAL A C 1
ATOM 2874 O O . VAL A 1 364 ? 21.485 -16.117 -8.028 1.00 95.88 364 VAL A O 1
ATOM 2877 N N . ARG A 1 365 ? 20.064 -16.500 -6.343 1.00 96.44 365 ARG A N 1
ATOM 2878 C CA . ARG A 1 365 ? 19.457 -17.695 -6.942 1.00 96.44 365 ARG A CA 1
ATOM 2879 C C . ARG A 1 365 ? 18.764 -17.384 -8.270 1.00 96.44 365 ARG A C 1
ATOM 2881 O O . ARG A 1 365 ? 18.842 -18.198 -9.187 1.00 96.44 365 ARG A O 1
ATOM 2888 N N . GLY A 1 366 ? 18.108 -16.232 -8.367 1.00 96.69 366 GLY A N 1
ATOM 2889 C CA . GLY A 1 366 ? 17.438 -15.759 -9.575 1.00 96.69 366 GLY A CA 1
ATOM 2890 C C . GLY A 1 366 ? 18.438 -15.444 -10.676 1.00 96.69 366 GLY A C 1
ATOM 2891 O O . GLY A 1 366 ? 18.291 -15.948 -11.786 1.00 96.69 366 GLY A O 1
ATOM 2892 N N . LEU A 1 367 ? 19.507 -14.717 -10.340 1.00 96.75 367 LEU A N 1
ATOM 2893 C CA . LEU A 1 367 ? 20.626 -14.446 -11.251 1.00 96.75 367 LEU A CA 1
ATOM 2894 C C . LEU A 1 367 ? 21.312 -15.736 -11.735 1.00 96.75 367 LEU A C 1
ATOM 2896 O O . LEU A 1 367 ? 21.811 -15.788 -12.851 1.00 96.75 367 LEU A O 1
ATOM 2900 N N . ALA A 1 368 ? 21.274 -16.810 -10.940 1.00 97.81 368 ALA A N 1
ATOM 2901 C CA . ALA A 1 368 ? 21.724 -18.146 -11.340 1.00 97.81 368 ALA A CA 1
ATOM 2902 C C . ALA A 1 368 ? 20.698 -18.938 -12.188 1.00 97.81 368 ALA A C 1
ATOM 2904 O O . ALA A 1 368 ? 20.844 -20.152 -12.351 1.00 97.81 368 ALA A O 1
ATOM 2905 N N . GLY A 1 369 ? 19.633 -18.295 -12.681 1.00 96.62 369 GLY A N 1
ATOM 2906 C CA . GLY A 1 369 ? 18.617 -18.899 -13.550 1.00 96.62 369 GLY A CA 1
ATOM 2907 C C . GLY A 1 369 ? 17.679 -19.887 -12.851 1.00 96.62 369 GLY A C 1
ATOM 2908 O O . GLY A 1 369 ? 17.085 -20.746 -13.502 1.00 96.62 369 GLY A O 1
ATOM 2909 N N . ARG A 1 370 ? 17.554 -19.829 -11.518 1.00 97.62 370 ARG A N 1
ATOM 2910 C CA . ARG A 1 370 ? 16.734 -20.778 -10.748 1.00 97.62 370 ARG A CA 1
ATOM 2911 C C . ARG A 1 370 ? 15.378 -20.191 -10.371 1.00 97.62 370 ARG A C 1
ATOM 2913 O O . ARG A 1 370 ? 15.211 -18.988 -10.204 1.00 97.62 370 ARG A O 1
ATOM 2920 N N . TYR A 1 371 ? 14.415 -21.085 -10.144 1.00 97.19 371 TYR A N 1
ATOM 2921 C CA . TYR A 1 371 ? 13.072 -20.722 -9.695 1.00 97.19 371 TYR A CA 1
ATOM 2922 C C . TYR A 1 371 ? 13.084 -19.983 -8.348 1.00 97.19 371 TYR A C 1
ATOM 2924 O O . TYR A 1 371 ? 13.712 -20.451 -7.385 1.00 97.19 371 TYR A O 1
ATOM 2932 N N . ILE A 1 372 ? 12.329 -18.879 -8.299 1.00 96.81 372 ILE A N 1
ATOM 2933 C CA . ILE A 1 372 ? 12.034 -18.088 -7.101 1.00 96.81 372 ILE A CA 1
ATOM 2934 C C . ILE A 1 372 ? 10.601 -18.393 -6.649 1.00 96.81 372 ILE A C 1
ATOM 2936 O O . ILE A 1 372 ? 9.670 -18.160 -7.428 1.00 96.81 372 ILE A O 1
ATOM 2940 N N . PRO A 1 373 ? 10.399 -18.894 -5.416 1.00 95.00 373 PRO A N 1
ATOM 2941 C CA . PRO A 1 373 ? 9.072 -19.196 -4.895 1.00 95.00 373 PRO A CA 1
ATOM 2942 C C . PRO A 1 373 ? 8.142 -17.988 -4.936 1.00 95.00 373 PRO A C 1
ATOM 2944 O O . PRO A 1 373 ? 8.537 -16.879 -4.579 1.00 95.00 373 PRO A O 1
ATOM 2947 N N . ALA A 1 374 ? 6.898 -18.218 -5.344 1.00 94.19 374 ALA A N 1
ATOM 2948 C CA . ALA A 1 374 ? 5.864 -17.197 -5.323 1.00 94.19 374 ALA A CA 1
ATOM 2949 C C . ALA A 1 374 ? 5.320 -16.974 -3.901 1.00 94.19 374 ALA A C 1
ATOM 2951 O O . ALA A 1 374 ? 5.296 -17.896 -3.083 1.00 94.19 374 ALA A O 1
ATOM 2952 N N . ALA A 1 375 ? 4.867 -15.756 -3.610 1.00 92.00 375 ALA A N 1
ATOM 2953 C CA . ALA A 1 375 ? 4.170 -15.438 -2.366 1.00 92.00 375 ALA A CA 1
ATOM 2954 C C . ALA A 1 375 ? 3.125 -14.337 -2.578 1.00 92.00 375 ALA A C 1
ATOM 2956 O O . ALA A 1 375 ? 3.294 -13.504 -3.461 1.00 92.00 375 ALA A O 1
ATOM 2957 N N . PRO A 1 376 ? 2.062 -14.272 -1.772 1.00 90.56 376 PRO A N 1
ATOM 2958 C CA . PRO A 1 376 ? 1.211 -13.091 -1.752 1.00 90.56 376 PRO A CA 1
ATOM 2959 C C . PRO A 1 376 ? 1.992 -11.887 -1.208 1.00 90.56 376 PRO A C 1
ATOM 2961 O O . PRO A 1 376 ? 2.675 -11.995 -0.191 1.00 90.56 376 PRO A O 1
ATOM 2964 N N . GLY A 1 377 ? 1.879 -10.741 -1.875 1.00 89.00 377 GLY A N 1
ATOM 2965 C CA . GLY A 1 377 ? 2.171 -9.452 -1.254 1.00 89.00 377 GLY A CA 1
ATOM 2966 C C . GLY A 1 377 ? 0.994 -9.009 -0.384 1.00 89.00 377 GLY A C 1
ATOM 2967 O O . GLY A 1 377 ? -0.150 -9.390 -0.638 1.00 89.00 377 GLY A O 1
ATOM 2968 N N . GLY A 1 378 ? 1.263 -8.210 0.641 1.00 83.69 378 GLY A N 1
ATOM 2969 C CA . GLY A 1 378 ? 0.264 -7.839 1.635 1.00 83.69 378 GLY A CA 1
ATOM 2970 C C . GLY A 1 378 ? 0.803 -6.896 2.699 1.00 83.69 378 GLY A C 1
ATOM 2971 O O . GLY A 1 378 ? 1.977 -6.520 2.699 1.00 83.69 378 GLY A O 1
ATOM 2972 N N . ASP A 1 379 ? -0.085 -6.486 3.591 1.00 86.75 379 ASP A N 1
ATOM 2973 C CA . ASP A 1 379 ? 0.246 -5.644 4.735 1.00 86.75 379 ASP A CA 1
ATOM 2974 C C . ASP A 1 379 ? 0.423 -6.529 5.974 1.00 86.75 379 ASP A C 1
ATOM 2976 O O . ASP A 1 379 ? -0.490 -7.267 6.324 1.00 86.75 379 ASP A O 1
ATOM 2980 N N . ILE A 1 380 ? 1.578 -6.480 6.645 1.00 88.25 380 ILE A N 1
ATOM 2981 C CA . ILE A 1 380 ? 1.883 -7.390 7.767 1.00 88.25 380 ILE A CA 1
ATOM 2982 C C . ILE A 1 380 ? 0.864 -7.232 8.908 1.00 88.25 380 ILE A C 1
ATOM 2984 O O . ILE A 1 380 ? 0.434 -8.226 9.492 1.00 88.25 380 ILE A O 1
ATOM 2988 N N . ILE A 1 381 ? 0.411 -6.006 9.193 1.00 89.75 381 ILE A N 1
ATOM 2989 C CA . ILE A 1 381 ? -0.541 -5.744 10.279 1.00 89.75 381 ILE A CA 1
ATOM 2990 C C . ILE A 1 381 ? -1.899 -6.366 9.949 1.00 89.75 381 ILE A C 1
ATOM 2992 O O . ILE A 1 381 ? -2.529 -6.975 10.816 1.00 89.75 381 ILE A O 1
ATOM 2996 N N . ARG A 1 382 ? -2.344 -6.270 8.691 1.00 85.94 382 ARG A N 1
ATOM 2997 C CA . ARG A 1 382 ? -3.642 -6.812 8.250 1.00 85.94 382 ARG A CA 1
ATOM 2998 C C . ARG A 1 382 ? -3.594 -8.310 7.956 1.00 85.94 382 ARG A C 1
ATOM 3000 O O . ARG A 1 382 ? -4.439 -9.062 8.433 1.00 85.94 382 ARG A O 1
ATOM 3007 N N . ASP A 1 383 ? -2.594 -8.758 7.211 1.00 85.75 383 ASP A N 1
ATOM 3008 C CA . ASP A 1 383 ? -2.495 -10.111 6.660 1.00 85.75 383 ASP A CA 1
ATOM 3009 C C . ASP A 1 383 ? -1.631 -11.056 7.519 1.00 85.75 383 ASP A C 1
ATOM 3011 O O . ASP A 1 383 ? -1.597 -12.268 7.282 1.00 85.75 383 ASP A O 1
ATOM 3015 N N . GLY A 1 384 ? -0.989 -10.544 8.574 1.00 88.75 384 GLY A N 1
ATOM 3016 C CA . GLY A 1 384 ? -0.201 -11.328 9.524 1.00 88.75 384 GLY A CA 1
ATOM 3017 C C . GLY A 1 384 ? 1.103 -11.835 8.912 1.00 88.75 384 GLY A C 1
ATOM 3018 O O . GLY A 1 384 ? 1.853 -11.085 8.300 1.00 88.75 384 GLY A O 1
ATOM 3019 N N . VAL A 1 385 ? 1.378 -13.134 9.071 1.00 87.38 385 VAL A N 1
ATOM 3020 C CA . VAL A 1 385 ? 2.611 -13.767 8.557 1.00 87.38 385 VAL A CA 1
ATOM 3021 C C . VAL A 1 385 ? 2.610 -13.924 7.028 1.00 87.38 385 VAL A C 1
ATOM 3023 O O . VAL A 1 385 ? 3.600 -14.339 6.434 1.00 87.38 385 VAL A O 1
ATOM 3026 N N . THR A 1 386 ? 1.485 -13.621 6.380 1.00 82.56 386 THR A N 1
ATOM 3027 C CA . THR A 1 386 ? 1.320 -13.704 4.929 1.00 82.56 386 THR A CA 1
ATOM 3028 C C . THR A 1 386 ? 2.336 -12.804 4.224 1.00 82.56 386 THR A C 1
ATOM 3030 O O . THR A 1 386 ? 2.427 -11.616 4.513 1.00 82.56 386 THR A O 1
ATOM 3033 N N . GLY A 1 387 ? 3.100 -13.372 3.290 1.00 81.00 387 GLY A N 1
ATOM 3034 C CA . GLY A 1 387 ? 4.168 -12.658 2.578 1.00 81.00 387 GLY A CA 1
ATOM 3035 C C . GLY A 1 387 ? 5.529 -12.681 3.284 1.00 81.00 387 GLY A C 1
ATOM 3036 O O . GLY A 1 387 ? 6.525 -12.327 2.657 1.00 81.00 387 GLY A O 1
ATOM 3037 N N . LEU A 1 388 ? 5.589 -13.158 4.533 1.00 87.88 388 LEU A N 1
ATOM 3038 C CA . LEU A 1 388 ? 6.829 -13.478 5.239 1.00 87.88 388 LEU A CA 1
ATOM 3039 C C . LEU A 1 388 ? 7.135 -14.996 5.166 1.00 87.88 388 LEU A C 1
ATOM 3041 O O . LEU A 1 388 ? 6.213 -15.809 5.026 1.00 87.88 388 LEU A O 1
ATOM 3045 N N . PRO A 1 389 ? 8.409 -15.416 5.292 1.00 88.38 389 PRO A N 1
ATOM 3046 C CA . PRO A 1 389 ? 9.611 -14.590 5.158 1.00 88.38 389 PRO A CA 1
ATOM 3047 C C . PRO A 1 389 ? 9.703 -13.975 3.756 1.00 88.38 389 PRO A C 1
ATOM 3049 O O . PRO A 1 389 ? 9.117 -14.488 2.794 1.00 88.38 389 PRO A O 1
ATOM 3052 N N . THR A 1 390 ? 10.411 -12.855 3.659 1.00 92.12 390 THR A N 1
ATOM 3053 C CA . THR A 1 390 ? 10.568 -12.099 2.413 1.00 92.12 390 THR A CA 1
ATOM 3054 C C . THR A 1 390 ? 11.578 -12.775 1.471 1.00 92.12 390 THR A C 1
ATOM 3056 O O . THR A 1 390 ? 11.972 -13.921 1.662 1.00 92.12 390 THR A O 1
ATOM 3059 N N . GLY A 1 391 ? 11.924 -12.125 0.364 1.00 93.00 391 GLY A N 1
ATOM 3060 C CA . GLY A 1 391 ? 12.763 -12.651 -0.718 1.00 93.00 391 GLY A CA 1
ATOM 3061 C C . GLY A 1 391 ? 12.017 -13.430 -1.798 1.00 93.00 391 GLY A C 1
ATOM 3062 O O . GLY A 1 391 ? 12.629 -14.071 -2.645 1.00 93.00 391 GLY A O 1
ATOM 3063 N N . ARG A 1 392 ? 10.684 -13.394 -1.794 1.00 93.44 392 ARG A N 1
ATOM 3064 C CA . ARG A 1 392 ? 9.845 -14.204 -2.689 1.00 93.44 392 ARG A CA 1
ATOM 3065 C C . ARG A 1 392 ? 9.285 -13.404 -3.857 1.00 93.44 392 ARG A C 1
ATOM 3067 O O . ARG A 1 392 ? 9.179 -12.181 -3.807 1.00 93.44 392 ARG A O 1
ATOM 3074 N N . ASN A 1 393 ? 8.864 -14.115 -4.896 1.00 95.50 393 ASN A N 1
ATOM 3075 C CA . ASN A 1 393 ? 8.254 -13.538 -6.083 1.00 95.50 393 ASN A CA 1
ATOM 3076 C C . ASN A 1 393 ? 6.798 -13.160 -5.820 1.00 95.50 393 ASN A C 1
ATOM 3078 O O . ASN A 1 393 ? 5.888 -13.972 -6.012 1.00 95.50 393 ASN A O 1
ATOM 3082 N N . ILE A 1 394 ? 6.592 -11.939 -5.321 1.00 94.00 394 ILE A N 1
ATOM 3083 C CA . ILE A 1 394 ? 5.276 -11.518 -4.847 1.00 94.00 394 ILE A CA 1
ATOM 3084 C C . ILE A 1 394 ? 4.239 -11.433 -5.972 1.00 94.00 394 ILE A C 1
ATOM 3086 O O . ILE A 1 394 ? 4.543 -11.033 -7.096 1.00 94.00 394 ILE A O 1
ATOM 3090 N N . HIS A 1 395 ? 2.998 -11.780 -5.654 1.00 91.25 395 HIS A N 1
ATOM 3091 C CA . HIS A 1 395 ? 1.818 -11.596 -6.495 1.00 91.25 395 HIS A CA 1
ATOM 3092 C C . HIS A 1 395 ? 0.705 -10.900 -5.708 1.00 91.25 395 HIS A C 1
ATOM 3094 O O . HIS A 1 395 ? 0.744 -10.835 -4.480 1.00 91.25 395 HIS A O 1
ATOM 3100 N N . SER A 1 396 ? -0.312 -10.394 -6.406 1.00 87.12 396 SER A N 1
ATOM 3101 C CA . SER A 1 396 ? -1.514 -9.856 -5.763 1.00 87.12 396 SER A CA 1
ATOM 3102 C C . SER A 1 396 ? -2.489 -10.975 -5.363 1.00 87.12 396 SER A C 1
ATOM 3104 O O . SER A 1 396 ? -2.134 -11.897 -4.632 1.00 87.12 396 SER A O 1
ATOM 3106 N N . LEU A 1 397 ? -3.727 -10.907 -5.843 1.00 87.81 397 LEU A N 1
ATOM 3107 C CA . LEU A 1 397 ? -4.838 -11.774 -5.501 1.00 87.81 397 LEU A CA 1
ATOM 3108 C C . LEU A 1 397 ? -5.683 -12.071 -6.754 1.00 87.81 397 LEU A C 1
ATOM 3110 O O . LEU A 1 397 ? -5.526 -11.418 -7.786 1.00 87.81 397 LEU A O 1
ATOM 3114 N N . ASP A 1 398 ? -6.582 -13.051 -6.649 1.00 90.56 398 ASP A N 1
ATOM 3115 C CA . ASP A 1 398 ? -7.577 -13.389 -7.677 1.00 90.56 398 ASP A CA 1
ATOM 3116 C C . ASP A 1 398 ? -8.645 -12.277 -7.838 1.00 90.56 398 ASP A C 1
ATOM 3118 O O . ASP A 1 398 ? -9.486 -12.114 -6.945 1.00 90.56 398 ASP A O 1
ATOM 3122 N N . PRO A 1 399 ? -8.669 -11.524 -8.959 1.00 91.31 399 PRO A N 1
ATOM 3123 C CA . PRO A 1 399 ? -9.584 -10.394 -9.137 1.00 91.31 399 PRO A CA 1
ATOM 3124 C C . PRO A 1 399 ? -11.064 -10.798 -9.117 1.00 91.31 399 PRO A C 1
ATOM 3126 O O . PRO A 1 399 ? -11.913 -9.971 -8.798 1.00 91.31 399 PRO A O 1
ATOM 3129 N N . PHE A 1 400 ? -11.388 -12.071 -9.368 1.00 92.56 400 PHE A N 1
ATOM 3130 C CA . PHE A 1 400 ? -12.761 -12.572 -9.297 1.00 92.56 400 PHE A CA 1
ATOM 3131 C C . PHE A 1 400 ? -13.245 -12.814 -7.866 1.00 92.56 400 PHE A C 1
ATOM 3133 O O . PHE A 1 400 ? -14.405 -13.150 -7.664 1.00 92.56 400 PHE A O 1
ATOM 3140 N N . ARG A 1 401 ? -12.395 -12.664 -6.847 1.00 92.44 401 ARG A N 1
ATOM 3141 C CA . ARG A 1 401 ? -12.773 -12.838 -5.432 1.00 92.44 401 ARG A CA 1
ATOM 3142 C C . ARG A 1 401 ? -12.978 -11.514 -4.696 1.00 92.44 401 ARG A C 1
ATOM 3144 O O . ARG A 1 401 ? -13.066 -11.509 -3.469 1.00 92.44 401 ARG A O 1
ATOM 3151 N N . ILE A 1 402 ? -13.052 -10.405 -5.434 1.00 92.44 402 ILE A N 1
ATOM 3152 C CA . ILE A 1 402 ? -13.254 -9.064 -4.888 1.00 92.44 402 ILE A CA 1
ATOM 3153 C C . ILE A 1 402 ? -14.690 -8.564 -5.166 1.00 92.44 402 ILE A C 1
ATOM 3155 O O . ILE A 1 402 ? -15.158 -8.667 -6.300 1.00 92.44 402 ILE A O 1
ATOM 3159 N N . PRO A 1 403 ? -15.387 -7.964 -4.179 1.00 95.81 403 PRO A N 1
ATOM 3160 C CA . PRO A 1 403 ? -14.976 -7.823 -2.784 1.00 95.81 403 PRO A CA 1
ATOM 3161 C C . PRO A 1 403 ? -15.092 -9.147 -2.013 1.00 95.81 403 PRO A C 1
ATOM 3163 O O . PRO A 1 403 ? -15.978 -9.966 -2.267 1.00 95.81 403 PRO A O 1
ATOM 3166 N N . SER A 1 404 ? -14.204 -9.349 -1.037 1.00 93.12 404 SER A N 1
ATOM 3167 C CA . SER A 1 404 ? -14.407 -10.398 -0.026 1.00 93.12 404 SER A CA 1
ATOM 3168 C C . SER A 1 404 ? -15.614 -10.057 0.859 1.00 93.12 404 SER A C 1
ATOM 3170 O O . SER A 1 404 ? -15.972 -8.886 0.960 1.00 93.12 404 SER A O 1
ATOM 3172 N N . ASP A 1 405 ? -16.227 -11.038 1.533 1.00 92.31 405 ASP A N 1
ATOM 3173 C CA . ASP A 1 405 ? -17.439 -10.787 2.345 1.00 92.31 405 ASP A CA 1
ATOM 3174 C C . ASP A 1 405 ? -17.183 -9.750 3.443 1.00 92.31 405 ASP A C 1
ATOM 3176 O O . ASP A 1 405 ? -17.893 -8.756 3.556 1.00 92.31 405 ASP A O 1
ATOM 3180 N N . SER A 1 406 ? -16.072 -9.903 4.165 1.00 90.12 406 SER A N 1
ATOM 3181 C CA . SER A 1 406 ? -15.685 -8.948 5.204 1.00 90.12 406 SER A CA 1
ATOM 3182 C C . SER A 1 406 ? -15.354 -7.557 4.641 1.00 90.12 406 SER A C 1
ATOM 3184 O O . SER A 1 406 ? -15.626 -6.549 5.290 1.00 90.12 406 SER A O 1
ATOM 3186 N N . ALA A 1 407 ? -14.774 -7.472 3.438 1.00 93.25 407 ALA A N 1
ATOM 3187 C CA . ALA A 1 407 ? -14.502 -6.185 2.792 1.00 93.25 407 ALA A CA 1
ATOM 3188 C C . ALA A 1 407 ? -15.789 -5.495 2.326 1.00 93.25 407 ALA A C 1
ATOM 3190 O O . ALA A 1 407 ? -15.916 -4.284 2.483 1.00 93.25 407 ALA A O 1
ATOM 3191 N N . TYR A 1 408 ? -16.750 -6.264 1.812 1.00 97.12 408 TYR A N 1
ATOM 3192 C CA . TYR A 1 408 ? -18.080 -5.772 1.474 1.00 97.12 408 TYR A CA 1
ATOM 3193 C C . TYR A 1 408 ? -18.784 -5.205 2.714 1.00 97.12 408 TYR A C 1
ATOM 3195 O O . TYR A 1 408 ? -19.188 -4.049 2.700 1.00 97.12 408 TYR A O 1
ATOM 3203 N N . GLU A 1 409 ? -18.835 -5.950 3.821 1.00 95.19 409 GLU A N 1
ATOM 3204 C CA . GLU A 1 409 ? -19.454 -5.486 5.072 1.00 95.19 409 GLU A CA 1
ATOM 3205 C C . GLU A 1 409 ? -18.786 -4.236 5.663 1.00 95.19 409 GLU A C 1
ATOM 3207 O O . GLU A 1 409 ? -19.456 -3.378 6.241 1.00 95.19 409 GLU A O 1
ATOM 3212 N N . ARG A 1 410 ? -17.453 -4.125 5.576 1.00 94.06 410 ARG A N 1
ATOM 3213 C CA . ARG A 1 410 ? -16.742 -2.905 5.995 1.00 94.06 410 ARG A CA 1
ATOM 3214 C C . ARG A 1 410 ? -17.069 -1.735 5.073 1.00 94.06 410 ARG A C 1
ATOM 3216 O O . ARG A 1 410 ? -17.376 -0.658 5.572 1.00 94.06 410 ARG A O 1
ATOM 3223 N N . GLY A 1 411 ? -17.072 -1.961 3.761 1.00 97.12 411 GLY A N 1
ATOM 3224 C CA . GLY A 1 411 ? -17.421 -0.944 2.775 1.00 97.12 411 GLY A CA 1
ATOM 3225 C C . GLY A 1 411 ? -18.851 -0.421 2.936 1.00 97.12 411 GLY A C 1
ATOM 3226 O O . GLY A 1 411 ? -19.050 0.789 2.925 1.00 97.12 411 GLY A O 1
ATOM 3227 N N . VAL A 1 412 ? -19.827 -1.299 3.191 1.00 97.94 412 VAL A N 1
ATOM 3228 C CA . VAL A 1 412 ? -21.223 -0.910 3.472 1.00 97.94 412 VAL A CA 1
ATOM 3229 C C . VAL A 1 412 ? -21.311 -0.016 4.709 1.00 97.94 412 VAL A C 1
ATOM 3231 O O . VAL A 1 412 ? -21.927 1.043 4.647 1.00 97.94 412 VAL A O 1
ATOM 3234 N N . ARG A 1 413 ? -20.626 -0.373 5.802 1.00 96.12 413 ARG A N 1
ATOM 3235 C CA . ARG A 1 413 ? -20.592 0.458 7.019 1.00 96.12 413 ARG A CA 1
ATOM 3236 C C . ARG A 1 413 ? -19.965 1.831 6.783 1.00 96.12 413 ARG A C 1
ATOM 3238 O O . ARG A 1 413 ? -20.427 2.818 7.348 1.00 96.12 413 ARG A O 1
ATOM 3245 N N . ILE A 1 414 ? -18.921 1.908 5.959 1.00 96.69 414 ILE A N 1
ATOM 3246 C CA . ILE A 1 414 ? -18.307 3.188 5.580 1.00 96.69 414 ILE A CA 1
ATOM 3247 C C . ILE A 1 414 ? -19.284 4.012 4.732 1.00 96.69 414 ILE A C 1
ATOM 3249 O O . ILE A 1 414 ? -19.453 5.199 4.994 1.00 96.69 414 ILE A O 1
ATOM 3253 N N . ALA A 1 415 ? -19.970 3.395 3.767 1.00 97.81 415 ALA A N 1
ATOM 3254 C CA . ALA A 1 415 ? -20.990 4.060 2.957 1.00 97.81 415 ALA A CA 1
ATOM 3255 C C . ALA A 1 415 ? -22.133 4.629 3.818 1.00 97.81 415 ALA A C 1
ATOM 3257 O O . ALA A 1 415 ? -22.539 5.772 3.629 1.00 97.81 415 ALA A O 1
ATOM 3258 N N . GLU A 1 416 ? -22.616 3.865 4.798 1.00 96.50 416 GLU A N 1
ATOM 3259 C CA . GLU A 1 416 ? -23.622 4.324 5.762 1.00 96.50 416 GLU A CA 1
ATOM 3260 C C . GLU A 1 416 ? -23.110 5.493 6.607 1.00 96.50 416 GLU A C 1
ATOM 3262 O O . GLU A 1 416 ? -23.807 6.496 6.743 1.00 96.50 416 GLU A O 1
ATOM 3267 N N . ALA A 1 417 ? -21.880 5.406 7.121 1.00 95.25 417 ALA A N 1
ATOM 3268 C CA . ALA A 1 417 ? -21.272 6.482 7.898 1.00 95.25 417 ALA A CA 1
ATOM 3269 C C . ALA A 1 417 ? -21.126 7.780 7.083 1.00 95.25 417 ALA A C 1
ATOM 3271 O O . ALA A 1 417 ? -21.388 8.857 7.615 1.00 95.25 417 ALA A O 1
ATOM 3272 N N . LEU A 1 418 ? -20.767 7.686 5.796 1.00 96.50 418 LEU A N 1
ATOM 3273 C CA . LEU A 1 418 ? -20.702 8.836 4.886 1.00 96.50 418 LEU A CA 1
ATOM 3274 C C . LEU A 1 418 ? -22.079 9.481 4.684 1.00 96.50 418 LEU A C 1
ATOM 3276 O O . LEU A 1 418 ? -22.201 10.702 4.750 1.00 96.50 418 LEU A O 1
ATOM 3280 N N . ILE A 1 419 ? -23.118 8.667 4.478 1.00 97.00 419 ILE A N 1
ATOM 3281 C CA . ILE A 1 419 ? -24.494 9.155 4.324 1.00 97.00 419 ILE A CA 1
ATOM 3282 C C . ILE A 1 419 ? -24.962 9.850 5.607 1.00 97.00 419 ILE A C 1
ATOM 3284 O O . ILE A 1 419 ? -25.479 10.963 5.540 1.00 97.00 419 ILE A O 1
ATOM 3288 N N . VAL A 1 420 ? -24.745 9.230 6.771 1.00 96.19 420 VAL A N 1
ATOM 3289 C CA . VAL A 1 420 ? -25.123 9.799 8.074 1.00 96.19 420 VAL A CA 1
ATOM 3290 C C . VAL A 1 420 ? -24.395 11.116 8.335 1.00 96.19 420 VAL A C 1
ATOM 3292 O O . VAL A 1 420 ? -25.027 12.074 8.776 1.00 96.19 420 VAL A O 1
ATOM 3295 N N . ALA A 1 421 ? -23.095 11.189 8.040 1.00 93.44 421 ALA A N 1
ATOM 3296 C CA . ALA A 1 421 ? -22.321 12.418 8.195 1.00 93.44 421 ALA A CA 1
ATOM 3297 C C . ALA A 1 421 ? -22.879 13.547 7.313 1.00 93.44 421 ALA A C 1
ATOM 3299 O O . ALA A 1 421 ? -23.152 14.636 7.811 1.00 93.44 421 ALA A O 1
ATOM 3300 N N . HIS A 1 422 ? -23.156 13.264 6.037 1.00 96.31 422 HIS A N 1
ATOM 3301 C CA . HIS A 1 422 ? -23.733 14.253 5.127 1.00 96.31 422 HIS A CA 1
ATOM 3302 C C . HIS A 1 422 ? -25.130 14.717 5.567 1.00 96.31 422 HIS A C 1
ATOM 3304 O O . HIS A 1 422 ? -25.437 15.908 5.512 1.00 96.31 422 HIS A O 1
ATOM 3310 N N . GLN A 1 423 ? -25.972 13.798 6.045 1.00 95.88 423 GLN A N 1
ATOM 3311 C CA . GLN A 1 423 ? -27.296 14.133 6.573 1.00 95.88 423 GLN A CA 1
ATOM 3312 C C . GLN A 1 423 ? -27.217 14.982 7.842 1.00 95.88 423 GLN A C 1
ATOM 3314 O O . GLN A 1 423 ? -28.041 15.875 8.019 1.00 95.88 423 GLN A O 1
ATOM 3319 N N . ALA A 1 424 ? -26.242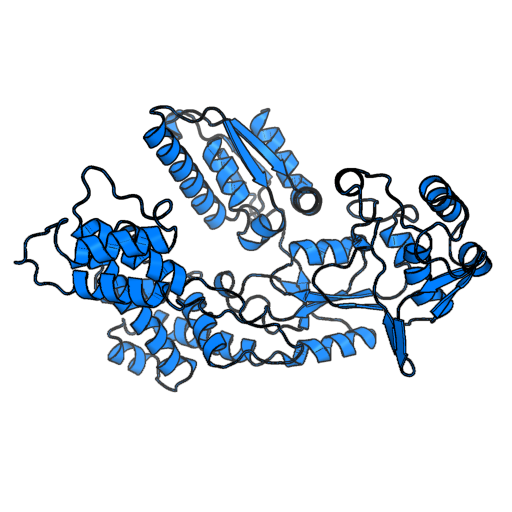 14.731 8.717 1.00 93.19 424 ALA A N 1
ATOM 3320 C CA . ALA A 1 424 ? -26.042 15.536 9.917 1.00 93.19 424 ALA A CA 1
ATOM 3321 C C . ALA A 1 424 ? -25.649 16.985 9.582 1.00 93.19 424 ALA A C 1
ATOM 3323 O O . ALA A 1 424 ? -26.037 17.904 10.298 1.00 93.19 424 ALA A O 1
ATOM 3324 N N . GLU A 1 425 ? -24.913 17.190 8.489 1.00 92.94 425 GLU A N 1
ATOM 3325 C CA . GLU A 1 425 ? -24.470 18.513 8.038 1.00 92.94 425 GLU A CA 1
ATOM 3326 C C . GLU A 1 425 ? -25.535 19.262 7.223 1.00 92.94 425 GLU A C 1
ATOM 3328 O O . GLU A 1 425 ? -25.677 20.476 7.360 1.00 92.94 425 GLU A O 1
ATOM 3333 N N . THR A 1 426 ? -26.286 18.559 6.372 1.00 95.44 426 THR A N 1
ATOM 3334 C CA . THR A 1 426 ? -27.163 19.184 5.359 1.00 95.44 426 THR A CA 1
ATOM 3335 C C . THR A 1 426 ? -28.656 18.936 5.574 1.00 95.44 426 THR A C 1
ATOM 3337 O O . THR A 1 426 ? -29.492 19.616 4.977 1.00 95.44 426 THR A O 1
ATOM 3340 N N . GLY A 1 427 ? -29.018 17.950 6.398 1.00 96.00 427 GLY A N 1
ATOM 3341 C CA . GLY A 1 427 ? -30.391 17.476 6.573 1.00 96.00 427 GLY A CA 1
ATOM 3342 C C . GLY A 1 427 ? -30.940 16.639 5.409 1.00 96.00 427 GLY A C 1
ATOM 3343 O O . GLY A 1 427 ? -32.102 16.237 5.460 1.00 96.00 427 GLY A O 1
ATOM 3344 N N . GLN A 1 428 ? -30.149 16.367 4.365 1.00 96.56 428 GLN A N 1
ATOM 3345 C CA . GLN A 1 428 ? -30.587 15.667 3.151 1.00 96.56 428 GLN A CA 1
ATOM 3346 C C . GLN A 1 428 ? -29.680 14.474 2.827 1.00 96.56 428 GLN A C 1
ATOM 3348 O O . GLN A 1 428 ? -28.535 14.410 3.266 1.00 96.56 428 GLN A O 1
ATOM 3353 N N . TYR A 1 429 ? -30.200 13.496 2.077 1.00 97.12 429 TYR A N 1
ATOM 3354 C CA . TYR A 1 429 ? -29.359 12.431 1.521 1.00 97.12 429 TYR A CA 1
ATOM 3355 C C . TYR A 1 429 ? -28.445 13.006 0.430 1.00 97.12 429 TYR A C 1
ATOM 3357 O O . TYR A 1 429 ? -28.913 13.837 -0.349 1.00 97.12 429 TYR A O 1
ATOM 3365 N N . PRO A 1 430 ? -27.188 12.541 0.315 1.00 97.50 430 PRO A N 1
ATOM 3366 C CA . PRO A 1 430 ? -26.349 12.924 -0.811 1.00 97.50 430 PRO A CA 1
ATOM 3367 C C . PRO A 1 430 ? -26.922 12.328 -2.101 1.00 97.50 430 PRO A C 1
ATOM 3369 O O . PRO A 1 430 ? -27.191 11.128 -2.162 1.00 97.50 430 PRO A O 1
ATOM 3372 N N . GLU A 1 431 ? -27.092 13.151 -3.137 1.00 97.38 431 GLU A N 1
ATOM 3373 C CA . GLU A 1 431 ? -27.543 12.671 -4.450 1.00 97.38 431 GLU A CA 1
ATOM 3374 C C . GLU A 1 431 ? -26.425 11.921 -5.183 1.00 97.38 431 GLU A C 1
ATOM 3376 O O . GLU A 1 431 ? -26.664 10.845 -5.729 1.00 97.38 431 GLU A O 1
ATOM 3381 N N . THR A 1 432 ? -25.195 12.445 -5.127 1.00 98.00 432 THR A N 1
ATOM 3382 C CA . THR A 1 432 ? -24.020 11.866 -5.788 1.00 98.00 432 THR A CA 1
ATOM 3383 C C . THR A 1 432 ? -22.794 11.917 -4.883 1.00 98.00 432 THR A C 1
ATOM 3385 O O . THR A 1 432 ? -22.517 12.938 -4.253 1.00 98.00 432 THR A O 1
ATOM 3388 N N . ILE A 1 433 ? -22.006 10.840 -4.869 1.00 97.69 433 ILE A N 1
ATOM 3389 C CA . ILE A 1 433 ? -20.687 10.795 -4.226 1.00 97.69 433 ILE A CA 1
ATOM 3390 C C . ILE A 1 433 ? -19.621 10.425 -5.258 1.00 97.69 433 ILE A C 1
ATOM 3392 O O . ILE A 1 433 ? -19.753 9.447 -5.991 1.00 97.69 433 ILE A O 1
ATOM 3396 N N . ALA A 1 434 ? -18.529 11.188 -5.305 1.00 97.44 434 ALA A N 1
ATOM 3397 C CA . ALA A 1 434 ? -17.368 10.843 -6.118 1.00 97.44 434 ALA A CA 1
ATOM 3398 C C . ALA A 1 434 ? -16.443 9.881 -5.357 1.00 97.44 434 ALA A C 1
ATOM 3400 O O . ALA A 1 434 ? -15.929 10.221 -4.293 1.00 97.44 434 ALA A O 1
ATOM 3401 N N . GLN A 1 435 ? -16.201 8.692 -5.916 1.00 95.81 435 GLN A N 1
ATOM 3402 C CA . GLN A 1 435 ? -15.357 7.654 -5.323 1.00 95.81 435 GLN A CA 1
ATOM 3403 C C . GLN A 1 435 ? -14.188 7.318 -6.250 1.00 95.81 435 GLN A C 1
ATOM 3405 O O . GLN A 1 435 ? -14.370 6.885 -7.389 1.00 95.81 435 GLN A O 1
ATOM 3410 N N . VAL A 1 436 ? -12.963 7.458 -5.742 1.00 95.56 436 VAL A N 1
ATOM 3411 C CA . VAL A 1 436 ? -11.758 7.029 -6.463 1.00 95.56 436 VAL A CA 1
ATOM 3412 C C . VAL A 1 436 ? -11.486 5.550 -6.182 1.00 95.56 436 VAL A C 1
ATOM 3414 O O . VAL A 1 436 ? -11.519 5.116 -5.030 1.00 95.56 436 VAL A O 1
ATOM 3417 N N . LEU A 1 437 ? -11.203 4.773 -7.228 1.00 95.88 437 LEU A N 1
ATOM 3418 C CA . LEU A 1 437 ? -10.877 3.350 -7.147 1.00 95.88 437 LEU A CA 1
ATOM 3419 C C . LEU A 1 437 ? -9.393 3.138 -7.463 1.00 95.88 437 LEU A C 1
ATOM 3421 O O . LEU A 1 437 ? -8.960 3.219 -8.616 1.00 95.88 437 LEU A O 1
ATOM 3425 N N . TRP A 1 438 ? -8.608 2.858 -6.422 1.00 92.19 438 TRP A N 1
ATOM 3426 C CA . TRP A 1 438 ? -7.175 2.581 -6.520 1.00 92.19 438 TRP A 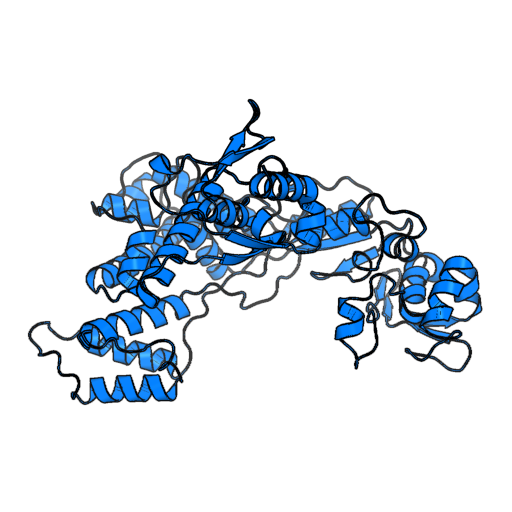CA 1
ATOM 3427 C C . TRP A 1 438 ? -6.899 1.078 -6.474 1.00 92.19 438 TRP A C 1
ATOM 3429 O O . TRP A 1 438 ? -7.368 0.380 -5.577 1.00 92.19 438 TRP A O 1
ATOM 3439 N N . GLY A 1 439 ? -6.070 0.576 -7.396 1.00 88.38 439 GLY A N 1
ATOM 3440 C CA . GLY A 1 439 ? -5.693 -0.842 -7.423 1.00 88.38 439 GLY A CA 1
ATOM 3441 C C . GLY A 1 439 ? -4.983 -1.311 -6.145 1.00 88.38 439 GLY A C 1
ATOM 3442 O O . GLY A 1 439 ? -5.262 -2.405 -5.660 1.00 88.38 439 GLY A O 1
ATOM 3443 N N . LEU A 1 440 ? -4.110 -0.475 -5.569 1.00 86.50 440 LEU A N 1
ATOM 3444 C CA . LEU A 1 440 ? -3.368 -0.801 -4.346 1.00 86.50 440 LEU A CA 1
ATOM 3445 C C . LEU A 1 440 ? -4.284 -0.998 -3.136 1.00 86.50 440 LEU A C 1
ATOM 3447 O O . LEU A 1 440 ? -4.176 -2.015 -2.452 1.00 86.50 440 LEU A O 1
ATOM 3451 N N . ASP A 1 441 ? -5.197 -0.054 -2.905 1.00 87.94 441 ASP A N 1
ATOM 3452 C CA . ASP A 1 441 ? -6.186 -0.146 -1.831 1.00 87.94 441 ASP A CA 1
ATOM 3453 C C . ASP A 1 441 ? -7.086 -1.372 -2.014 1.00 87.94 441 ASP A C 1
ATOM 3455 O O . ASP A 1 441 ? -7.208 -2.187 -1.101 1.00 87.94 441 ASP A O 1
ATOM 3459 N N . ALA A 1 442 ? -7.638 -1.563 -3.218 1.00 91.62 442 ALA A N 1
ATOM 3460 C CA . ALA A 1 442 ? -8.519 -2.689 -3.507 1.00 91.62 442 ALA A CA 1
ATOM 3461 C C . ALA A 1 442 ? -7.840 -4.045 -3.246 1.00 91.62 442 ALA A C 1
ATOM 3463 O O . ALA A 1 442 ? -8.484 -4.965 -2.740 1.00 91.62 442 ALA A O 1
ATOM 3464 N N . ILE A 1 443 ? -6.537 -4.171 -3.532 1.00 90.12 443 ILE A N 1
ATOM 3465 C CA . ILE A 1 443 ? -5.770 -5.385 -3.227 1.00 90.12 443 ILE A CA 1
ATOM 3466 C C . ILE A 1 443 ? -5.584 -5.553 -1.714 1.00 90.12 443 ILE A C 1
ATOM 3468 O O . ILE A 1 443 ? -5.925 -6.607 -1.179 1.00 90.12 443 ILE A O 1
ATOM 3472 N N . LYS A 1 444 ? -5.096 -4.521 -1.014 1.00 87.62 444 LYS A N 1
ATOM 3473 C CA . LYS A 1 444 ? -4.806 -4.585 0.431 1.00 87.62 444 LYS A CA 1
ATOM 3474 C C . LYS A 1 444 ? -6.046 -4.826 1.285 1.00 87.62 444 LYS A C 1
ATOM 3476 O O . LYS A 1 444 ? -5.990 -5.528 2.290 1.00 87.62 444 LYS A O 1
ATOM 3481 N N . THR A 1 445 ? -7.173 -4.239 0.902 1.00 89.75 445 THR A N 1
ATOM 3482 C CA . THR A 1 445 ? -8.424 -4.335 1.664 1.00 89.75 445 THR A CA 1
ATOM 3483 C C . THR A 1 445 ? -9.330 -5.460 1.178 1.00 89.75 445 THR A C 1
ATOM 3485 O O . THR A 1 445 ? -10.371 -5.711 1.789 1.00 89.75 445 THR A O 1
ATOM 3488 N N . LYS A 1 446 ? -8.931 -6.167 0.110 1.00 91.62 446 LYS A N 1
ATOM 3489 C CA . LYS A 1 446 ? -9.734 -7.189 -0.579 1.00 91.62 446 LYS A CA 1
ATOM 3490 C C . LYS A 1 446 ? -11.065 -6.619 -1.091 1.00 91.62 446 LYS A C 1
ATOM 3492 O O . LYS A 1 446 ? -12.088 -7.309 -1.051 1.00 91.62 446 LYS A O 1
ATOM 3497 N N . GLY A 1 447 ? -11.039 -5.371 -1.566 1.00 94.25 447 GLY A N 1
ATOM 3498 C CA . GLY A 1 447 ? -12.148 -4.682 -2.231 1.00 94.25 447 GLY A CA 1
ATOM 3499 C C . GLY A 1 447 ? -13.030 -3.808 -1.364 1.00 94.25 447 GLY A C 1
ATOM 3500 O O . GLY A 1 447 ? -14.210 -3.691 -1.675 1.00 94.25 447 GLY A O 1
ATOM 3501 N N . GLU A 1 448 ? -12.520 -3.220 -0.288 1.00 95.81 448 GLU A N 1
ATOM 3502 C CA . GLU A 1 448 ? -13.344 -2.373 0.582 1.00 95.81 448 GLU A CA 1
ATOM 3503 C C . GLU A 1 448 ? -13.899 -1.156 -0.161 1.00 95.81 448 GLU A C 1
ATOM 3505 O O . GLU A 1 448 ? -15.089 -0.884 -0.055 1.00 95.81 448 GLU A O 1
ATOM 3510 N N . SER A 1 449 ? -13.095 -0.512 -1.013 1.00 96.38 449 SER A N 1
ATOM 3511 C CA . SER A 1 449 ? -13.544 0.579 -1.890 1.00 96.38 449 SER A CA 1
ATOM 3512 C C . SER A 1 449 ? -14.661 0.166 -2.856 1.00 96.38 449 SER A C 1
ATOM 3514 O O . SER A 1 449 ? -15.585 0.939 -3.089 1.00 96.38 449 SER A O 1
ATOM 3516 N N . ILE A 1 450 ? -14.651 -1.073 -3.358 1.00 97.50 450 ILE A N 1
ATOM 3517 C CA . ILE A 1 450 ? -15.773 -1.622 -4.140 1.00 97.50 450 ILE A CA 1
ATOM 3518 C C . ILE A 1 450 ? -16.987 -1.849 -3.231 1.00 97.50 450 ILE A C 1
ATOM 3520 O O . ILE A 1 450 ? -18.108 -1.530 -3.611 1.00 97.50 450 ILE A O 1
ATOM 3524 N N . GLY A 1 451 ? -16.773 -2.345 -2.010 1.00 97.75 451 GLY A N 1
ATOM 3525 C CA . GLY A 1 451 ? -17.814 -2.455 -0.988 1.00 97.75 451 GLY A CA 1
ATOM 3526 C C . GLY A 1 451 ? -18.487 -1.116 -0.664 1.00 97.75 451 GLY A C 1
ATOM 3527 O O . GLY A 1 451 ? -19.701 -1.093 -0.503 1.00 97.75 451 GLY A O 1
ATOM 3528 N N . ILE A 1 452 ? -17.735 -0.008 -0.631 1.00 98.38 452 ILE A N 1
ATOM 3529 C CA . ILE A 1 452 ? -18.279 1.349 -0.448 1.00 98.38 452 ILE A CA 1
ATOM 3530 C C . ILE A 1 452 ? -19.222 1.700 -1.601 1.00 98.38 452 ILE A C 1
ATOM 3532 O O . ILE A 1 452 ? -20.360 2.085 -1.351 1.00 98.38 452 ILE A O 1
ATOM 3536 N N . VAL A 1 453 ? -18.790 1.510 -2.854 1.00 98.25 453 VAL A N 1
ATOM 3537 C CA . VAL A 1 453 ? -19.631 1.767 -4.041 1.00 98.25 453 VAL A CA 1
ATOM 3538 C C . VAL A 1 453 ? -20.926 0.954 -3.985 1.00 98.25 453 VAL A C 1
ATOM 3540 O O . VAL A 1 453 ? -22.016 1.503 -4.138 1.00 98.25 453 VAL A O 1
ATOM 3543 N N . LEU A 1 454 ? -20.820 -0.351 -3.714 1.00 98.38 454 LEU A N 1
ATOM 3544 C CA . LEU A 1 454 ? -21.983 -1.232 -3.590 1.00 98.38 454 LEU A CA 1
ATOM 3545 C C . LEU A 1 454 ? -22.896 -0.803 -2.437 1.00 98.38 454 LEU A C 1
ATOM 3547 O O . LEU A 1 454 ? -24.116 -0.803 -2.591 1.00 98.38 454 LEU A O 1
ATOM 3551 N N . GLY A 1 455 ? -22.312 -0.391 -1.311 1.00 98.12 455 GLY A N 1
ATOM 3552 C CA . GLY A 1 455 ? -23.021 0.177 -0.175 1.00 98.12 455 GLY A CA 1
ATOM 3553 C C . GLY A 1 455 ? -23.832 1.400 -0.581 1.00 98.12 455 GLY A C 1
ATOM 3554 O O . GLY A 1 455 ? -25.043 1.391 -0.407 1.00 98.12 455 GLY A O 1
ATOM 3555 N N . LEU A 1 456 ? -23.217 2.412 -1.194 1.00 98.44 456 LEU A N 1
ATOM 3556 C CA . LEU A 1 456 ? -23.879 3.655 -1.615 1.00 98.44 456 LEU A CA 1
ATOM 3557 C C . LEU A 1 456 ? -25.071 3.403 -2.556 1.00 98.44 456 LEU A C 1
ATOM 3559 O O . LEU A 1 456 ? -26.186 3.868 -2.288 1.00 98.44 456 LEU A O 1
ATOM 3563 N N . ILE A 1 457 ? -24.875 2.571 -3.581 1.00 98.19 457 ILE A N 1
ATOM 3564 C CA . ILE A 1 457 ? -25.913 2.201 -4.561 1.00 98.19 457 ILE A CA 1
ATOM 3565 C C . ILE A 1 457 ? -27.004 1.310 -3.931 1.00 98.19 457 ILE A C 1
ATOM 3567 O O . ILE A 1 457 ? -28.160 1.300 -4.371 1.00 98.19 457 ILE A O 1
ATOM 3571 N N . GLY A 1 458 ? -26.662 0.552 -2.887 1.00 98.00 458 GLY A N 1
ATOM 3572 C CA . GLY A 1 458 ? -27.525 -0.468 -2.298 1.00 98.00 458 GLY A CA 1
ATOM 3573 C C . GLY A 1 458 ? -27.550 -1.737 -3.147 1.00 98.00 458 GLY A C 1
ATOM 3574 O O . GLY A 1 458 ? -28.602 -2.138 -3.650 1.00 98.00 458 GLY A O 1
ATOM 3575 N N . ALA A 1 459 ? -26.384 -2.348 -3.335 1.00 98.19 459 ALA A N 1
ATOM 3576 C CA . ALA A 1 459 ? -26.167 -3.563 -4.110 1.00 98.19 459 ALA A CA 1
ATOM 3577 C C . ALA A 1 459 ? -25.318 -4.581 -3.334 1.00 98.19 459 ALA A C 1
ATOM 3579 O O . ALA A 1 459 ? -24.601 -4.224 -2.406 1.00 98.19 459 ALA A O 1
ATOM 3580 N N . ARG A 1 460 ? -25.369 -5.853 -3.743 1.00 97.38 460 ARG A N 1
ATOM 3581 C CA . ARG A 1 460 ? -24.605 -6.961 -3.144 1.00 97.38 460 ARG A CA 1
ATOM 3582 C C . ARG A 1 460 ? -23.857 -7.794 -4.190 1.00 97.38 460 ARG A C 1
ATOM 3584 O O . ARG A 1 460 ? -24.358 -7.948 -5.309 1.00 97.38 460 ARG A O 1
ATOM 3591 N N . PRO A 1 461 ? -22.687 -8.366 -3.853 1.00 97.25 461 PRO A N 1
ATOM 3592 C CA . PRO A 1 461 ? -21.997 -9.323 -4.713 1.00 97.25 461 PRO A CA 1
ATOM 3593 C C . PRO A 1 461 ? -22.756 -10.649 -4.798 1.00 97.25 461 PRO A C 1
ATOM 3595 O O . PRO A 1 461 ? -23.190 -11.198 -3.789 1.00 97.25 461 PRO A O 1
ATOM 3598 N N . ILE A 1 462 ? -22.874 -11.190 -6.010 1.00 96.50 462 ILE A N 1
ATOM 3599 C CA . ILE A 1 462 ? -23.404 -12.529 -6.269 1.00 96.50 462 ILE A CA 1
ATOM 3600 C C . ILE A 1 462 ? -22.241 -13.440 -6.640 1.00 96.50 462 ILE A C 1
ATOM 3602 O O . ILE A 1 462 ? -21.567 -13.229 -7.654 1.00 96.50 462 ILE A O 1
ATOM 3606 N N . LYS A 1 463 ? -22.014 -14.451 -5.800 1.00 94.94 463 LYS A N 1
ATOM 3607 C CA . LYS A 1 463 ? -20.917 -15.405 -5.948 1.00 94.94 463 LYS A CA 1
ATOM 3608 C C . LYS A 1 463 ? -21.386 -16.722 -6.561 1.00 94.94 463 LYS A C 1
ATOM 3610 O O . LYS A 1 463 ? -22.509 -17.157 -6.318 1.00 94.94 463 LYS A O 1
ATOM 3615 N N . ASP A 1 464 ? -20.517 -17.346 -7.346 1.00 93.00 464 ASP A N 1
ATOM 3616 C CA . ASP A 1 464 ? -20.691 -18.720 -7.812 1.00 93.00 464 ASP A CA 1
ATOM 3617 C C . ASP A 1 464 ? -20.365 -19.744 -6.705 1.00 93.00 464 ASP A C 1
ATOM 3619 O O . ASP A 1 464 ? -19.949 -19.392 -5.597 1.00 93.00 464 ASP A O 1
ATOM 3623 N N . GLY A 1 465 ? -20.516 -21.038 -7.010 1.00 89.75 465 GLY A N 1
ATOM 3624 C CA . GLY A 1 465 ? -20.210 -22.121 -6.066 1.00 89.75 465 GLY A CA 1
ATOM 3625 C C . GLY A 1 465 ? -18.733 -22.225 -5.652 1.00 89.75 465 GLY A C 1
ATOM 3626 O O . GLY A 1 465 ? -18.423 -22.941 -4.706 1.00 89.75 465 GLY A O 1
ATOM 3627 N N . GLN A 1 466 ? -17.816 -21.519 -6.324 1.00 90.12 466 GLN A N 1
ATOM 3628 C CA . GLN A 1 466 ? -16.392 -21.440 -5.974 1.00 90.12 466 GLN A CA 1
ATOM 3629 C C . GLN A 1 466 ? -16.052 -20.170 -5.172 1.00 90.12 466 GLN A C 1
ATOM 3631 O O . GLN A 1 466 ? -14.886 -19.950 -4.806 1.00 90.12 466 GLN A O 1
ATOM 3636 N N . GLY A 1 467 ? -17.052 -19.330 -4.891 1.00 89.56 467 GLY A N 1
ATOM 3637 C CA . GLY A 1 467 ? -16.903 -18.063 -4.186 1.00 89.56 467 GLY A CA 1
ATOM 3638 C C . GLY A 1 467 ? -16.384 -16.921 -5.063 1.00 89.56 467 GLY A C 1
ATOM 3639 O O . GLY A 1 467 ? -15.925 -15.918 -4.513 1.00 89.56 467 GLY A O 1
ATOM 3640 N N . LYS A 1 468 ? -16.416 -17.056 -6.395 1.00 94.50 468 LYS A N 1
ATOM 3641 C CA . LYS A 1 468 ? -16.062 -15.978 -7.326 1.00 94.50 468 LYS A CA 1
ATOM 3642 C C . LYS A 1 468 ? -17.265 -15.083 -7.575 1.00 94.50 468 LYS A C 1
ATOM 3644 O O . LYS A 1 468 ? -18.363 -15.569 -7.818 1.00 94.50 468 LYS A O 1
ATOM 3649 N N . VAL A 1 469 ? -17.057 -13.777 -7.533 1.00 95.88 469 VAL A N 1
ATOM 3650 C CA . VAL A 1 469 ? -18.053 -12.757 -7.850 1.00 95.88 469 VAL A CA 1
ATOM 3651 C C . VAL A 1 469 ? -18.300 -12.763 -9.357 1.00 95.88 469 VAL A C 1
ATOM 3653 O O . VAL A 1 469 ? -17.403 -12.453 -10.137 1.00 95.88 469 VAL A O 1
ATOM 3656 N N . GLY A 1 470 ? -19.514 -13.145 -9.756 1.00 93.75 470 GLY A N 1
ATOM 3657 C CA . GLY A 1 470 ? -19.925 -13.199 -11.162 1.00 93.75 470 GLY A CA 1
ATOM 3658 C C . GLY A 1 470 ? -20.775 -12.009 -11.610 1.00 93.75 470 GLY A C 1
ATOM 3659 O O . GLY A 1 470 ? -20.837 -11.718 -12.801 1.00 93.75 470 GLY A O 1
ATOM 3660 N N . ARG A 1 471 ? -21.459 -11.339 -10.672 1.00 95.06 471 ARG A N 1
ATOM 3661 C CA . ARG A 1 471 ? -22.213 -10.096 -10.905 1.00 95.06 471 ARG A CA 1
ATOM 3662 C C . ARG A 1 471 ? -22.510 -9.374 -9.593 1.00 95.06 471 ARG A C 1
ATOM 3664 O O . ARG A 1 471 ? -22.419 -9.974 -8.520 1.00 95.06 471 ARG A O 1
ATOM 3671 N N . TYR A 1 472 ? -22.965 -8.132 -9.693 1.00 97.25 472 TYR A N 1
ATOM 3672 C CA . TYR A 1 472 ? -23.619 -7.414 -8.599 1.00 97.25 472 TYR A CA 1
ATOM 3673 C C . TYR A 1 472 ? -25.136 -7.410 -8.808 1.00 97.25 472 TYR A C 1
ATOM 3675 O O . TYR A 1 472 ? -25.609 -7.507 -9.938 1.00 97.25 472 TYR A O 1
ATOM 3683 N N . ALA A 1 473 ? -25.904 -7.355 -7.722 1.00 96.75 473 ALA A N 1
ATOM 3684 C CA . ALA A 1 473 ? -27.361 -7.289 -7.775 1.00 96.75 473 ALA A CA 1
ATOM 3685 C C . ALA A 1 473 ? -27.890 -6.220 -6.821 1.00 96.75 473 ALA A C 1
ATOM 3687 O O . ALA A 1 473 ? -27.427 -6.122 -5.683 1.00 96.75 473 ALA A O 1
ATOM 3688 N N . LEU A 1 474 ? -28.887 -5.459 -7.272 1.00 97.94 474 LEU A N 1
ATOM 3689 C CA . LEU A 1 474 ? -29.541 -4.442 -6.459 1.00 97.94 474 LEU A CA 1
ATOM 3690 C C . LEU A 1 474 ? -30.304 -5.067 -5.284 1.00 97.94 474 LEU A C 1
ATOM 3692 O O . LEU A 1 474 ? -30.992 -6.082 -5.417 1.00 97.94 474 LEU A O 1
ATOM 3696 N N . ILE A 1 475 ? -30.203 -4.416 -4.131 1.00 98.06 475 ILE A N 1
ATOM 3697 C CA . ILE A 1 475 ? -31.048 -4.656 -2.963 1.00 98.06 475 ILE A CA 1
ATOM 3698 C C . ILE A 1 475 ? -32.379 -3.920 -3.201 1.00 98.06 475 ILE A C 1
ATOM 3700 O O . ILE A 1 475 ? -32.341 -2.747 -3.589 1.00 98.06 475 ILE A O 1
ATOM 3704 N N . PRO A 1 476 ? -33.555 -4.554 -3.025 1.00 97.94 476 PRO A N 1
ATOM 3705 C CA . PRO A 1 476 ? -34.850 -3.880 -3.146 1.00 97.94 476 PRO A CA 1
ATOM 3706 C C . PRO A 1 476 ? -34.944 -2.637 -2.251 1.00 97.94 476 PRO A C 1
ATOM 3708 O O . PRO A 1 476 ? -34.486 -2.665 -1.116 1.00 97.94 476 PRO A O 1
ATOM 3711 N N . LEU A 1 477 ? -35.582 -1.555 -2.716 1.00 97.75 477 LEU A N 1
ATOM 3712 C CA . LEU A 1 477 ? -35.659 -0.298 -1.946 1.00 97.75 477 LEU A CA 1
ATOM 3713 C C . LEU A 1 477 ? -36.336 -0.467 -0.578 1.00 97.75 477 LEU A C 1
ATOM 3715 O O . LEU A 1 477 ? -35.931 0.172 0.387 1.00 97.75 477 LEU A O 1
ATOM 3719 N N . ALA A 1 478 ? -37.329 -1.355 -0.490 1.00 97.81 478 ALA A N 1
ATOM 3720 C CA . ALA A 1 478 ? -37.991 -1.684 0.770 1.00 97.81 478 ALA A CA 1
ATOM 3721 C C . ALA A 1 478 ? -37.043 -2.352 1.785 1.00 97.81 478 ALA A C 1
ATOM 3723 O O . ALA A 1 478 ? -37.210 -2.155 2.981 1.00 97.81 478 ALA A O 1
ATOM 3724 N N . GLU A 1 479 ? -36.051 -3.116 1.311 1.00 97.50 479 GLU A N 1
ATOM 3725 C CA . GLU A 1 479 ? -34.996 -3.712 2.145 1.00 97.50 479 GLU A CA 1
ATOM 3726 C C . GLU A 1 479 ? -33.892 -2.685 2.446 1.00 97.50 479 GLU A C 1
ATOM 3728 O O . GLU A 1 479 ? -33.391 -2.634 3.563 1.00 97.50 479 GLU A O 1
ATOM 3733 N N . LEU A 1 480 ? -33.545 -1.832 1.474 1.00 97.31 480 LEU A N 1
ATOM 3734 C CA . LEU A 1 480 ? -32.499 -0.814 1.613 1.00 97.31 480 LEU A CA 1
ATOM 3735 C C . LEU A 1 480 ? -32.874 0.308 2.596 1.00 97.31 480 LEU A C 1
ATOM 3737 O O . LEU A 1 480 ? -31.995 0.877 3.236 1.00 97.31 480 LEU A O 1
ATOM 3741 N N . GLY A 1 481 ? -34.160 0.664 2.687 1.00 97.06 481 GLY A N 1
ATOM 3742 C CA . GLY A 1 481 ? -34.669 1.651 3.648 1.00 97.06 481 GLY A CA 1
ATOM 3743 C C . GLY A 1 481 ? -34.282 3.109 3.366 1.00 97.06 481 GLY A C 1
ATOM 3744 O O . GLY A 1 481 ? -34.527 3.975 4.202 1.00 97.06 481 GLY A O 1
ATOM 3745 N N . ARG A 1 482 ? -33.687 3.402 2.205 1.00 97.00 482 ARG A N 1
ATOM 3746 C CA . ARG A 1 482 ? -33.273 4.750 1.782 1.00 97.00 482 ARG A CA 1
ATOM 3747 C C . ARG A 1 482 ? -33.184 4.866 0.253 1.00 97.00 482 ARG A C 1
ATOM 3749 O O . ARG A 1 482 ? -33.187 3.837 -0.431 1.00 97.00 482 ARG A O 1
ATOM 3756 N N . PRO A 1 483 ? -33.050 6.086 -0.297 1.00 97.69 483 PRO A N 1
ATOM 3757 C CA . PRO A 1 483 ? -32.683 6.274 -1.696 1.00 97.69 483 PRO A CA 1
ATOM 3758 C C . PRO A 1 483 ? -31.322 5.643 -2.033 1.00 97.69 483 PRO A C 1
ATOM 3760 O O . PRO A 1 483 ? -30.432 5.521 -1.179 1.00 97.69 483 PRO A O 1
ATOM 3763 N N . ARG A 1 484 ? -31.157 5.249 -3.299 1.00 98.19 484 ARG A N 1
ATOM 3764 C CA . ARG A 1 484 ? -29.841 4.901 -3.851 1.00 98.19 484 ARG A CA 1
ATOM 3765 C C . ARG A 1 484 ? -29.049 6.188 -4.042 1.00 98.19 484 ARG A C 1
ATOM 3767 O O . ARG A 1 484 ? -29.611 7.163 -4.528 1.00 98.19 484 ARG A O 1
ATOM 3774 N N . VAL A 1 485 ? -27.776 6.169 -3.670 1.00 98.19 485 VAL A N 1
ATOM 3775 C CA . VAL A 1 485 ? -26.858 7.288 -3.902 1.00 98.19 485 VAL A CA 1
ATOM 3776 C C . VAL A 1 485 ? -26.141 7.034 -5.223 1.00 98.19 485 VAL A C 1
ATOM 3778 O O . VAL A 1 485 ? -25.620 5.934 -5.423 1.00 98.19 485 VAL A O 1
ATOM 3781 N N . ASP A 1 486 ? -26.136 8.019 -6.118 1.00 98.19 486 ASP A N 1
ATOM 3782 C CA . ASP A 1 486 ? -25.372 7.946 -7.362 1.00 98.19 486 ASP A CA 1
ATOM 3783 C C . ASP A 1 486 ? -23.866 8.020 -7.067 1.00 98.19 486 ASP A C 1
ATOM 3785 O O . ASP A 1 486 ? -23.431 8.645 -6.094 1.00 98.19 486 ASP A O 1
ATOM 3789 N N . VAL A 1 487 ? -23.047 7.363 -7.886 1.00 98.06 487 VAL A N 1
ATOM 3790 C CA . VAL A 1 487 ? -21.607 7.255 -7.634 1.00 98.06 487 VAL A CA 1
ATOM 3791 C C . VAL A 1 487 ? -20.801 7.580 -8.882 1.00 98.06 487 VAL A C 1
ATOM 3793 O O . VAL A 1 487 ? -20.738 6.799 -9.832 1.00 98.06 487 VAL A O 1
ATOM 3796 N N . LEU A 1 488 ? -20.073 8.696 -8.833 1.00 97.44 488 LEU A N 1
ATOM 3797 C CA . LEU A 1 488 ? -19.064 9.026 -9.834 1.00 97.44 488 LEU A CA 1
ATOM 3798 C C . LEU A 1 488 ? -17.776 8.250 -9.531 1.00 97.44 488 LEU A C 1
ATOM 3800 O O . LEU A 1 488 ? -17.000 8.621 -8.649 1.00 97.44 488 LEU A O 1
ATOM 3804 N N . MET A 1 489 ? -17.547 7.162 -10.265 1.00 96.88 489 MET A N 1
ATOM 3805 C CA . MET A 1 489 ? -16.393 6.280 -10.075 1.00 96.88 489 MET A CA 1
ATOM 3806 C C . MET A 1 489 ? -15.189 6.723 -10.919 1.00 96.88 489 MET A C 1
ATOM 3808 O O . MET A 1 489 ? -15.206 6.613 -12.145 1.00 96.88 489 MET A O 1
ATOM 3812 N N . THR A 1 490 ? -14.101 7.137 -10.267 1.00 95.31 490 THR A N 1
ATOM 3813 C CA . THR A 1 490 ? -12.829 7.463 -10.936 1.00 95.31 490 THR A CA 1
ATOM 3814 C C . THR A 1 490 ? -11.821 6.340 -10.714 1.00 95.31 490 THR A C 1
ATOM 3816 O O . THR A 1 490 ? -11.227 6.232 -9.644 1.00 95.31 490 THR A O 1
ATOM 3819 N N . ALA A 1 491 ? -11.608 5.487 -11.717 1.00 93.19 491 ALA A N 1
ATOM 3820 C CA . ALA A 1 491 ? -10.662 4.373 -11.625 1.00 93.19 491 ALA A CA 1
ATOM 3821 C C . ALA A 1 491 ? -9.235 4.778 -12.025 1.00 93.19 491 ALA A C 1
ATOM 3823 O O . ALA A 1 491 ? -9.021 5.400 -13.067 1.00 93.19 491 ALA A O 1
ATOM 3824 N N . SER A 1 492 ? -8.241 4.371 -11.229 1.00 91.38 492 SER A N 1
ATOM 3825 C CA . SER A 1 492 ? -6.833 4.541 -11.598 1.00 91.38 492 SER A CA 1
ATOM 3826 C C . SER A 1 492 ? -6.421 3.592 -12.732 1.00 91.38 492 SER A C 1
ATOM 3828 O O . SER A 1 492 ? -7.048 2.555 -12.958 1.00 91.38 492 SER A O 1
ATOM 3830 N N . GLY A 1 493 ? -5.320 3.905 -13.428 1.00 87.25 493 GLY A N 1
ATOM 3831 C CA . GLY A 1 493 ? -4.784 3.036 -14.485 1.00 87.25 493 GLY A CA 1
ATOM 3832 C C . GLY A 1 493 ? -4.474 1.618 -13.990 1.00 87.25 493 GLY A C 1
ATOM 3833 O O . GLY A 1 493 ? -4.844 0.647 -14.640 1.00 87.25 493 GLY A O 1
ATOM 3834 N N . ILE A 1 494 ? -3.899 1.494 -12.789 1.00 88.69 494 ILE A N 1
ATOM 3835 C CA . ILE A 1 494 ? -3.625 0.194 -12.157 1.00 88.69 494 ILE A CA 1
ATOM 3836 C C . ILE A 1 494 ? -4.932 -0.553 -11.861 1.00 88.69 494 ILE A C 1
ATOM 3838 O O . ILE A 1 494 ? -5.010 -1.761 -12.079 1.00 88.69 494 ILE A O 1
ATOM 3842 N N . PHE A 1 495 ? -5.965 0.145 -11.370 1.00 92.62 495 PHE A N 1
ATOM 3843 C CA . PHE A 1 495 ? -7.257 -0.487 -11.098 1.00 92.62 495 PHE A CA 1
ATOM 3844 C C . PHE A 1 495 ? -7.862 -1.053 -12.383 1.00 92.62 495 PHE A C 1
ATOM 3846 O O . PHE A 1 495 ? -8.232 -2.222 -12.409 1.00 92.62 495 PHE A O 1
ATOM 3853 N N . ARG A 1 496 ? -7.871 -0.270 -13.468 1.00 91.25 496 ARG A N 1
ATOM 3854 C CA . ARG A 1 496 ? -8.315 -0.722 -14.794 1.00 91.25 496 ARG A CA 1
ATOM 3855 C C . ARG A 1 496 ? -7.555 -1.964 -15.264 1.00 91.25 496 ARG A C 1
ATOM 3857 O O . ARG A 1 496 ? -8.169 -2.913 -15.737 1.00 91.25 496 ARG A O 1
ATOM 3864 N N . ASP A 1 497 ? -6.234 -1.970 -15.121 1.00 87.69 497 ASP A N 1
ATOM 3865 C CA . ASP A 1 497 ? -5.381 -3.034 -15.662 1.00 87.69 497 ASP A CA 1
ATOM 3866 C C . ASP A 1 497 ? -5.497 -4.351 -14.871 1.00 87.69 497 ASP A C 1
ATOM 3868 O O . ASP A 1 497 ? -5.256 -5.436 -15.409 1.00 87.69 497 ASP A O 1
ATOM 3872 N N . ILE A 1 498 ? -5.865 -4.285 -13.588 1.00 89.06 498 ILE A N 1
ATOM 3873 C CA . ILE A 1 498 ? -6.013 -5.462 -12.719 1.00 89.06 498 ILE A CA 1
ATOM 3874 C C . ILE A 1 498 ? -7.475 -5.925 -12.626 1.00 89.06 498 ILE A C 1
ATOM 3876 O O . ILE A 1 498 ? -7.724 -7.131 -12.601 1.00 89.06 498 ILE A O 1
ATOM 3880 N N . PHE A 1 499 ? -8.429 -4.994 -12.603 1.00 92.94 499 PHE A N 1
ATOM 3881 C CA . PHE A 1 499 ? -9.835 -5.219 -12.256 1.00 92.94 499 PHE A CA 1
ATOM 3882 C C . PHE A 1 499 ? -10.809 -4.834 -13.380 1.00 92.94 499 PHE A C 1
ATOM 3884 O O . PHE A 1 499 ? -11.938 -4.431 -13.107 1.00 92.94 499 PHE A O 1
ATOM 3891 N N . ALA A 1 500 ? -10.409 -4.990 -14.646 1.00 91.81 500 ALA A N 1
ATOM 3892 C CA . ALA A 1 500 ? -11.268 -4.700 -15.802 1.00 91.81 500 ALA A CA 1
ATOM 3893 C C . ALA A 1 500 ? -12.649 -5.381 -15.705 1.00 91.81 500 ALA A C 1
ATOM 3895 O O . ALA A 1 500 ? -13.671 -4.718 -15.830 1.00 91.81 500 ALA A O 1
ATOM 3896 N N . GLY A 1 501 ? -12.693 -6.673 -15.357 1.00 93.44 501 GLY A N 1
ATOM 3897 C CA . GLY A 1 501 ? -13.966 -7.386 -15.185 1.00 93.44 501 GLY A CA 1
ATOM 3898 C C . GLY A 1 501 ? -14.838 -6.823 -14.055 1.00 93.44 501 GLY A C 1
ATOM 3899 O O . GLY A 1 501 ? -16.061 -6.829 -14.153 1.00 93.44 501 GLY A O 1
ATOM 3900 N N . THR A 1 502 ? -14.233 -6.287 -12.992 1.00 95.25 502 THR A N 1
ATOM 3901 C CA . THR A 1 502 ? -14.968 -5.587 -11.929 1.00 95.25 502 THR A CA 1
ATOM 3902 C C . THR A 1 502 ? -15.559 -4.276 -12.432 1.00 95.25 502 THR A C 1
ATOM 3904 O O . THR A 1 502 ? -16.695 -3.968 -12.087 1.00 95.25 502 THR A O 1
ATOM 3907 N N . MET A 1 503 ? -14.826 -3.524 -13.260 1.00 95.19 503 MET A N 1
ATOM 3908 C CA . MET A 1 503 ? -15.352 -2.305 -13.881 1.00 95.19 503 MET A CA 1
ATOM 3909 C C . MET A 1 503 ? -16.564 -2.610 -14.759 1.00 95.19 503 MET A C 1
ATOM 3911 O O . MET A 1 503 ? -17.577 -1.931 -14.626 1.00 95.19 503 MET A O 1
ATOM 3915 N N . ASP A 1 504 ? -16.499 -3.666 -15.571 1.00 95.56 504 ASP A N 1
ATOM 3916 C CA . ASP A 1 504 ? -17.630 -4.093 -16.401 1.00 95.56 504 ASP A CA 1
ATOM 3917 C C . ASP A 1 504 ? -18.849 -4.464 -15.542 1.00 95.56 504 ASP A C 1
ATOM 3919 O O . ASP A 1 504 ? -19.977 -4.082 -15.847 1.00 95.56 504 ASP A O 1
ATOM 3923 N N . MET A 1 505 ? -18.642 -5.178 -14.428 1.00 96.19 505 MET A N 1
ATOM 3924 C CA . MET A 1 505 ? -19.729 -5.510 -13.500 1.00 96.19 505 MET A CA 1
ATOM 3925 C C . MET A 1 505 ? -20.338 -4.272 -12.824 1.00 96.19 505 MET A C 1
ATOM 3927 O O . MET A 1 505 ? -21.548 -4.250 -12.599 1.00 96.19 505 MET A O 1
ATOM 3931 N N . LEU A 1 506 ? -19.529 -3.264 -12.483 1.00 96.62 506 LEU A N 1
ATOM 3932 C CA . LEU A 1 506 ? -20.003 -2.010 -11.886 1.00 96.62 506 LEU A CA 1
ATOM 3933 C C . LEU A 1 506 ? -20.758 -1.142 -12.901 1.00 96.62 506 LEU A C 1
ATOM 3935 O O . LEU A 1 506 ? -21.821 -0.628 -12.573 1.00 96.62 506 LEU A O 1
ATOM 3939 N N . ASP A 1 507 ? -20.260 -1.016 -14.132 1.00 96.19 507 ASP A N 1
ATOM 3940 C CA . ASP A 1 507 ? -20.944 -0.278 -15.204 1.00 96.19 507 ASP A CA 1
ATOM 3941 C C . ASP A 1 507 ? -22.310 -0.903 -15.521 1.00 96.19 507 ASP A C 1
ATOM 3943 O O . ASP A 1 507 ? -23.313 -0.196 -15.612 1.00 96.19 507 ASP A O 1
ATOM 3947 N N . ARG A 1 508 ? -22.382 -2.238 -15.584 1.00 95.38 508 ARG A N 1
ATOM 3948 C CA . ARG A 1 508 ? -23.656 -2.948 -15.762 1.00 95.38 508 ARG A CA 1
ATOM 3949 C C . ARG A 1 508 ? -24.630 -2.709 -14.616 1.00 95.38 508 ARG A C 1
ATOM 3951 O O . ARG A 1 508 ? -25.793 -2.462 -14.887 1.00 95.38 508 ARG A O 1
ATOM 3958 N N . LEU A 1 509 ? -24.159 -2.728 -13.366 1.00 95.88 509 LEU A N 1
ATOM 3959 C CA . LEU A 1 509 ? -24.992 -2.451 -12.188 1.00 95.88 509 LEU A CA 1
ATOM 3960 C C . LEU A 1 509 ? -25.633 -1.053 -12.218 1.00 95.88 509 LEU A C 1
ATOM 3962 O O . LEU A 1 509 ? -26.704 -0.868 -11.651 1.00 95.88 509 LEU A O 1
ATOM 3966 N N . VAL A 1 510 ? -24.959 -0.065 -12.809 1.00 94.06 510 VAL A N 1
ATOM 3967 C CA . VAL A 1 510 ? -25.472 1.312 -12.894 1.00 94.06 510 VAL A CA 1
ATOM 3968 C C . VAL A 1 510 ? -26.477 1.472 -14.041 1.00 94.06 510 VAL A C 1
ATOM 3970 O O . VAL A 1 510 ? -27.390 2.288 -13.943 1.00 94.06 510 VAL A O 1
ATOM 3973 N N . ARG A 1 511 ? -26.316 0.716 -15.134 1.00 91.19 511 ARG A N 1
ATOM 3974 C CA . ARG A 1 511 ? -27.164 0.822 -16.335 1.00 91.19 511 ARG A CA 1
ATOM 3975 C C . ARG A 1 511 ? -28.420 -0.044 -16.295 1.00 91.19 511 ARG A C 1
ATOM 3977 O O . ARG A 1 511 ? -29.441 0.370 -16.842 1.00 91.19 511 ARG A O 1
ATOM 3984 N N . GLU A 1 512 ? -28.290 -1.261 -15.771 1.00 76.06 512 GLU A N 1
ATOM 3985 C CA . GLU A 1 512 ? -29.320 -2.313 -15.716 1.00 76.06 512 GLU A CA 1
ATOM 3986 C C . GLU A 1 512 ? -30.008 -2.320 -14.346 1.00 76.06 512 GLU A C 1
ATOM 3988 O O . GLU A 1 512 ? -31.256 -2.439 -14.323 1.00 76.06 512 GLU A O 1
#

Foldseek 3Di:
DKDWPVLLPPQADPVLQCLQCVPQNHPPGPAQDDPGTMHDWAWDDDPLDIGGDQDDQDDPDCVPCVVPVLSRHRHNRNQSNLSCCCPVSNPLAAEAEDADDCQLVAHADLADGDPVGRLCSRNPPRAYEYEHALLFQLVLVSCVGRNVYQYFHAHFQFKDFPADDDLLVVLLVLLVVVLPDPPPDDLDCPPPSNVVNVVSCVVVVVCVVQPDDPPDRSLLSSLLSNLVSVCNRRDIDRPDGDDQQAFHDPVSLLSLLLLLQQAADDPAHRQLQQLCVLVVHPDGLVVLSVCSNSSNPVSVVSNVVSSVLSSVLCCCQQVHPDDLVSSCVVSSGDRDPNSVVSSVLSNLSSVQSRGSNLSVVLVVCVSVVHDFAEFEREDCSHPPCGCTPGRGRYHFDDLQLPQPPVLLVLLLVVLVVVQVVVCVVPVDGAQEDEQEAESSCCRHSSHNSVSVLCNQQQWDFDADPVNGGPAIGHDDCVRNVDHRHHYNYHYDPSCCSRNVVVVVRSVVRVVD

Sequence (512 aa):
VSADLQDFYRWLRPADQERINARWGAFPGDIAPLGRDKVRLAGTQIGNVFIGVQPVIGMPGDPMRLLFDKENTPHHQYALFYRYLSEGFGADAIIHLGMHGTAEWMPGLQLGLTDRCWPDVLLGEVPNFYVYPINNPAEANIAKRRGYSTIIGHAIPPYGRAGLYRELQALQDLLAEYRERPASVADDDQSPEAIAIMQKIALLNLDHDLVRRPDEPFSRFVSRAYAYLRDLAATMITDRLHVLGSAPPPEEQLTLIVETLKVPRGELPGLADLFLTARHATVRYGELLNRARQGDAEALALRDEIEERCADFVRQTVFGHLSPEQAAHRFGLPAGNEVQGLIQHGRALLAALRDNTQELDYLVRGLAGRYIPAAPGGDIIRDGVTGLPTGRNIHSLDPFRIPSDSAYERGVRIAEALIVAHQAETGQYPETIAQVLWGLDAIKTKGESIGIVLGLIGARPIKDGQGKVGRYALIPLAELGRPRVDVLMTASGIFRDIFAGTMDMLDRLVRE

Organism: NCBI:txid152260

InterPro domains:
  IPR003672 CobN/magnesium chelatase [PF02514] (4-511)
  IPR003672 CobN/magnesium chelatase [PTHR44119] (4-511)